Protein AF-A0A829GIG2-F1 (afdb_monomer)

Foldseek 3Di:
DLVCPLVLCPPPPRVCLLQVLVQVVQDSVDDLVPGDPVSNCCQAPNDFAFAWGWDQDPVRDIDIDHGHTHDHSVNSLVVQCVPDPDPVSVVVSCVVDDDDQDPQCRVLPDHPVQQPDDQPNGGPSRLQQDQLLVNLVCLVVSLVRDDPVCNVVSVVVSVVVNLLSVLLVLQVRRRDGNSDDPVPDDPLNNLSNVLSVVLVVLDAAEEAEEEANCPQADPVSVVSVLVSVVSCVVSHYHYHYDHLDLVVLLSDQKDWDWAPDPDPRIPDTQDIGHSVVLLPDPSRPCNCVNVVVDPDPDDDDDDPVRQVPAQKWWKFQDDDQQDHRDIDIDGPPDDDDDDDGPPPCPCVCPVVADQQCLVADPVRHHDPRMDDTDGSPDNDDDDDDPDDQDPDPLRDPCVSVVVLLVVLQVVCVDPVNVVVVHHSQLSHLCHPNPNDPPVSSD

Mean predicted aligned error: 10.27 Å

pLDDT: mean 89.15, std 5.97, range [59.31, 97.62]

Organism: NCBI:txid1256201

Structure (mmCIF, N/CA/C/O backbone):
data_AF-A0A829GIG2-F1
#
_entry.id   AF-A0A829GIG2-F1
#
loop_
_atom_site.group_PDB
_atom_site.id
_atom_site.type_symbol
_atom_site.label_atom_id
_atom_site.label_alt_id
_atom_site.label_comp_id
_atom_site.label_asym_id
_atom_site.label_entity_id
_atom_site.label_seq_id
_atom_site.pdbx_PDB_ins_code
_atom_site.Cartn_x
_atom_site.Cartn_y
_atom_site.Cartn_z
_atom_site.occupancy
_atom_site.B_iso_or_equiv
_atom_site.auth_seq_id
_atom_site.auth_comp_id
_atom_site.auth_asym_id
_atom_site.auth_atom_id
_atom_site.pdbx_PDB_model_num
ATOM 1 N N . ILE A 1 1 ? 15.153 -27.724 -24.275 1.00 86.25 1 ILE A N 1
ATOM 2 C CA . ILE A 1 1 ? 14.062 -26.875 -24.853 1.00 86.25 1 ILE A CA 1
ATOM 3 C C . ILE A 1 1 ? 12.659 -27.501 -24.751 1.00 86.25 1 ILE A C 1
ATOM 5 O O . ILE A 1 1 ? 11.720 -26.787 -24.404 1.00 86.25 1 ILE A O 1
ATOM 9 N N . ARG A 1 2 ? 12.489 -28.809 -25.010 1.00 87.38 2 ARG A N 1
ATOM 10 C CA . ARG A 1 2 ? 11.205 -29.545 -25.050 1.00 87.38 2 ARG A CA 1
ATOM 11 C C . ARG A 1 2 ? 10.309 -29.344 -23.824 1.00 87.38 2 ARG A C 1
ATOM 13 O O . ARG A 1 2 ? 9.096 -29.235 -23.960 1.00 87.38 2 ARG A O 1
ATOM 20 N N . GLN A 1 3 ? 10.902 -29.244 -22.636 1.00 85.56 3 GLN A N 1
ATOM 21 C CA . GLN A 1 3 ? 10.185 -29.021 -21.371 1.00 85.56 3 GLN A CA 1
ATOM 22 C C . GLN A 1 3 ? 9.720 -27.557 -21.180 1.00 85.56 3 GLN A C 1
ATOM 24 O O . GLN A 1 3 ? 9.139 -27.194 -20.159 1.00 85.56 3 GLN A O 1
ATOM 29 N N . GLY A 1 4 ? 9.921 -26.699 -22.185 1.00 86.38 4 GLY A N 1
ATOM 30 C CA . GLY A 1 4 ? 9.464 -25.312 -22.200 1.00 86.38 4 GLY A CA 1
ATOM 31 C C . GLY A 1 4 ? 10.459 -24.327 -21.596 1.00 86.38 4 GLY A C 1
ATOM 32 O O . GLY A 1 4 ? 10.036 -23.402 -20.913 1.00 86.38 4 GLY A O 1
ATOM 33 N N . ALA A 1 5 ? 11.752 -24.521 -21.874 1.00 88.06 5 ALA A N 1
ATOM 34 C CA . ALA A 1 5 ? 12.808 -23.576 -21.497 1.00 88.06 5 ALA A CA 1
ATOM 35 C C . ALA A 1 5 ? 12.600 -22.185 -22.134 1.00 88.06 5 ALA A C 1
ATOM 37 O O . ALA A 1 5 ? 12.906 -21.169 -21.525 1.00 88.06 5 ALA A O 1
ATOM 38 N N . VAL A 1 6 ? 12.026 -22.133 -23.342 1.00 90.44 6 VAL A N 1
ATOM 39 C CA . VAL A 1 6 ? 11.676 -20.879 -24.025 1.00 90.44 6 VAL A CA 1
ATOM 40 C C . VAL A 1 6 ? 10.260 -20.471 -23.623 1.00 90.44 6 VAL A C 1
ATOM 42 O O . VAL A 1 6 ? 9.267 -20.985 -24.144 1.00 90.44 6 VAL A O 1
ATOM 45 N N . ALA A 1 7 ? 10.152 -19.550 -22.668 1.00 89.50 7 ALA A N 1
ATOM 46 C CA . ALA A 1 7 ? 8.869 -19.169 -22.083 1.00 89.50 7 ALA A CA 1
ATOM 47 C C . ALA A 1 7 ? 7.900 -18.497 -23.081 1.00 89.50 7 ALA A C 1
ATOM 49 O O . ALA A 1 7 ? 6.680 -18.639 -22.932 1.00 89.50 7 ALA A O 1
ATOM 50 N N . SER A 1 8 ? 8.401 -17.804 -24.112 1.00 91.19 8 SER A N 1
ATOM 51 C CA . SER A 1 8 ? 7.570 -17.148 -25.136 1.00 91.19 8 SER A CA 1
ATOM 52 C C . SER A 1 8 ? 6.847 -18.137 -26.055 1.00 91.19 8 SER A C 1
ATOM 54 O O . SER A 1 8 ? 5.752 -17.848 -26.530 1.00 91.19 8 SER A O 1
ATOM 56 N N . TRP A 1 9 ? 7.349 -19.363 -26.213 1.00 92.50 9 TRP A N 1
ATOM 57 C CA . TRP A 1 9 ? 6.659 -20.413 -26.974 1.00 92.50 9 TRP A CA 1
ATOM 58 C C . TRP A 1 9 ? 5.456 -21.024 -26.246 1.00 92.50 9 TRP A C 1
ATOM 60 O O . TRP A 1 9 ? 4.670 -21.750 -26.848 1.00 92.50 9 TRP A O 1
ATOM 70 N N . ARG A 1 10 ? 5.255 -20.688 -24.965 1.00 88.12 10 ARG A N 1
ATOM 71 C CA . ARG A 1 10 ? 4.024 -21.010 -24.222 1.00 88.12 10 ARG A CA 1
ATOM 72 C C . ARG A 1 10 ? 2.914 -19.970 -24.434 1.00 88.12 10 ARG A C 1
ATOM 74 O O . ARG A 1 10 ? 1.855 -20.064 -23.809 1.00 88.12 10 ARG A O 1
ATOM 81 N N . LEU A 1 11 ? 3.151 -18.944 -25.256 1.00 87.12 11 LEU A N 1
ATOM 82 C CA . LEU A 1 11 ? 2.112 -17.999 -25.657 1.00 87.12 11 LEU A CA 1
ATOM 83 C C . LEU A 1 11 ? 1.060 -18.693 -26.545 1.00 87.12 11 LEU A C 1
ATOM 85 O O . LEU A 1 11 ? 1.377 -19.664 -27.242 1.00 87.12 11 LEU A O 1
ATOM 89 N N . PRO A 1 12 ? -0.203 -18.223 -26.532 1.00 85.44 12 PRO A N 1
ATOM 90 C CA . PRO A 1 12 ? -1.260 -18.801 -27.357 1.00 85.44 12 PRO A CA 1
ATOM 91 C C . PRO A 1 12 ? -0.839 -18.929 -28.826 1.00 85.44 12 PRO A C 1
ATOM 93 O O . PRO A 1 12 ? -0.264 -18.005 -29.398 1.00 85.44 12 PRO A O 1
ATOM 96 N N . GLY A 1 13 ? -1.119 -20.091 -29.421 1.00 85.69 13 GLY A N 1
ATOM 97 C CA . GLY A 1 13 ? -0.811 -20.376 -30.825 1.00 85.69 13 GLY A CA 1
ATOM 98 C C . GLY A 1 13 ? 0.621 -20.835 -31.117 1.00 85.69 13 GLY A C 1
ATOM 99 O O . GLY A 1 13 ? 0.917 -21.086 -32.274 1.00 85.69 13 GLY A O 1
ATOM 100 N N . ARG A 1 14 ? 1.500 -20.986 -30.112 1.00 89.19 14 ARG A N 1
ATOM 101 C CA . ARG A 1 14 ? 2.938 -21.273 -30.328 1.00 89.19 14 ARG A CA 1
ATOM 102 C C . ARG A 1 14 ? 3.459 -22.539 -29.654 1.00 89.19 14 ARG A C 1
ATOM 104 O O . ARG A 1 14 ? 4.644 -22.845 -29.724 1.00 89.19 14 ARG A O 1
ATOM 111 N N . ASN A 1 15 ? 2.571 -23.345 -29.078 1.00 87.06 15 ASN A N 1
ATOM 112 C CA . ASN A 1 15 ? 2.954 -24.570 -28.366 1.00 87.06 15 ASN A CA 1
ATOM 113 C C . ASN A 1 15 ? 3.680 -25.607 -29.248 1.00 87.06 15 ASN A C 1
ATOM 115 O O . ASN A 1 15 ? 4.304 -26.523 -28.719 1.00 87.06 15 ASN A O 1
ATOM 119 N N . PHE A 1 16 ? 3.592 -25.487 -30.577 1.00 89.88 16 PHE A N 1
ATOM 120 C CA . PHE A 1 16 ? 4.267 -26.374 -31.523 1.00 89.88 16 PHE A CA 1
ATOM 121 C C . PHE A 1 16 ? 5.678 -25.909 -31.925 1.00 89.88 16 PHE A C 1
ATOM 123 O O . PHE A 1 16 ? 6.377 -26.654 -32.608 1.00 89.88 16 PHE A O 1
ATOM 130 N N . MET A 1 17 ? 6.128 -24.724 -31.490 1.00 94.00 17 MET A N 1
ATOM 131 C CA . MET A 1 17 ? 7.443 -24.174 -31.856 1.00 94.00 17 MET A CA 1
ATOM 132 C C . MET A 1 17 ? 8.636 -25.085 -31.531 1.00 94.00 17 MET A C 1
ATOM 134 O O . MET A 1 17 ? 9.544 -25.139 -32.358 1.00 94.00 17 MET A O 1
ATOM 138 N N . PRO A 1 18 ? 8.649 -25.883 -30.439 1.00 92.62 18 PRO A N 1
ATOM 139 C CA . PRO A 1 18 ? 9.710 -26.869 -30.235 1.00 92.62 18 PRO A CA 1
ATOM 140 C C . PRO A 1 18 ? 9.850 -27.875 -31.389 1.00 92.62 18 PRO A C 1
ATOM 142 O O . PRO A 1 18 ? 10.964 -28.264 -31.721 1.00 92.62 18 PRO A O 1
ATOM 145 N N . PHE A 1 19 ? 8.753 -28.273 -32.041 1.00 91.25 19 PHE A N 1
ATOM 146 C CA . PHE A 1 19 ? 8.812 -29.182 -33.192 1.00 91.25 19 PHE A CA 1
ATOM 147 C C . PHE A 1 19 ? 9.362 -28.489 -34.442 1.00 91.25 19 PHE A C 1
ATOM 149 O O . PHE A 1 19 ? 10.084 -29.110 -35.215 1.00 91.25 19 PHE A O 1
ATOM 156 N N . VAL A 1 20 ? 9.071 -27.195 -34.618 1.00 91.50 20 VAL A N 1
ATOM 157 C CA . VAL A 1 20 ? 9.678 -26.386 -35.687 1.00 91.50 20 VAL A CA 1
ATOM 158 C C . VAL A 1 20 ? 11.175 -26.224 -35.446 1.00 91.50 20 VAL A C 1
ATOM 160 O O . VAL A 1 20 ? 11.958 -26.450 -36.359 1.00 91.50 20 VAL A O 1
ATOM 163 N N . ALA A 1 21 ? 11.583 -25.926 -34.209 1.00 92.00 21 ALA A N 1
ATOM 164 C CA . ALA A 1 21 ? 12.991 -25.844 -33.825 1.00 92.00 21 ALA A CA 1
ATOM 165 C C . ALA A 1 21 ? 13.732 -27.163 -34.105 1.00 92.00 21 ALA A C 1
ATOM 167 O O . ALA A 1 21 ? 14.815 -27.156 -34.684 1.00 92.00 21 ALA A O 1
ATOM 168 N N . GLN A 1 22 ? 13.110 -28.302 -33.784 1.00 92.12 22 GLN A N 1
ATOM 169 C CA . GLN A 1 22 ? 13.670 -29.616 -34.096 1.00 92.12 22 GLN A CA 1
ATOM 170 C C . GLN A 1 22 ? 13.813 -29.847 -35.610 1.00 92.12 22 GLN A C 1
ATOM 172 O O . GLN A 1 22 ? 14.830 -30.374 -36.049 1.00 92.12 22 GLN A O 1
ATOM 177 N N . ALA A 1 23 ? 12.836 -29.423 -36.419 1.00 89.06 23 ALA A N 1
ATOM 178 C CA . ALA A 1 23 ? 12.905 -29.522 -37.881 1.00 89.06 23 ALA A CA 1
ATOM 179 C C . ALA A 1 23 ? 13.981 -28.612 -38.506 1.00 89.06 23 ALA A C 1
ATOM 181 O O . ALA A 1 23 ? 14.466 -28.898 -39.598 1.00 89.06 23 ALA A O 1
ATOM 182 N N . ILE A 1 24 ? 14.379 -27.546 -37.806 1.00 88.88 24 ILE A N 1
ATOM 183 C CA . ILE A 1 24 ? 15.502 -26.670 -38.179 1.00 88.88 24 ILE A CA 1
ATOM 184 C C . ILE A 1 24 ? 16.859 -27.323 -37.857 1.00 88.88 24 ILE A C 1
ATOM 186 O O . ILE A 1 24 ? 17.878 -26.923 -38.414 1.00 88.88 24 ILE A O 1
ATOM 190 N N . GLY A 1 25 ? 16.873 -28.357 -37.011 1.00 89.25 25 GLY A N 1
ATOM 191 C CA . GLY A 1 25 ? 18.086 -29.038 -36.554 1.00 89.25 25 GLY A CA 1
ATOM 192 C C . GLY A 1 25 ? 18.564 -28.597 -35.169 1.00 89.25 25 GLY A C 1
ATOM 193 O O . GLY A 1 25 ? 19.667 -28.962 -34.771 1.00 89.25 25 GLY A O 1
ATOM 194 N N . ILE A 1 26 ? 17.751 -27.839 -34.424 1.00 92.44 26 ILE A N 1
ATOM 195 C CA . ILE A 1 26 ? 18.050 -27.477 -33.035 1.00 92.44 26 ILE A CA 1
ATOM 196 C C . ILE A 1 26 ? 17.786 -28.693 -32.147 1.00 92.44 26 ILE A C 1
ATOM 198 O O . ILE A 1 26 ? 16.694 -29.271 -32.180 1.00 92.44 26 ILE A O 1
ATOM 202 N N . ASP A 1 27 ? 18.761 -29.062 -31.319 1.00 91.81 27 ASP A N 1
ATOM 203 C CA . ASP A 1 27 ? 18.563 -30.104 -30.319 1.00 91.81 27 ASP A CA 1
ATOM 204 C C . ASP A 1 27 ? 17.627 -29.589 -29.220 1.00 91.81 27 ASP A C 1
ATOM 206 O O . ASP A 1 27 ? 17.948 -28.692 -28.438 1.00 91.81 27 ASP A O 1
ATOM 210 N N . ILE A 1 28 ? 16.422 -30.154 -29.164 1.00 92.44 28 ILE A N 1
ATOM 211 C CA . ILE A 1 28 ? 15.421 -29.720 -28.197 1.00 92.44 28 ILE A CA 1
ATOM 212 C C . ILE A 1 28 ? 15.512 -30.433 -26.846 1.00 92.44 28 ILE A C 1
ATOM 214 O O . ILE A 1 28 ? 14.849 -29.986 -25.900 1.00 92.44 28 ILE A O 1
ATOM 218 N N . ASP A 1 29 ? 16.315 -31.486 -26.726 1.00 93.00 29 ASP A N 1
ATOM 219 C CA . ASP A 1 29 ? 16.436 -32.310 -25.521 1.00 93.00 29 ASP A CA 1
ATOM 220 C C . ASP A 1 29 ? 17.617 -31.896 -24.632 1.00 93.00 29 ASP A C 1
ATOM 222 O O . ASP A 1 29 ? 17.552 -32.070 -23.414 1.00 93.00 29 ASP A O 1
ATOM 226 N N . THR A 1 30 ? 18.614 -31.214 -25.196 1.00 91.69 30 THR A N 1
ATOM 227 C CA . THR A 1 30 ? 19.713 -30.601 -24.435 1.00 91.69 30 THR A CA 1
ATOM 228 C C . THR A 1 30 ? 19.250 -29.340 -23.662 1.00 91.69 30 THR A C 1
ATOM 230 O O . THR A 1 30 ? 18.398 -28.568 -24.150 1.00 91.69 30 THR A O 1
ATOM 233 N N . PRO A 1 31 ? 19.733 -29.112 -22.417 1.00 91.06 31 PRO A N 1
ATOM 234 C CA . PRO A 1 31 ? 19.496 -27.866 -21.687 1.00 91.06 31 PRO A CA 1
ATOM 235 C C . PRO A 1 31 ? 19.997 -26.652 -22.475 1.00 91.06 31 PRO A C 1
ATOM 237 O O . PRO A 1 31 ? 21.047 -26.701 -23.100 1.00 91.06 31 PRO A O 1
ATOM 240 N N . PHE A 1 32 ? 19.256 -25.539 -22.439 1.00 90.31 32 PHE A N 1
ATOM 241 C CA . PHE A 1 32 ? 19.530 -24.389 -23.314 1.00 90.31 32 PHE A CA 1
ATOM 242 C C . PHE A 1 32 ? 20.957 -23.836 -23.170 1.00 90.31 32 PHE A C 1
ATOM 244 O O . PHE A 1 32 ? 21.601 -23.530 -24.166 1.00 90.31 32 PHE A O 1
ATOM 251 N N . GLN A 1 33 ? 21.454 -23.765 -21.934 1.00 90.44 33 GLN A N 1
ATOM 252 C CA . GLN A 1 33 ? 22.802 -23.292 -21.608 1.00 90.44 33 GLN A CA 1
ATOM 253 C C . GLN A 1 33 ? 23.926 -24.164 -22.198 1.00 90.44 33 GLN A C 1
ATOM 255 O O . GLN A 1 33 ? 25.019 -23.657 -22.437 1.00 90.44 33 GLN A O 1
ATOM 260 N N . ASP A 1 34 ? 23.641 -25.444 -22.457 1.00 93.12 34 ASP A N 1
ATOM 261 C CA . ASP A 1 34 ? 24.599 -26.433 -22.959 1.00 93.12 34 ASP A CA 1
ATOM 262 C C . ASP A 1 34 ? 24.530 -26.578 -24.491 1.00 93.12 34 ASP A C 1
ATOM 264 O O . ASP A 1 34 ? 25.310 -27.320 -25.088 1.00 93.12 34 ASP A O 1
ATOM 268 N N . LEU A 1 35 ? 23.602 -25.872 -25.153 1.00 92.12 35 LEU A N 1
ATOM 269 C CA . LEU A 1 35 ? 23.494 -25.884 -26.609 1.00 92.12 35 LEU A CA 1
ATOM 270 C C . LEU A 1 35 ? 24.676 -25.158 -27.269 1.00 92.12 35 LEU A C 1
ATOM 272 O O . LEU A 1 35 ? 25.176 -24.171 -26.724 1.00 92.12 35 LEU A O 1
ATOM 276 N N . PRO A 1 36 ? 25.074 -25.562 -28.487 1.00 95.00 36 PRO A N 1
ATOM 277 C CA . PRO A 1 36 ? 25.988 -24.782 -29.314 1.00 95.00 36 PRO A CA 1
ATOM 278 C C . PRO A 1 36 ? 25.512 -23.328 -29.488 1.00 95.00 36 PRO A C 1
ATOM 280 O O . PRO A 1 36 ? 24.314 -23.071 -29.629 1.00 95.00 36 PRO A O 1
ATOM 283 N N . LYS A 1 37 ? 26.441 -22.360 -29.477 1.00 93.25 37 LYS A N 1
ATOM 284 C CA . LYS A 1 37 ? 26.108 -20.920 -29.522 1.00 93.25 37 LYS A CA 1
ATOM 285 C C . LYS A 1 37 ? 25.290 -20.525 -30.755 1.00 93.25 37 LYS A C 1
ATOM 287 O O . LYS A 1 37 ? 24.428 -19.665 -30.655 1.00 93.25 37 LYS A O 1
ATOM 292 N N . ASP A 1 38 ? 25.537 -21.159 -31.895 1.00 93.12 38 ASP A N 1
ATOM 293 C CA . ASP A 1 38 ? 24.774 -20.977 -33.132 1.00 93.12 38 ASP A CA 1
ATOM 294 C C . ASP A 1 38 ? 23.315 -21.431 -32.984 1.00 93.12 38 ASP A C 1
ATOM 296 O O . ASP A 1 38 ? 22.406 -20.742 -33.441 1.00 93.12 38 ASP A O 1
ATOM 300 N N . GLN A 1 39 ? 23.067 -22.541 -32.284 1.00 92.38 39 GLN A N 1
ATOM 301 C CA . GLN A 1 39 ? 21.707 -22.991 -31.987 1.00 92.38 39 GLN A CA 1
ATOM 302 C C . GLN A 1 39 ? 21.021 -22.094 -30.954 1.00 92.38 39 GLN A C 1
ATOM 304 O O . GLN A 1 39 ? 19.835 -21.798 -31.101 1.00 92.38 39 GLN A O 1
ATOM 309 N N . GLN A 1 40 ? 21.748 -21.619 -29.936 1.00 93.50 40 GLN A N 1
ATOM 310 C CA . GLN A 1 40 ? 21.217 -20.624 -28.996 1.00 93.50 40 GLN A CA 1
ATOM 311 C C . GLN A 1 40 ? 20.796 -19.346 -29.733 1.00 93.50 40 GLN A C 1
ATOM 313 O O . GLN A 1 40 ? 19.696 -18.841 -29.509 1.00 93.50 40 GLN A O 1
ATOM 318 N N . GLU A 1 41 ? 21.628 -18.873 -30.662 1.00 93.88 41 GLU A N 1
ATOM 319 C CA . GLU A 1 41 ? 21.341 -17.699 -31.486 1.00 93.88 41 GLU A CA 1
ATOM 320 C C . GLU A 1 41 ? 20.133 -17.923 -32.400 1.00 93.88 41 GLU A C 1
ATOM 322 O O . GLU A 1 41 ? 19.292 -17.041 -32.531 1.00 93.88 41 GLU A O 1
ATOM 327 N N . GLN A 1 42 ? 19.964 -19.116 -32.978 1.00 92.38 42 GLN A N 1
ATOM 328 C CA . GLN A 1 42 ? 18.752 -19.431 -33.740 1.00 92.38 42 GLN A CA 1
ATOM 329 C C . GLN A 1 42 ? 17.490 -19.395 -32.870 1.00 92.38 42 GLN A C 1
ATOM 331 O O . GLN A 1 42 ? 16.455 -18.899 -33.313 1.00 92.38 42 GLN A O 1
ATOM 336 N N . VAL A 1 43 ? 17.562 -19.871 -31.627 1.00 93.69 43 VAL A N 1
ATOM 337 C CA . VAL A 1 43 ? 16.429 -19.810 -30.693 1.00 93.69 43 VAL A CA 1
ATOM 338 C C . VAL A 1 43 ? 16.082 -18.368 -30.325 1.00 93.69 43 VAL A C 1
ATOM 340 O O . VAL A 1 43 ? 14.895 -18.045 -30.252 1.00 93.69 43 VAL A O 1
ATOM 343 N N . TRP A 1 44 ? 17.075 -17.499 -30.120 1.00 93.44 44 TRP A N 1
ATOM 344 C CA . TRP A 1 44 ? 16.845 -16.084 -29.820 1.00 93.44 44 TRP A CA 1
ATOM 345 C C . TRP A 1 44 ? 16.406 -15.288 -31.052 1.00 93.44 44 TRP A C 1
ATOM 347 O O . TRP A 1 44 ? 15.352 -14.657 -31.031 1.00 93.44 44 TRP A O 1
ATOM 357 N N . HIS A 1 45 ? 17.171 -15.366 -32.137 1.00 93.69 45 HIS A N 1
ATOM 358 C CA . HIS A 1 45 ? 17.126 -14.448 -33.277 1.00 93.69 45 HIS A CA 1
ATOM 359 C C . HIS A 1 45 ? 16.995 -15.143 -34.644 1.00 93.69 45 HIS A C 1
ATOM 361 O O . HIS A 1 45 ? 17.145 -14.503 -35.682 1.00 93.69 45 HIS A O 1
ATOM 367 N N . GLY A 1 46 ? 16.654 -16.433 -34.686 1.00 91.62 46 GLY A N 1
ATOM 368 C CA . GLY A 1 46 ? 16.542 -17.190 -35.936 1.00 91.62 46 GLY A CA 1
ATOM 369 C C . GLY A 1 46 ? 15.521 -16.627 -36.932 1.00 91.62 46 GLY A C 1
ATOM 370 O O . GLY A 1 46 ? 14.506 -16.031 -36.562 1.00 91.62 46 GLY A O 1
ATOM 371 N N . GLU A 1 47 ? 15.795 -16.829 -38.221 1.00 90.25 47 GLU A N 1
ATOM 372 C CA . GLU A 1 47 ? 15.019 -16.258 -39.325 1.00 90.25 47 GLU A CA 1
ATOM 373 C C . GLU A 1 47 ? 13.602 -16.841 -39.443 1.00 90.25 47 GLU A C 1
ATOM 375 O O . GLU A 1 47 ? 13.374 -18.038 -39.257 1.00 90.25 47 GLU A O 1
ATOM 380 N N . ARG A 1 48 ? 12.640 -16.005 -39.857 1.00 90.38 48 ARG A N 1
ATOM 381 C CA . ARG A 1 48 ? 11.255 -16.426 -40.121 1.00 90.38 48 ARG A CA 1
ATOM 382 C C . ARG A 1 48 ? 11.193 -17.267 -41.403 1.00 90.38 48 ARG A C 1
ATOM 384 O O . ARG A 1 48 ? 11.097 -16.732 -42.506 1.00 90.38 48 ARG A O 1
ATOM 391 N N . LYS A 1 49 ? 11.228 -18.592 -41.260 1.00 91.00 49 LYS A N 1
ATOM 392 C CA . LYS A 1 49 ? 11.095 -19.564 -42.360 1.00 91.00 49 LYS A CA 1
ATOM 393 C C . LYS A 1 49 ? 9.978 -20.561 -42.078 1.00 91.00 49 LYS A C 1
ATOM 395 O O . LYS A 1 49 ? 9.622 -20.797 -40.927 1.00 91.00 49 LYS A O 1
ATOM 400 N N . LYS A 1 50 ? 9.387 -21.116 -43.135 1.00 91.50 50 LYS A N 1
ATOM 401 C CA . LYS A 1 50 ? 8.319 -22.118 -43.033 1.00 91.50 50 LYS A CA 1
ATOM 402 C C . LYS A 1 50 ? 8.908 -23.516 -43.149 1.00 91.50 50 LYS A C 1
ATOM 404 O O . LYS A 1 50 ? 9.722 -23.758 -44.034 1.00 91.50 50 LYS A O 1
ATOM 409 N N . TYR A 1 51 ? 8.448 -24.417 -42.293 1.00 89.69 51 TYR A N 1
ATOM 410 C CA . TYR A 1 51 ? 8.898 -25.801 -42.243 1.00 89.69 51 TYR A CA 1
ATOM 411 C C . TYR A 1 51 ? 7.702 -26.747 -42.232 1.00 89.69 51 TYR A C 1
ATOM 413 O O . TYR A 1 51 ? 6.645 -26.430 -41.678 1.00 89.69 51 TYR A O 1
ATOM 421 N N . ALA A 1 52 ? 7.897 -27.920 -42.829 1.00 88.69 52 ALA A N 1
ATOM 422 C CA . ALA A 1 52 ? 6.978 -29.032 -42.678 1.00 88.69 52 ALA A CA 1
ATOM 423 C C . ALA A 1 52 ? 7.284 -29.751 -41.356 1.00 88.69 52 ALA A C 1
ATOM 425 O O . ALA A 1 52 ? 8.423 -30.159 -41.126 1.00 88.69 52 ALA A O 1
ATOM 426 N N . ILE A 1 53 ? 6.288 -29.884 -40.480 1.00 89.69 53 ILE A N 1
ATOM 427 C CA . ILE A 1 53 ? 6.449 -30.515 -39.164 1.00 89.69 53 ILE A CA 1
ATOM 428 C C . ILE A 1 53 ? 5.363 -31.549 -38.884 1.00 89.69 53 ILE A C 1
ATOM 430 O O . ILE A 1 53 ? 4.234 -31.454 -39.370 1.00 89.69 53 ILE A O 1
ATOM 434 N N . ASN A 1 54 ? 5.710 -32.493 -38.010 1.00 86.69 54 ASN A N 1
ATOM 435 C CA . ASN A 1 54 ? 4.814 -33.529 -37.516 1.00 86.69 54 ASN A CA 1
ATOM 436 C C . ASN A 1 54 ? 4.611 -33.327 -36.016 1.00 86.69 54 ASN A C 1
ATOM 438 O O . ASN A 1 54 ? 5.558 -33.437 -35.238 1.00 86.69 54 ASN A O 1
ATOM 442 N N . ILE A 1 55 ? 3.377 -33.045 -35.606 1.00 85.19 55 ILE A N 1
ATOM 443 C CA . ILE A 1 55 ? 3.025 -32.821 -34.205 1.00 85.19 55 ILE A CA 1
ATOM 444 C C . ILE A 1 55 ? 2.316 -34.073 -33.675 1.00 85.19 55 ILE A C 1
ATOM 446 O O . ILE A 1 55 ? 1.182 -34.354 -34.080 1.00 85.19 55 ILE A O 1
ATOM 450 N N . PRO A 1 56 ? 2.938 -34.840 -32.765 1.00 82.12 56 PRO A N 1
ATOM 451 C CA . PRO A 1 56 ? 2.280 -35.968 -32.127 1.00 82.12 56 PRO A CA 1
ATOM 452 C C . PRO A 1 56 ? 1.209 -35.465 -31.152 1.00 82.12 56 PRO A C 1
ATOM 454 O O . PRO A 1 56 ? 1.465 -34.624 -30.288 1.00 82.12 56 PRO A O 1
ATOM 457 N N . SER A 1 57 ? -0.011 -35.981 -31.274 1.00 79.44 57 SER A N 1
ATOM 458 C CA . SER A 1 57 ? -1.094 -35.687 -30.335 1.00 79.44 57 SER A CA 1
ATOM 459 C C . SER A 1 57 ? -1.109 -36.653 -29.154 1.00 79.44 57 SER A C 1
ATOM 461 O O . SER A 1 57 ? -0.642 -37.788 -29.242 1.00 79.44 57 SER A O 1
ATOM 463 N N . LYS A 1 58 ? -1.747 -36.233 -28.054 1.00 74.38 58 LYS A N 1
ATOM 464 C CA . LYS A 1 58 ? -1.951 -37.072 -26.859 1.00 74.38 58 LYS A CA 1
ATOM 465 C C . LYS A 1 58 ? -2.763 -38.348 -27.130 1.00 74.38 58 LYS A C 1
ATOM 467 O O . LYS A 1 58 ? -2.720 -39.264 -26.322 1.00 74.38 58 LYS A O 1
ATOM 472 N N . THR A 1 59 ? -3.499 -38.409 -28.242 1.00 77.56 59 THR A N 1
ATOM 473 C CA . THR A 1 59 ? -4.294 -39.576 -28.659 1.00 77.56 59 THR A CA 1
ATOM 474 C C . THR A 1 59 ? -3.546 -40.488 -29.637 1.00 77.56 59 THR A C 1
ATOM 476 O O . THR A 1 59 ? -4.141 -41.417 -30.175 1.00 77.56 59 THR A O 1
ATOM 479 N N . GLY A 1 60 ? -2.258 -40.227 -29.897 1.00 75.06 60 GLY A N 1
ATOM 480 C CA . GLY A 1 60 ? -1.415 -41.020 -30.800 1.00 75.06 60 GLY A CA 1
ATOM 481 C C . GLY A 1 60 ? -1.550 -40.666 -32.285 1.00 75.06 60 GLY A C 1
ATOM 482 O O . GLY A 1 60 ? -0.798 -41.183 -33.104 1.00 75.06 60 GLY A O 1
ATOM 483 N N . LYS A 1 61 ? -2.464 -39.760 -32.659 1.00 81.62 61 LYS A N 1
ATOM 484 C CA . LYS A 1 61 ? -2.568 -39.241 -34.035 1.00 81.62 61 LYS A CA 1
ATOM 485 C C . LYS A 1 61 ? -1.463 -38.221 -34.315 1.00 81.62 61 LYS A C 1
ATOM 487 O O . LYS A 1 61 ? -1.175 -37.400 -33.443 1.00 81.62 61 LYS A O 1
ATOM 492 N N . ILE A 1 62 ? -0.892 -38.242 -35.516 1.00 83.81 62 ILE A N 1
ATOM 493 C CA . ILE A 1 62 ? 0.105 -37.264 -35.972 1.00 83.81 62 ILE A CA 1
ATOM 494 C C . ILE A 1 62 ? -0.608 -36.187 -36.790 1.00 83.81 62 ILE A C 1
ATOM 496 O O . ILE A 1 62 ? -1.335 -36.497 -37.731 1.00 83.81 62 ILE A O 1
ATOM 500 N N . PHE A 1 63 ? -0.409 -34.926 -36.416 1.00 84.81 63 PHE A N 1
ATOM 501 C CA . PHE A 1 63 ? -0.875 -33.775 -37.179 1.00 84.81 63 PHE A CA 1
ATOM 502 C C . PHE A 1 63 ? 0.268 -33.247 -38.041 1.00 84.81 63 PHE A C 1
ATOM 504 O O . PHE A 1 63 ? 1.305 -32.842 -37.516 1.00 84.81 63 PHE A O 1
ATOM 511 N N . HIS A 1 64 ? 0.071 -33.262 -39.355 1.00 85.88 64 HIS A N 1
ATOM 512 C CA . HIS A 1 64 ? 1.017 -32.719 -40.323 1.00 85.88 64 HIS A CA 1
ATOM 513 C C . HIS A 1 64 ? 0.713 -31.240 -40.582 1.00 85.88 64 HIS A C 1
ATOM 515 O O . HIS A 1 64 ? -0.446 -30.865 -40.764 1.00 85.88 64 HIS A O 1
ATOM 521 N N . MET A 1 65 ? 1.748 -30.402 -40.585 1.00 86.94 65 MET A N 1
ATOM 522 C CA . MET A 1 65 ? 1.660 -28.993 -40.966 1.00 86.94 65 MET A CA 1
ATOM 523 C C . MET A 1 65 ? 2.752 -28.679 -41.985 1.00 86.94 65 MET A C 1
ATOM 525 O O . MET A 1 65 ? 3.921 -28.667 -41.620 1.00 86.94 65 MET A O 1
ATOM 529 N N . ASP A 1 66 ? 2.378 -28.375 -43.228 1.00 85.00 66 ASP A N 1
ATOM 530 C CA . ASP A 1 66 ? 3.334 -28.171 -44.334 1.00 85.00 66 ASP A CA 1
ATOM 531 C C . ASP A 1 66 ? 4.005 -26.788 -44.330 1.00 85.00 66 ASP A C 1
ATOM 533 O O . ASP A 1 66 ? 5.041 -26.566 -44.957 1.00 85.00 66 ASP A O 1
ATOM 537 N N . HIS A 1 67 ? 3.397 -25.827 -43.635 1.00 88.94 67 HIS A N 1
ATOM 538 C CA . HIS A 1 67 ? 3.771 -24.414 -43.685 1.00 88.94 67 HIS A CA 1
ATOM 539 C C . HIS A 1 67 ? 3.854 -23.784 -42.291 1.00 88.94 67 HIS A C 1
ATOM 541 O O . HIS A 1 67 ? 3.454 -22.633 -42.103 1.00 88.94 67 HIS A O 1
ATOM 547 N N . ALA A 1 68 ? 4.357 -24.530 -41.304 1.00 88.44 68 ALA A N 1
ATOM 548 C CA . ALA A 1 68 ? 4.552 -24.006 -39.959 1.00 88.44 68 ALA A CA 1
ATOM 549 C C . ALA A 1 68 ? 5.656 -22.942 -39.978 1.00 88.44 68 ALA A C 1
ATOM 551 O O . ALA A 1 68 ? 6.817 -23.238 -40.257 1.00 88.44 68 ALA A O 1
ATOM 552 N N . GLN A 1 69 ? 5.288 -21.689 -39.719 1.00 91.25 69 GLN A N 1
ATOM 553 C CA . GLN A 1 69 ? 6.245 -20.594 -39.639 1.00 91.25 69 GLN A CA 1
ATOM 554 C C . GLN A 1 69 ? 7.033 -20.696 -38.334 1.00 91.25 69 GLN A C 1
ATOM 556 O O . GLN A 1 69 ? 6.447 -20.803 -37.259 1.00 91.25 69 GLN A O 1
ATOM 561 N N . TYR A 1 70 ? 8.357 -20.658 -38.438 1.00 92.69 70 TYR A N 1
ATOM 562 C CA . TYR A 1 70 ? 9.229 -20.542 -37.287 1.00 92.69 70 TYR A CA 1
ATOM 563 C C . TYR A 1 70 ? 9.169 -19.132 -36.716 1.00 92.69 70 TYR A C 1
ATOM 565 O O . TYR A 1 70 ? 9.356 -18.143 -37.430 1.00 92.69 70 TYR A O 1
ATOM 573 N N . GLU A 1 71 ? 8.947 -19.065 -35.411 1.00 92.12 71 GLU A N 1
ATOM 574 C CA . GLU A 1 71 ? 9.055 -17.848 -34.629 1.00 92.12 71 GLU A CA 1
ATOM 575 C C . GLU A 1 71 ? 10.080 -18.079 -33.522 1.00 92.12 71 GLU A C 1
ATOM 577 O O . GLU A 1 71 ? 9.874 -18.889 -32.614 1.00 92.12 71 GLU A O 1
ATOM 582 N N . ASN A 1 72 ? 11.195 -17.357 -33.606 1.00 94.19 72 ASN A N 1
ATOM 583 C CA . ASN A 1 72 ? 12.186 -17.316 -32.539 1.00 94.19 72 ASN A CA 1
ATOM 584 C C . ASN A 1 72 ? 11.589 -16.715 -31.248 1.00 94.19 72 ASN A C 1
ATOM 586 O O . ASN A 1 72 ? 10.450 -16.227 -31.219 1.00 94.19 72 ASN A O 1
ATOM 590 N N . ALA A 1 73 ? 12.354 -16.770 -30.160 1.00 92.94 73 ALA A N 1
ATOM 591 C CA . ALA A 1 73 ? 11.883 -16.379 -28.842 1.00 92.94 73 ALA A CA 1
ATOM 592 C C . ALA A 1 73 ? 11.392 -14.918 -28.774 1.00 92.94 73 ALA A C 1
ATOM 594 O O . ALA A 1 73 ? 10.395 -14.675 -28.091 1.00 92.94 73 ALA A O 1
ATOM 595 N N . PHE A 1 74 ? 12.039 -13.985 -29.484 1.00 93.62 74 PHE A N 1
ATOM 596 C CA . PHE A 1 74 ? 11.679 -12.560 -29.516 1.00 93.62 74 PHE A CA 1
ATOM 597 C C . PHE A 1 74 ? 10.478 -12.277 -30.423 1.00 93.62 74 PHE A C 1
ATOM 599 O O . PHE A 1 74 ? 9.496 -11.684 -29.975 1.00 93.62 74 PHE A O 1
ATOM 606 N N . ASN A 1 75 ? 10.506 -12.781 -31.660 1.00 93.56 75 ASN A N 1
ATOM 607 C CA . ASN A 1 75 ? 9.426 -12.634 -32.640 1.00 93.56 75 ASN A CA 1
ATOM 608 C C . ASN A 1 75 ? 8.084 -13.109 -32.068 1.00 93.56 75 ASN A C 1
ATOM 610 O O . ASN A 1 75 ? 7.063 -12.451 -32.243 1.00 93.56 75 ASN A O 1
ATOM 614 N N . ALA A 1 76 ? 8.095 -14.214 -31.313 1.00 92.00 76 ALA A N 1
ATOM 615 C CA . ALA A 1 76 ? 6.907 -14.735 -30.646 1.00 92.00 76 ALA A CA 1
ATOM 616 C C . ALA A 1 76 ? 6.237 -13.713 -29.705 1.00 92.00 76 ALA A C 1
ATOM 618 O O . ALA A 1 76 ? 5.005 -13.681 -29.591 1.00 92.00 76 ALA A O 1
ATOM 619 N N . VAL A 1 77 ? 7.033 -12.890 -29.016 1.00 92.19 77 VAL A N 1
ATOM 620 C CA . VAL A 1 77 ? 6.549 -11.838 -28.113 1.00 92.19 77 VAL A CA 1
ATOM 621 C C . VAL A 1 77 ? 6.096 -10.618 -28.914 1.00 92.19 77 VAL A C 1
ATOM 623 O O . VAL A 1 77 ? 4.978 -10.149 -28.699 1.00 92.19 77 VAL A O 1
ATOM 626 N N . GLU A 1 78 ? 6.911 -10.151 -29.864 1.00 90.81 78 GLU A N 1
ATOM 627 C CA . GLU A 1 78 ? 6.613 -8.980 -30.702 1.00 90.81 78 GLU A CA 1
ATOM 628 C C . GLU A 1 78 ? 5.314 -9.153 -31.495 1.00 90.81 78 GLU A C 1
ATOM 630 O O . GLU A 1 78 ? 4.422 -8.305 -31.430 1.00 90.81 78 GLU A O 1
ATOM 635 N N . ASP A 1 79 ? 5.154 -10.291 -32.173 1.00 89.44 79 ASP A N 1
ATOM 636 C CA . ASP A 1 79 ? 3.971 -10.582 -32.984 1.00 89.44 79 ASP A CA 1
ATOM 637 C C . ASP A 1 79 ? 2.716 -10.710 -32.097 1.00 89.44 79 ASP A C 1
ATOM 639 O O . ASP A 1 79 ? 1.611 -10.300 -32.474 1.00 89.44 79 ASP A O 1
ATOM 643 N N . SER A 1 80 ? 2.871 -11.242 -30.878 1.00 89.38 80 SER A N 1
ATOM 644 C CA . SER A 1 80 ? 1.778 -11.300 -29.901 1.00 89.38 80 SER A CA 1
ATOM 645 C C . SER A 1 80 ? 1.363 -9.908 -29.431 1.00 89.38 80 SER A C 1
ATOM 647 O O . SER A 1 80 ? 0.165 -9.648 -29.313 1.00 89.38 80 SER A O 1
ATOM 649 N N . LEU A 1 81 ? 2.321 -9.013 -29.175 1.00 88.69 81 LEU A N 1
ATOM 650 C CA . LEU A 1 81 ? 2.042 -7.649 -28.729 1.00 88.69 81 LEU A CA 1
ATOM 651 C C . LEU A 1 81 ? 1.400 -6.818 -29.846 1.00 88.69 81 LEU A C 1
ATOM 653 O O . LEU A 1 81 ? 0.422 -6.120 -29.594 1.00 88.69 81 LEU A O 1
ATOM 657 N N . ALA A 1 82 ? 1.887 -6.951 -31.082 1.00 88.25 82 ALA A N 1
ATOM 658 C CA . ALA A 1 82 ? 1.376 -6.217 -32.240 1.00 88.25 82 ALA A CA 1
ATOM 659 C C . ALA A 1 82 ? -0.085 -6.556 -32.581 1.00 88.25 82 ALA A C 1
ATOM 661 O O . ALA A 1 82 ? -0.828 -5.718 -33.092 1.00 88.25 82 ALA A O 1
ATOM 662 N N . THR A 1 83 ? -0.512 -7.791 -32.310 1.00 85.94 83 THR A N 1
ATOM 663 C CA . THR A 1 83 ? -1.854 -8.279 -32.669 1.00 85.94 83 THR A CA 1
ATOM 664 C C . THR A 1 83 ? -2.863 -8.176 -31.525 1.00 85.94 83 THR A C 1
ATOM 666 O O . THR A 1 83 ? -4.076 -8.132 -31.752 1.00 85.94 83 THR A O 1
ATOM 669 N N . THR A 1 84 ? -2.388 -8.117 -30.282 1.00 86.44 84 THR A N 1
ATOM 670 C CA . THR A 1 84 ? -3.236 -8.145 -29.091 1.00 86.44 84 THR A CA 1
ATOM 671 C C . THR A 1 84 ? -3.765 -6.759 -28.730 1.00 86.44 84 THR A C 1
ATOM 673 O O . THR A 1 84 ? -3.010 -5.850 -28.415 1.00 86.44 84 THR A O 1
ATOM 676 N N . LYS A 1 85 ? -5.094 -6.629 -28.641 1.00 84.19 85 LYS A N 1
ATOM 677 C CA . LYS A 1 85 ? -5.777 -5.454 -28.053 1.00 84.19 85 LYS A CA 1
ATOM 678 C C . LYS A 1 85 ? -6.310 -5.698 -26.635 1.00 84.19 85 LYS A C 1
ATOM 680 O O . LYS A 1 85 ? -6.898 -4.814 -26.027 1.00 84.19 85 LYS A O 1
ATOM 685 N N . ASN A 1 86 ? -6.162 -6.921 -26.125 1.00 86.19 86 ASN A N 1
ATOM 686 C CA . ASN A 1 86 ? -6.659 -7.317 -24.812 1.00 86.19 86 ASN A CA 1
ATOM 687 C C . ASN A 1 86 ? -5.640 -6.957 -23.725 1.00 86.19 86 ASN A C 1
ATOM 689 O O . ASN A 1 86 ? -4.550 -7.524 -23.677 1.00 86.19 86 ASN A O 1
ATOM 693 N N . GLU A 1 87 ? -6.036 -6.081 -22.810 1.00 82.06 87 GLU A N 1
ATOM 694 C CA . GLU A 1 87 ? -5.203 -5.586 -21.713 1.00 82.06 87 GLU A CA 1
ATOM 695 C C . GLU A 1 87 ? -4.630 -6.701 -20.822 1.00 82.06 87 GLU A C 1
ATOM 697 O O . GLU A 1 87 ? -3.454 -6.666 -20.467 1.00 82.06 87 GLU A O 1
ATOM 702 N N . ARG A 1 88 ? -5.396 -7.766 -20.538 1.00 78.44 88 ARG A N 1
ATOM 703 C CA . ARG A 1 88 ? -4.894 -8.916 -19.758 1.00 78.44 88 ARG A CA 1
ATOM 704 C C . ARG A 1 88 ? -3.800 -9.678 -20.497 1.00 78.44 88 ARG A C 1
ATOM 706 O O . ARG A 1 88 ? -2.889 -10.222 -19.880 1.00 78.44 88 ARG A O 1
ATOM 713 N N . ALA A 1 89 ? -3.912 -9.770 -21.818 1.00 80.69 89 ALA A N 1
ATOM 714 C CA . ALA A 1 89 ? -2.898 -10.423 -22.630 1.00 80.69 89 ALA A CA 1
ATOM 715 C C . ALA A 1 89 ? -1.644 -9.543 -22.751 1.00 80.69 89 ALA A C 1
ATOM 717 O O . ALA A 1 89 ? -0.547 -10.077 -22.623 1.00 80.69 89 ALA A O 1
ATOM 718 N N . ILE A 1 90 ? -1.793 -8.216 -22.850 1.00 83.62 90 ILE A N 1
ATOM 719 C CA . ILE A 1 90 ? -0.674 -7.260 -22.760 1.00 83.62 90 ILE A CA 1
ATOM 720 C C . ILE A 1 90 ? 0.042 -7.398 -21.407 1.00 83.62 90 ILE A C 1
ATOM 722 O O . ILE A 1 90 ? 1.251 -7.599 -21.375 1.00 83.62 90 ILE A O 1
ATOM 726 N N . GLN A 1 91 ? -0.688 -7.429 -20.288 1.00 79.19 91 GLN A N 1
ATOM 727 C CA . GLN A 1 91 ? -0.095 -7.634 -18.958 1.00 79.19 91 GLN A CA 1
ATOM 728 C C . GLN A 1 91 ? 0.694 -8.947 -18.846 1.00 79.19 91 GLN A C 1
ATOM 730 O O . GLN A 1 91 ? 1.740 -8.989 -18.204 1.00 79.19 91 GLN A O 1
ATOM 735 N N . ARG A 1 92 ? 0.239 -10.028 -19.493 1.00 80.00 92 ARG A N 1
ATOM 736 C CA . ARG A 1 92 ? 0.998 -11.291 -19.540 1.00 80.00 92 ARG A CA 1
ATOM 737 C C . ARG A 1 92 ? 2.258 -11.190 -20.392 1.00 80.00 92 ARG A C 1
ATOM 739 O O . ARG A 1 92 ? 3.208 -11.917 -20.114 1.00 80.00 92 ARG A O 1
ATOM 746 N N . LEU A 1 93 ? 2.259 -10.348 -21.424 1.00 86.25 93 LEU A N 1
ATOM 747 C CA . LEU A 1 93 ? 3.427 -10.105 -22.271 1.00 86.25 93 LEU A CA 1
ATOM 748 C C . LEU A 1 93 ? 4.468 -9.231 -21.570 1.00 86.25 93 LEU A C 1
ATOM 750 O O . LEU A 1 93 ? 5.654 -9.447 -21.786 1.00 86.25 93 LEU A O 1
ATOM 754 N N . ASN A 1 94 ? 4.051 -8.339 -20.667 1.00 83.12 94 ASN A N 1
ATOM 755 C CA . ASN A 1 94 ? 4.955 -7.474 -19.902 1.00 83.12 94 ASN A CA 1
ATOM 756 C C . ASN A 1 94 ? 6.051 -8.241 -19.143 1.00 83.12 94 ASN A C 1
ATOM 758 O O . ASN A 1 94 ? 7.108 -7.679 -18.908 1.00 83.12 94 ASN A O 1
ATOM 762 N N . ARG A 1 95 ? 5.859 -9.528 -18.813 1.00 83.12 95 ARG A N 1
ATOM 763 C CA . ARG A 1 95 ? 6.903 -10.368 -18.188 1.00 83.12 95 ARG A CA 1
ATOM 764 C C . ARG A 1 95 ? 8.133 -10.619 -19.073 1.00 83.12 95 ARG A C 1
ATOM 766 O O . ARG A 1 95 ? 9.134 -11.112 -18.575 1.00 83.12 95 ARG A O 1
ATOM 773 N N . PHE A 1 96 ? 8.015 -10.388 -20.381 1.00 87.31 96 PHE A N 1
ATOM 774 C CA . PHE A 1 96 ? 9.101 -10.533 -21.354 1.00 87.31 96 PHE A CA 1
ATOM 775 C C . PHE A 1 96 ? 9.794 -9.205 -21.664 1.00 87.31 96 PHE A C 1
ATOM 777 O O . PHE A 1 96 ? 10.774 -9.198 -22.401 1.00 87.31 96 PHE A O 1
ATOM 784 N N . TYR A 1 97 ? 9.273 -8.095 -21.140 1.00 84.94 97 TYR A N 1
ATOM 785 C CA . TYR A 1 97 ? 9.827 -6.769 -21.348 1.00 84.94 97 TYR A CA 1
ATOM 786 C C . TYR A 1 97 ? 10.441 -6.259 -20.054 1.00 84.94 97 TYR A C 1
ATOM 788 O O . TYR A 1 97 ? 9.846 -6.351 -18.981 1.00 84.94 97 TYR A O 1
ATOM 796 N N . GLU A 1 98 ? 11.609 -5.646 -20.180 1.00 79.75 98 GLU A N 1
ATOM 797 C CA . GLU A 1 98 ? 12.126 -4.754 -19.156 1.00 79.75 98 GLU A CA 1
ATOM 798 C C . GLU A 1 98 ? 11.651 -3.337 -19.472 1.00 79.75 98 GLU A C 1
ATOM 800 O O . GLU A 1 98 ? 11.815 -2.833 -20.585 1.00 79.75 98 GLU A O 1
ATOM 805 N N . PHE A 1 99 ? 11.024 -2.690 -18.493 1.00 81.06 99 PHE A N 1
ATOM 806 C CA . PHE A 1 99 ? 10.592 -1.305 -18.622 1.00 81.06 99 PHE A CA 1
ATOM 807 C C . PHE A 1 99 ? 11.680 -0.398 -18.060 1.00 81.06 99 PHE A C 1
ATOM 809 O O . PHE A 1 99 ? 11.987 -0.447 -16.870 1.00 81.06 99 PHE A O 1
ATOM 816 N N . GLY A 1 100 ? 12.254 0.427 -18.931 1.00 83.00 100 GLY A N 1
ATOM 817 C CA . GLY A 1 100 ? 13.291 1.390 -18.584 1.00 83.00 100 GLY A CA 1
ATOM 818 C C . GLY A 1 100 ? 12.812 2.838 -18.643 1.00 83.00 100 GLY A C 1
ATOM 819 O O . GLY A 1 100 ? 11.700 3.153 -19.074 1.00 83.00 100 GLY A O 1
ATOM 820 N N . ILE A 1 101 ? 13.699 3.739 -18.232 1.00 86.50 101 ILE A N 1
ATOM 821 C CA . ILE A 1 101 ? 13.506 5.180 -18.385 1.00 86.50 101 ILE A CA 1
ATOM 822 C C . ILE A 1 101 ? 13.590 5.525 -19.878 1.00 86.50 101 ILE A C 1
ATOM 824 O O . ILE A 1 101 ? 14.528 5.126 -20.566 1.00 86.50 101 ILE A O 1
ATOM 828 N N . CYS A 1 102 ? 12.610 6.277 -20.387 1.00 89.62 102 CYS A N 1
ATOM 829 C CA . CYS A 1 102 ? 12.613 6.725 -21.779 1.00 89.62 102 CYS A CA 1
ATOM 830 C C . CYS A 1 102 ? 13.889 7.539 -22.074 1.00 89.62 102 CYS A C 1
ATOM 832 O O . CYS A 1 102 ? 14.118 8.537 -21.390 1.00 89.62 102 CYS A O 1
ATOM 834 N N . PRO A 1 103 ? 14.684 7.194 -23.104 1.00 89.06 103 PRO A N 1
ATOM 835 C CA . PRO A 1 103 ? 15.944 7.884 -23.391 1.00 89.06 103 PRO A CA 1
ATOM 836 C C . PRO A 1 103 ? 15.748 9.312 -23.918 1.00 89.06 103 PRO A C 1
ATOM 838 O O . PRO A 1 103 ? 16.681 10.101 -23.890 1.00 89.06 103 PRO A O 1
ATOM 841 N N . THR A 1 104 ? 14.552 9.653 -24.408 1.00 89.12 104 THR A N 1
ATOM 842 C CA . THR A 1 104 ? 14.261 10.970 -24.995 1.00 89.12 104 THR A CA 1
ATOM 843 C C . THR A 1 104 ? 13.844 12.000 -23.953 1.00 89.12 104 THR A C 1
ATOM 845 O O . THR A 1 104 ? 14.306 13.133 -23.992 1.00 89.12 104 THR A O 1
ATOM 848 N N . CYS A 1 105 ? 12.934 11.636 -23.046 1.00 89.56 105 CYS A N 1
ATOM 849 C CA . CYS A 1 105 ? 12.453 12.548 -22.005 1.00 89.56 105 CYS A CA 1
ATOM 850 C C . CYS A 1 105 ? 13.080 12.268 -20.636 1.00 89.56 105 CYS A C 1
ATOM 852 O O . CYS A 1 105 ? 12.737 12.944 -19.669 1.00 89.56 105 CYS A O 1
ATOM 854 N N . HIS A 1 106 ? 13.940 11.253 -20.529 1.00 88.00 106 HIS A N 1
ATOM 855 C CA . HIS A 1 106 ? 14.548 10.796 -19.277 1.00 88.00 106 HIS A CA 1
ATOM 856 C C . HIS A 1 106 ? 13.513 10.511 -18.177 1.00 88.00 106 HIS A C 1
ATOM 858 O O . HIS A 1 106 ? 13.755 10.732 -16.999 1.00 88.00 106 HIS A O 1
ATOM 864 N N . GLY A 1 107 ? 12.326 10.034 -18.569 1.00 86.94 107 GLY A N 1
ATOM 865 C CA . GLY A 1 107 ? 11.230 9.718 -17.646 1.00 86.94 107 GLY A CA 1
ATOM 866 C C . GLY A 1 107 ? 10.346 10.906 -17.259 1.00 86.94 107 GLY A C 1
ATOM 867 O O . GLY A 1 107 ? 9.261 10.679 -16.732 1.00 86.94 107 GLY A O 1
ATOM 868 N N . SER A 1 108 ? 10.729 12.139 -17.607 1.00 89.19 108 SER A N 1
ATOM 869 C CA . SER A 1 108 ? 9.983 13.361 -17.262 1.00 89.19 108 SER A CA 1
ATOM 870 C C . SER A 1 108 ? 8.620 13.490 -17.948 1.00 89.19 108 SER A C 1
ATOM 872 O O . SER A 1 108 ? 7.763 14.237 -17.491 1.00 89.19 108 SER A O 1
ATOM 874 N N . ARG A 1 109 ? 8.415 12.775 -19.066 1.00 91.25 109 ARG A N 1
ATOM 875 C CA . ARG A 1 109 ? 7.208 12.828 -19.921 1.00 91.25 109 ARG A CA 1
ATOM 876 C C . ARG A 1 109 ? 6.958 14.181 -20.596 1.00 91.25 109 ARG A C 1
ATOM 878 O O . ARG A 1 109 ? 5.965 14.323 -21.307 1.00 91.25 109 ARG A O 1
ATOM 885 N N . PHE A 1 110 ? 7.873 15.138 -20.454 1.00 92.00 110 PHE A N 1
ATOM 886 C CA . PHE A 1 110 ? 7.839 16.394 -21.191 1.00 92.00 110 PHE A CA 1
ATOM 887 C C . PHE A 1 110 ? 8.531 16.262 -22.549 1.00 92.00 110 PHE A C 1
ATOM 889 O O . PHE A 1 110 ? 9.471 15.485 -22.732 1.00 92.00 110 PHE A O 1
ATOM 896 N N . ALA A 1 111 ? 8.072 17.054 -23.519 1.00 92.62 111 ALA A N 1
ATOM 897 C CA . ALA A 1 111 ? 8.783 17.208 -24.780 1.00 92.62 111 ALA A CA 1
ATOM 898 C C . ALA A 1 111 ? 10.135 17.911 -24.531 1.00 92.62 111 ALA A C 1
ATOM 900 O O . ALA A 1 111 ? 10.148 18.894 -23.786 1.00 92.62 111 ALA A O 1
ATOM 901 N N . PRO A 1 112 ? 11.242 17.512 -25.193 1.00 91.31 112 PRO A N 1
ATOM 902 C CA . PRO A 1 112 ? 12.574 18.082 -24.945 1.00 91.31 112 PRO A CA 1
ATOM 903 C C . PRO A 1 112 ? 12.642 19.615 -25.013 1.00 91.31 112 PRO A C 1
ATOM 905 O O . PRO A 1 112 ? 13.344 20.239 -24.226 1.00 91.31 112 PRO A O 1
ATOM 908 N N . LYS A 1 113 ? 11.840 20.244 -25.884 1.00 92.25 113 LYS A N 1
ATOM 909 C CA . LYS A 1 113 ? 11.741 21.712 -26.007 1.00 92.25 113 LYS A CA 1
ATOM 910 C C . LYS A 1 113 ? 11.262 22.438 -24.741 1.00 92.25 113 LYS A C 1
ATOM 912 O O . LYS A 1 113 ? 11.466 23.636 -24.624 1.00 92.25 113 LYS A O 1
ATOM 917 N N . LEU A 1 114 ? 10.566 21.752 -23.832 1.00 90.12 114 LEU A N 1
ATOM 918 C CA . LEU A 1 114 ? 10.105 22.336 -22.568 1.00 90.12 114 LEU A CA 1
ATOM 919 C C . LEU A 1 114 ? 11.206 22.312 -21.503 1.00 90.12 114 LEU A C 1
ATOM 921 O O . LEU A 1 114 ? 11.155 23.096 -20.563 1.00 90.12 114 LEU A O 1
ATOM 925 N N . LEU A 1 115 ? 12.212 21.447 -21.663 1.00 90.56 115 LEU A N 1
ATOM 926 C CA . LEU A 1 115 ? 13.323 21.316 -20.721 1.00 90.56 115 LEU A CA 1
ATOM 927 C C . LEU A 1 115 ? 14.359 22.440 -20.860 1.00 90.56 115 LEU A C 1
ATOM 929 O O . LEU A 1 115 ? 15.230 22.549 -20.009 1.00 90.56 115 LEU A O 1
ATOM 933 N N . SER A 1 116 ? 14.267 23.267 -21.908 1.00 92.25 116 SER A N 1
ATOM 934 C CA . SER A 1 116 ? 15.124 24.444 -22.098 1.00 92.25 116 SER A CA 1
ATOM 935 C C . SER A 1 116 ? 14.607 25.699 -21.388 1.00 92.25 116 SER A C 1
ATOM 937 O O . SER A 1 116 ? 15.289 26.719 -21.396 1.00 92.25 116 SER A O 1
ATOM 939 N N . GLN A 1 117 ? 13.384 25.659 -20.849 1.00 91.38 117 GLN A N 1
ATOM 940 C CA . GLN A 1 117 ? 12.803 26.754 -20.077 1.00 91.38 117 GLN A CA 1
ATOM 941 C C . GLN A 1 117 ? 13.180 26.562 -18.611 1.00 91.38 117 GLN A C 1
ATOM 943 O O . GLN A 1 117 ? 12.869 25.518 -18.033 1.00 91.38 117 GLN A O 1
ATOM 948 N N . HIS A 1 118 ? 13.839 27.559 -18.023 1.00 92.00 118 HIS A N 1
ATOM 949 C CA . HIS A 1 118 ? 14.340 27.491 -16.654 1.00 92.00 118 HIS A CA 1
ATOM 950 C C . HIS A 1 118 ? 13.706 28.569 -15.777 1.00 92.00 118 HIS A C 1
ATOM 952 O O . HIS A 1 118 ? 13.573 29.721 -16.188 1.00 92.00 118 HIS A O 1
ATOM 958 N N . LEU A 1 119 ? 13.360 28.182 -14.553 1.00 89.69 119 LEU A N 1
ATOM 959 C CA . LEU A 1 119 ? 13.067 29.069 -13.434 1.00 89.69 119 LEU A CA 1
ATOM 960 C C . LEU A 1 119 ? 14.121 28.784 -12.370 1.00 89.69 119 LEU A C 1
ATOM 962 O O . LEU A 1 119 ? 14.255 27.632 -11.962 1.00 89.69 119 LEU A O 1
ATOM 966 N N . VAL A 1 120 ? 14.877 29.803 -11.951 1.00 92.44 120 VAL A N 1
ATOM 967 C CA . VAL A 1 120 ? 15.965 29.640 -10.965 1.00 92.44 120 VAL A CA 1
ATOM 968 C C . VAL A 1 120 ? 16.898 28.474 -11.356 1.00 92.44 120 VAL A C 1
ATOM 970 O O . VAL A 1 120 ? 17.082 27.504 -10.618 1.00 92.44 120 VAL A O 1
ATOM 973 N N . ASP A 1 121 ? 17.389 28.528 -12.599 1.00 91.88 121 ASP A N 1
ATOM 974 C CA . ASP A 1 121 ? 18.288 27.539 -13.217 1.00 91.88 121 ASP A CA 1
ATOM 975 C C . ASP A 1 121 ? 17.765 26.089 -13.267 1.00 91.88 121 ASP A C 1
ATOM 977 O O . ASP A 1 121 ? 18.529 25.151 -13.499 1.00 91.88 121 ASP A O 1
ATOM 981 N N . GLN A 1 122 ? 16.455 25.883 -13.090 1.00 94.06 122 GLN A N 1
ATOM 982 C CA . GLN A 1 122 ? 15.831 24.559 -13.087 1.00 94.06 122 GLN A CA 1
ATOM 983 C C . GLN A 1 122 ? 14.642 24.484 -14.040 1.00 94.06 122 GLN A C 1
ATOM 985 O O . GLN A 1 122 ? 13.826 25.401 -14.128 1.00 94.06 122 GLN A O 1
ATOM 990 N N . ASN A 1 123 ? 14.526 23.376 -14.769 1.00 94.25 123 ASN A N 1
ATOM 991 C CA . ASN A 1 123 ? 13.414 23.147 -15.688 1.00 94.25 123 ASN A CA 1
ATOM 992 C C . ASN A 1 123 ? 12.203 22.515 -14.986 1.00 94.25 123 ASN A C 1
ATOM 994 O O . ASN A 1 123 ? 12.281 22.039 -13.853 1.00 94.25 123 ASN A O 1
ATOM 998 N N . ILE A 1 124 ? 11.071 22.461 -15.693 1.00 93.75 124 ILE A N 1
ATOM 999 C CA . ILE A 1 124 ? 9.812 21.928 -15.151 1.00 93.75 124 ILE A CA 1
ATOM 1000 C C . ILE A 1 124 ? 9.925 20.486 -14.633 1.00 93.75 124 ILE A C 1
ATOM 1002 O O . ILE A 1 124 ? 9.270 20.151 -13.648 1.00 93.75 124 ILE A O 1
ATOM 1006 N N . ALA A 1 125 ? 10.757 19.638 -15.248 1.00 93.56 125 ALA A N 1
ATOM 1007 C CA . ALA A 1 125 ? 10.943 18.260 -14.798 1.00 93.56 125 ALA A CA 1
ATOM 1008 C C . ALA A 1 125 ? 11.676 18.219 -13.451 1.00 93.56 125 ALA A C 1
ATOM 1010 O O . ALA A 1 125 ? 11.185 17.606 -12.509 1.00 93.56 125 ALA A O 1
ATOM 1011 N N . GLN A 1 126 ? 12.782 18.959 -13.334 1.00 94.00 126 GLN A N 1
ATOM 1012 C CA . GLN A 1 126 ? 13.561 19.066 -12.098 1.00 94.00 126 GLN A CA 1
ATOM 1013 C C . GLN A 1 126 ? 12.732 19.639 -10.947 1.00 94.00 126 GLN A C 1
ATOM 1015 O O . GLN A 1 126 ? 12.812 19.142 -9.827 1.00 94.00 126 GLN A O 1
ATOM 1020 N N . VAL A 1 127 ? 11.904 20.652 -11.219 1.00 94.00 127 VAL A N 1
ATOM 1021 C CA . VAL A 1 127 ? 10.988 21.222 -10.219 1.00 94.00 127 VAL A CA 1
ATOM 1022 C C . VAL A 1 127 ? 9.889 20.221 -9.839 1.00 94.00 127 VAL A C 1
ATOM 1024 O O . VAL A 1 127 ? 9.557 20.111 -8.663 1.00 94.00 127 VAL A O 1
ATOM 1027 N N . SER A 1 128 ? 9.360 19.451 -10.797 1.00 93.31 128 SER A N 1
ATOM 1028 C CA . SER A 1 128 ? 8.323 18.434 -10.541 1.00 93.31 128 SER A CA 1
ATOM 1029 C C . SER A 1 128 ? 8.831 17.220 -9.753 1.00 93.31 128 SER A C 1
ATOM 1031 O O . SER A 1 128 ? 8.039 16.563 -9.074 1.00 93.31 128 SER A O 1
ATOM 1033 N N . ASP A 1 129 ? 10.129 16.926 -9.845 1.00 92.44 129 ASP A N 1
ATOM 1034 C CA . ASP A 1 129 ? 10.805 15.845 -9.117 1.00 92.44 129 ASP A CA 1
ATOM 1035 C C . ASP A 1 129 ? 11.240 16.244 -7.698 1.00 92.44 129 ASP A C 1
ATOM 1037 O O . ASP A 1 129 ? 11.652 15.385 -6.918 1.00 92.44 129 ASP A O 1
ATOM 1041 N N . LYS A 1 130 ? 11.113 17.523 -7.321 1.00 94.12 130 LYS A N 1
ATOM 1042 C CA . LYS A 1 130 ? 11.282 17.946 -5.927 1.00 94.12 130 LYS A CA 1
ATOM 1043 C C . LYS A 1 130 ? 10.207 17.313 -5.054 1.00 94.12 130 LYS A C 1
ATOM 1045 O O . LYS A 1 130 ? 9.043 17.207 -5.452 1.00 94.12 130 LYS A O 1
ATOM 1050 N N . THR A 1 131 ? 10.578 16.955 -3.827 1.00 94.25 131 THR A N 1
ATOM 1051 C CA . THR A 1 131 ? 9.568 16.656 -2.805 1.00 94.25 131 THR A CA 1
ATOM 1052 C C . THR A 1 131 ? 8.726 17.901 -2.539 1.00 94.25 131 THR A C 1
ATOM 1054 O O . THR A 1 131 ? 9.204 19.017 -2.741 1.00 94.25 131 THR A O 1
ATOM 1057 N N . LEU A 1 132 ? 7.491 17.761 -2.058 1.00 94.12 132 LEU A N 1
ATOM 1058 C CA . LEU A 1 132 ? 6.657 18.931 -1.760 1.00 94.12 132 LEU A CA 1
ATOM 1059 C C . LEU A 1 132 ? 7.318 19.851 -0.723 1.00 94.12 132 LEU A C 1
ATOM 1061 O O . LEU A 1 132 ? 7.206 21.065 -0.843 1.00 94.12 132 LEU A O 1
ATOM 1065 N N . THR A 1 133 ? 8.082 19.301 0.230 1.00 93.69 133 THR A N 1
ATOM 1066 C CA . THR A 1 133 ? 8.919 20.098 1.147 1.00 93.69 133 THR A CA 1
ATOM 1067 C C . THR A 1 133 ? 9.955 20.936 0.397 1.00 93.69 133 THR A C 1
ATOM 1069 O O . THR A 1 133 ? 10.092 22.132 0.647 1.00 93.69 133 THR A O 1
ATOM 1072 N N . GLN A 1 134 ? 10.690 20.323 -0.533 1.00 94.69 134 GLN A N 1
ATOM 1073 C CA . GLN A 1 134 ? 11.689 21.023 -1.344 1.00 94.69 134 GLN A CA 1
ATOM 1074 C C . GLN A 1 134 ? 11.039 22.042 -2.284 1.00 94.69 134 GLN A C 1
ATOM 1076 O O . GLN A 1 134 ? 11.586 23.119 -2.492 1.00 94.69 134 GLN A O 1
ATOM 1081 N N . LEU A 1 135 ? 9.872 21.718 -2.841 1.00 94.69 135 LEU A N 1
ATOM 1082 C CA . LEU A 1 135 ? 9.104 22.612 -3.695 1.00 94.69 135 LEU A CA 1
ATOM 1083 C C . LEU A 1 135 ? 8.604 23.831 -2.911 1.00 94.69 135 LEU A C 1
ATOM 1085 O O . LEU A 1 135 ? 8.748 24.951 -3.385 1.00 94.69 135 LEU A O 1
ATOM 1089 N N . ALA A 1 136 ? 8.094 23.636 -1.694 1.00 93.06 136 ALA A N 1
ATOM 1090 C CA . ALA A 1 136 ? 7.678 24.727 -0.817 1.00 93.06 136 ALA A CA 1
ATOM 1091 C C . ALA A 1 136 ? 8.845 25.668 -0.470 1.00 93.06 136 ALA A C 1
ATOM 1093 O O . ALA A 1 136 ? 8.673 26.883 -0.471 1.00 93.06 136 ALA A O 1
ATOM 1094 N N . ALA A 1 137 ? 10.044 25.120 -0.240 1.00 93.12 137 ALA A N 1
ATOM 1095 C CA . ALA A 1 137 ? 11.255 25.914 -0.021 1.00 93.12 137 ALA A CA 1
ATOM 1096 C C . ALA A 1 137 ? 11.746 26.638 -1.290 1.00 93.12 137 ALA A C 1
ATOM 1098 O O . ALA A 1 137 ? 12.347 27.702 -1.192 1.00 93.12 137 ALA A O 1
ATOM 1099 N N . PHE A 1 138 ? 11.461 26.085 -2.471 1.00 92.69 138 PHE A N 1
ATOM 1100 C CA . PHE A 1 138 ? 11.848 26.649 -3.765 1.00 92.69 138 PHE A CA 1
ATOM 1101 C C . PHE A 1 138 ? 10.969 27.836 -4.196 1.00 92.69 138 PHE A C 1
ATOM 1103 O O . PHE A 1 138 ? 11.433 28.743 -4.883 1.00 92.69 138 PHE A O 1
ATOM 1110 N N . ILE A 1 139 ? 9.701 27.861 -3.779 1.00 90.56 139 ILE A N 1
ATOM 1111 C CA . ILE A 1 139 ? 8.732 28.900 -4.158 1.00 90.56 139 ILE A CA 1
ATOM 1112 C C . ILE A 1 139 ? 9.230 30.338 -3.870 1.00 90.56 139 ILE A C 1
ATOM 1114 O O . ILE A 1 139 ? 9.162 31.174 -4.776 1.00 90.56 139 ILE A O 1
ATOM 1118 N N . PRO A 1 140 ? 9.765 30.665 -2.674 1.00 88.75 140 PRO A N 1
ATOM 1119 C CA . PRO A 1 140 ? 10.314 31.993 -2.400 1.00 88.75 140 PRO A CA 1
ATOM 1120 C C . PRO A 1 140 ? 11.487 32.387 -3.307 1.00 88.75 140 PRO A C 1
ATOM 1122 O O . PRO A 1 140 ? 11.640 33.570 -3.610 1.00 88.75 140 PRO A O 1
ATOM 1125 N N . GLU A 1 141 ? 12.306 31.434 -3.760 1.00 92.00 141 GLU A N 1
ATOM 1126 C CA . GLU A 1 141 ? 13.443 31.709 -4.653 1.00 92.00 141 GLU A CA 1
ATOM 1127 C C . GLU A 1 141 ? 12.963 32.223 -6.016 1.00 92.00 141 GLU A C 1
ATOM 1129 O O . GLU A 1 141 ? 13.533 33.172 -6.555 1.00 92.00 141 GLU A O 1
ATOM 1134 N N . ILE A 1 142 ? 11.859 31.664 -6.530 1.00 88.50 142 ILE A N 1
ATOM 1135 C CA . ILE A 1 142 ? 11.229 32.107 -7.784 1.00 88.50 142 ILE A CA 1
ATOM 1136 C C . ILE A 1 142 ? 10.839 33.583 -7.686 1.00 88.50 142 ILE A C 1
ATOM 1138 O O . ILE A 1 142 ? 11.113 34.358 -8.600 1.00 88.50 142 ILE A O 1
ATOM 1142 N N . TYR A 1 143 ? 10.233 33.981 -6.565 1.00 83.75 143 TYR A N 1
ATOM 1143 C CA . TYR A 1 143 ? 9.770 35.353 -6.366 1.00 83.75 143 TYR A CA 1
ATOM 1144 C C . TYR A 1 143 ? 10.919 36.372 -6.430 1.00 83.75 143 TYR A C 1
ATOM 1146 O O . TYR A 1 143 ? 10.776 37.423 -7.050 1.00 83.75 143 TYR A O 1
ATOM 1154 N N . HIS A 1 144 ? 12.072 36.046 -5.837 1.00 87.00 144 HIS A N 1
ATOM 1155 C CA . HIS A 1 144 ? 13.252 36.920 -5.836 1.00 87.00 144 HIS A CA 1
ATOM 1156 C C . HIS A 1 144 ? 13.996 36.929 -7.174 1.00 87.00 144 HIS A C 1
ATOM 1158 O O . HIS A 1 144 ? 14.615 37.931 -7.525 1.00 87.00 144 HIS A O 1
ATOM 1164 N N . TRP A 1 145 ? 13.959 35.817 -7.907 1.00 91.00 145 TRP A N 1
ATOM 1165 C CA . TRP A 1 145 ? 14.609 35.684 -9.209 1.00 91.00 145 TRP A CA 1
ATOM 1166 C C . TRP A 1 145 ? 13.874 36.449 -10.321 1.00 91.00 145 TRP A C 1
ATOM 1168 O O . TRP A 1 145 ? 14.497 36.881 -11.291 1.00 91.00 145 TRP A O 1
ATOM 1178 N N . LEU A 1 146 ? 12.558 36.633 -10.191 1.00 90.06 146 LEU A N 1
ATOM 1179 C CA . LEU A 1 146 ? 11.748 37.294 -11.210 1.00 90.06 146 LEU A CA 1
ATOM 1180 C C . LEU A 1 146 ? 11.989 38.815 -11.290 1.00 90.06 146 LEU A C 1
ATOM 1182 O O . LEU A 1 146 ? 12.103 39.484 -10.255 1.00 90.06 146 LEU A O 1
ATOM 1186 N N . PRO A 1 147 ? 11.970 39.391 -12.510 1.00 90.69 147 PRO A N 1
ATOM 1187 C CA . PRO A 1 147 ? 11.948 40.837 -12.721 1.00 90.69 147 PRO A CA 1
ATOM 1188 C C . PRO A 1 147 ? 10.802 41.529 -11.970 1.00 90.69 147 PRO A C 1
ATOM 1190 O O . PRO A 1 147 ? 9.708 40.976 -11.842 1.00 90.69 147 PRO A O 1
ATOM 1193 N N . ALA A 1 148 ? 11.035 42.758 -11.500 1.00 88.50 148 ALA A N 1
ATOM 1194 C CA . ALA A 1 148 ? 10.082 43.499 -10.665 1.00 88.50 148 ALA A CA 1
ATOM 1195 C C . ALA A 1 148 ? 8.703 43.700 -11.325 1.00 88.50 148 ALA A C 1
ATOM 1197 O O . ALA A 1 148 ? 7.681 43.694 -10.643 1.00 88.50 148 ALA A O 1
ATOM 1198 N N . ASP A 1 149 ? 8.658 43.828 -12.649 1.00 91.12 149 ASP A N 1
ATOM 1199 C CA . ASP A 1 149 ? 7.434 43.951 -13.445 1.00 91.12 149 ASP A CA 1
ATOM 1200 C C . ASP A 1 149 ? 6.623 42.644 -13.535 1.00 91.12 149 ASP A C 1
ATOM 1202 O O . ASP A 1 149 ? 5.421 42.688 -13.789 1.00 91.12 149 ASP A O 1
ATOM 1206 N N . MET A 1 150 ? 7.240 41.488 -13.267 1.00 89.12 150 MET A N 1
ATOM 1207 C CA . MET A 1 150 ? 6.580 40.175 -13.247 1.00 89.12 150 MET A CA 1
ATOM 1208 C C . MET A 1 150 ? 6.188 39.705 -11.841 1.00 89.12 150 MET A C 1
ATOM 1210 O O . MET A 1 150 ? 5.383 38.780 -11.709 1.00 89.12 150 MET A O 1
ATOM 1214 N N . GLN A 1 151 ? 6.713 40.336 -10.786 1.00 87.44 151 GLN A N 1
ATOM 1215 C CA . GLN A 1 151 ? 6.469 39.923 -9.399 1.00 87.44 151 GLN A CA 1
ATOM 1216 C C . GLN A 1 151 ? 4.990 39.988 -9.010 1.00 87.44 151 GLN A C 1
ATOM 1218 O O . GLN A 1 151 ? 4.517 39.100 -8.307 1.00 87.44 151 GLN A O 1
ATOM 1223 N N . SER A 1 152 ? 4.238 40.976 -9.510 1.00 87.25 152 SER A N 1
ATOM 1224 C CA . SER A 1 152 ? 2.799 41.081 -9.228 1.00 87.25 152 SER A CA 1
ATOM 1225 C C . SER A 1 152 ? 2.013 39.888 -9.775 1.00 87.25 152 SER A C 1
ATOM 1227 O O . SER A 1 152 ? 1.182 39.343 -9.063 1.00 87.25 152 SER A O 1
ATOM 1229 N N . LEU A 1 153 ? 2.287 39.460 -11.014 1.00 85.69 153 LEU A N 1
ATOM 1230 C CA . LEU A 1 153 ? 1.628 38.293 -11.613 1.00 85.69 153 LEU A CA 1
ATOM 1231 C C . LEU A 1 153 ? 2.052 36.999 -10.909 1.00 85.69 153 LEU A C 1
ATOM 1233 O O . LEU A 1 153 ? 1.236 36.114 -10.660 1.00 85.69 153 LEU A O 1
ATOM 1237 N N . ALA A 1 154 ? 3.341 36.881 -10.596 1.00 87.44 154 ALA A N 1
ATOM 1238 C CA . ALA A 1 154 ? 3.865 35.698 -9.937 1.00 87.44 154 ALA A CA 1
ATOM 1239 C C . ALA A 1 154 ? 3.364 35.557 -8.501 1.00 87.44 154 ALA A C 1
ATOM 1241 O O . ALA A 1 154 ? 3.203 34.428 -8.053 1.00 87.44 154 ALA A O 1
ATOM 1242 N N . HIS A 1 155 ? 3.094 36.666 -7.803 1.00 88.44 155 HIS A N 1
ATOM 1243 C CA . HIS A 1 155 ? 2.559 36.653 -6.445 1.00 88.44 155 HIS A CA 1
ATOM 1244 C C . HIS A 1 155 ? 1.284 35.813 -6.353 1.00 88.44 155 HIS A C 1
ATOM 1246 O O . HIS A 1 155 ? 1.233 34.890 -5.543 1.00 88.44 155 HIS A O 1
ATOM 1252 N N . ASP A 1 156 ? 0.305 36.072 -7.222 1.00 89.50 156 ASP A N 1
ATOM 1253 C CA . ASP A 1 156 ? -0.988 35.383 -7.198 1.00 89.50 156 ASP A CA 1
ATOM 1254 C C . ASP A 1 156 ? -0.835 33.885 -7.501 1.00 89.50 156 ASP A C 1
ATOM 1256 O O . ASP A 1 156 ? -1.358 33.041 -6.775 1.00 89.50 156 ASP A O 1
ATOM 1260 N N . ILE A 1 157 ? -0.032 33.539 -8.514 1.00 91.44 157 ILE A N 1
ATOM 1261 C CA . ILE A 1 157 ? 0.224 32.142 -8.911 1.00 91.44 157 ILE A CA 1
ATOM 1262 C C . ILE A 1 157 ? 0.973 31.380 -7.806 1.00 91.44 157 ILE A C 1
ATOM 1264 O O . ILE A 1 157 ? 0.675 30.220 -7.519 1.00 91.44 157 ILE A O 1
ATOM 1268 N N . ILE A 1 158 ? 1.959 32.023 -7.176 1.00 89.88 158 ILE A N 1
ATOM 1269 C CA . ILE A 1 158 ? 2.740 31.453 -6.074 1.00 89.88 158 ILE A CA 1
ATOM 1270 C C . ILE A 1 158 ? 1.867 31.264 -4.832 1.00 89.88 158 ILE A C 1
ATOM 1272 O O . ILE A 1 158 ? 1.968 30.226 -4.171 1.00 89.88 158 ILE A O 1
ATOM 1276 N N . GLN A 1 159 ? 1.015 32.239 -4.512 1.00 90.00 159 GLN A N 1
ATOM 1277 C CA . GLN A 1 159 ? 0.062 32.126 -3.413 1.00 90.00 159 GLN A CA 1
ATOM 1278 C C . GLN A 1 159 ? -0.902 30.967 -3.656 1.00 90.00 159 GLN A C 1
ATOM 1280 O O . GLN A 1 159 ? -1.049 30.121 -2.776 1.00 90.00 159 GLN A O 1
ATOM 1285 N N . GLU A 1 160 ? -1.468 30.856 -4.860 1.00 89.69 160 GLU A N 1
ATOM 1286 C CA . GLU A 1 160 ? -2.348 29.744 -5.225 1.00 89.69 160 GLU A CA 1
ATOM 1287 C C . GLU A 1 160 ? -1.625 28.395 -5.101 1.00 89.69 160 GLU A C 1
ATOM 1289 O O . GLU A 1 160 ? -2.124 27.481 -4.446 1.00 89.69 160 GLU A O 1
ATOM 1294 N N . LEU A 1 161 ? -0.402 28.269 -5.630 1.00 90.06 161 LEU A N 1
ATOM 1295 C CA . LEU A 1 161 ? 0.394 27.047 -5.486 1.00 90.06 161 LEU A CA 1
ATOM 1296 C C . LEU A 1 161 ? 0.665 26.710 -4.013 1.00 90.06 161 LEU A C 1
ATOM 1298 O O . LEU A 1 161 ? 0.532 25.558 -3.606 1.00 90.06 161 LEU A O 1
ATOM 1302 N N . THR A 1 162 ? 1.017 27.700 -3.197 1.00 90.19 162 THR A N 1
ATOM 1303 C CA . THR A 1 162 ? 1.291 27.497 -1.767 1.00 90.19 162 THR A CA 1
ATOM 1304 C C . THR A 1 162 ? 0.037 27.029 -1.027 1.00 90.19 162 THR A C 1
ATOM 1306 O O . THR A 1 162 ? 0.101 26.088 -0.233 1.00 90.19 162 THR A O 1
ATOM 1309 N N . GLN A 1 163 ? -1.119 27.623 -1.335 1.00 87.75 163 GLN A N 1
ATOM 1310 C CA . GLN A 1 163 ? -2.417 27.216 -0.796 1.00 87.75 163 GLN A CA 1
ATOM 1311 C C . GLN A 1 163 ? -2.818 25.804 -1.249 1.00 87.75 163 GLN A C 1
ATOM 1313 O O . GLN A 1 163 ? -3.417 25.067 -0.471 1.00 87.75 163 GLN A O 1
ATOM 1318 N N . LEU A 1 164 ? -2.444 25.388 -2.466 1.00 87.81 164 LEU A N 1
ATOM 1319 C CA . LEU A 1 164 ? -2.660 24.022 -2.956 1.00 87.81 164 LEU A CA 1
ATOM 1320 C C . LEU A 1 164 ? -1.779 22.990 -2.243 1.00 87.81 164 LEU A C 1
ATOM 1322 O O . LEU A 1 164 ? -2.232 21.880 -1.960 1.00 87.81 164 LEU A O 1
ATOM 1326 N N . LEU A 1 165 ? -0.518 23.335 -1.976 1.00 90.25 165 LEU A N 1
ATOM 1327 C CA . LEU A 1 165 ? 0.446 22.413 -1.377 1.00 90.25 165 LEU A CA 1
ATOM 1328 C C . LEU A 1 165 ? 0.227 22.230 0.123 1.00 90.25 165 LEU A C 1
ATOM 1330 O O . LEU A 1 165 ? 0.387 21.114 0.618 1.00 90.25 165 LEU A O 1
ATOM 1334 N N . LYS A 1 166 ? -0.160 23.291 0.838 1.00 87.88 166 LYS A N 1
ATOM 1335 C CA . LYS A 1 166 ? -0.252 23.279 2.300 1.00 87.88 166 LYS A CA 1
ATOM 1336 C C . LYS A 1 166 ? -1.134 22.139 2.849 1.00 87.88 166 LYS A C 1
ATOM 1338 O O . LYS A 1 166 ? -0.588 21.312 3.573 1.00 87.88 166 LYS A O 1
ATOM 1343 N N . PRO A 1 167 ? -2.406 21.956 2.436 1.00 86.75 167 PRO A N 1
ATOM 1344 C CA . PRO A 1 167 ? -3.233 20.867 2.962 1.00 86.75 167 PRO A CA 1
ATOM 1345 C C . PRO A 1 167 ? -2.680 19.470 2.645 1.00 86.75 167 PRO A C 1
ATOM 1347 O O . PRO A 1 167 ? -2.861 18.530 3.412 1.00 86.75 167 PRO A O 1
ATOM 1350 N N . ILE A 1 168 ? -1.990 19.309 1.509 1.00 90.00 168 ILE A N 1
ATOM 1351 C CA . ILE A 1 168 ? -1.332 18.042 1.154 1.00 90.00 168 ILE A CA 1
ATOM 1352 C C . ILE A 1 168 ? -0.170 17.771 2.122 1.00 90.00 168 ILE A C 1
ATOM 1354 O O . ILE A 1 168 ? 0.007 16.645 2.589 1.00 90.00 168 ILE A O 1
ATOM 1358 N N . MET A 1 169 ? 0.618 18.801 2.433 1.00 88.62 169 MET A N 1
ATOM 1359 C CA . MET A 1 169 ? 1.743 18.712 3.363 1.00 88.62 169 MET A CA 1
ATOM 1360 C C . MET A 1 169 ? 1.285 18.472 4.804 1.00 88.62 169 MET A C 1
ATOM 1362 O O . MET A 1 169 ? 1.861 17.603 5.459 1.00 88.62 169 MET A O 1
ATOM 1366 N N . ASP A 1 170 ? 0.235 19.161 5.254 1.00 84.38 170 ASP A N 1
ATOM 1367 C CA . ASP A 1 170 ? -0.345 19.024 6.598 1.00 84.38 170 ASP A CA 1
ATOM 1368 C C . ASP A 1 170 ? -0.878 17.595 6.825 1.00 84.38 170 ASP A C 1
ATOM 1370 O O . ASP A 1 170 ? -0.695 17.008 7.888 1.00 84.38 170 ASP A O 1
ATOM 1374 N N . LEU A 1 171 ? -1.401 16.947 5.776 1.00 86.12 171 LEU A N 1
ATOM 1375 C CA . LEU A 1 171 ? -1.784 15.526 5.781 1.00 86.12 171 LEU A CA 1
ATOM 1376 C C . LEU A 1 171 ? -0.591 14.546 5.753 1.00 86.12 171 LEU A C 1
ATOM 1378 O O . LEU A 1 171 ? -0.760 13.336 5.559 1.00 86.12 171 LEU A O 1
ATOM 1382 N N . GLY A 1 172 ? 0.633 15.043 5.933 1.00 85.50 172 GLY A N 1
ATOM 1383 C CA . GLY A 1 172 ? 1.842 14.236 6.035 1.00 85.50 172 GLY A CA 1
ATOM 1384 C C . GLY A 1 172 ? 2.320 13.654 4.707 1.00 85.50 172 GLY A C 1
ATOM 1385 O O . GLY A 1 172 ? 3.003 12.630 4.710 1.00 85.50 172 GLY A O 1
ATOM 1386 N N . LEU A 1 173 ? 1.958 14.269 3.576 1.00 89.19 173 LEU A N 1
ATOM 1387 C CA . LEU A 1 173 ? 2.360 13.841 2.228 1.00 89.19 173 LEU A CA 1
ATOM 1388 C C . LEU A 1 173 ? 3.497 14.692 1.643 1.00 89.19 173 LEU A C 1
ATOM 1390 O O . LEU A 1 173 ? 3.734 14.694 0.436 1.00 89.19 173 LEU A O 1
ATOM 1394 N N . SER A 1 174 ? 4.231 15.407 2.494 1.00 90.19 174 SER A N 1
ATOM 1395 C CA . SER A 1 174 ? 5.287 16.338 2.085 1.00 90.19 174 SER A CA 1
ATOM 1396 C C . SER A 1 174 ? 6.490 15.672 1.388 1.00 90.19 174 SER A C 1
ATOM 1398 O O . SER A 1 174 ? 7.228 16.323 0.650 1.00 90.19 174 SER A O 1
ATOM 1400 N N . TYR A 1 175 ? 6.659 14.359 1.572 1.00 87.44 175 TYR A N 1
ATOM 1401 C CA . TYR A 1 175 ? 7.693 13.540 0.932 1.00 87.44 175 TYR A CA 1
ATOM 1402 C C . TYR A 1 175 ? 7.372 13.151 -0.521 1.00 87.44 175 TYR A C 1
ATOM 1404 O O . TYR A 1 175 ? 8.240 12.617 -1.212 1.00 87.44 175 TYR A O 1
ATOM 1412 N N . LEU A 1 176 ? 6.136 13.363 -0.986 1.00 90.88 176 LEU A N 1
ATOM 1413 C CA . LEU A 1 176 ? 5.747 13.073 -2.366 1.00 90.88 176 LEU A CA 1
ATOM 1414 C C . LEU A 1 176 ? 6.364 14.079 -3.336 1.00 90.88 176 LEU A C 1
ATOM 1416 O O . LEU A 1 176 ? 6.701 15.194 -2.953 1.00 90.88 176 LEU A O 1
ATOM 1420 N N . THR A 1 177 ? 6.465 13.694 -4.603 1.00 92.94 177 THR A N 1
ATOM 1421 C CA . THR A 1 177 ? 6.813 14.590 -5.712 1.00 92.94 177 THR A CA 1
ATOM 1422 C C . THR A 1 177 ? 5.590 14.780 -6.606 1.00 92.94 177 THR A C 1
ATOM 1424 O O . THR A 1 177 ? 4.696 13.926 -6.631 1.00 92.94 177 THR A O 1
ATOM 1427 N N . LEU A 1 178 ? 5.543 15.868 -7.378 1.00 91.25 178 LEU A N 1
ATOM 1428 C CA . LEU A 1 178 ? 4.469 16.082 -8.360 1.00 91.25 178 LEU A CA 1
ATOM 1429 C C . LEU A 1 178 ? 4.542 15.079 -9.521 1.00 91.25 178 LEU A C 1
ATOM 1431 O O . LEU A 1 178 ? 3.528 14.756 -10.137 1.00 91.25 178 LEU A O 1
ATOM 1435 N N . SER A 1 179 ? 5.739 14.567 -9.809 1.00 89.88 179 SER A N 1
ATOM 1436 C CA . SER A 1 179 ? 5.987 13.563 -10.844 1.00 89.88 179 SER A CA 1
ATOM 1437 C C . SER A 1 179 ? 5.599 12.134 -10.443 1.00 89.88 179 SER A C 1
ATOM 1439 O O . SER A 1 179 ? 5.538 11.251 -11.310 1.00 89.88 179 SER A O 1
ATOM 1441 N N . ARG A 1 180 ? 5.319 11.871 -9.155 1.00 87.00 180 ARG A N 1
ATOM 1442 C CA . ARG A 1 180 ? 4.988 10.523 -8.677 1.00 87.00 180 ARG A CA 1
ATOM 1443 C C . ARG A 1 180 ? 3.706 10.020 -9.341 1.00 87.00 180 ARG A C 1
ATOM 1445 O O . ARG A 1 180 ? 2.657 10.659 -9.317 1.00 87.00 180 ARG A O 1
ATOM 1452 N N . ALA A 1 181 ? 3.782 8.828 -9.927 1.00 84.50 181 ALA A N 1
ATOM 1453 C CA . ALA A 1 181 ? 2.642 8.220 -10.600 1.00 84.50 181 ALA A CA 1
ATOM 1454 C C . ALA A 1 181 ? 1.509 7.904 -9.609 1.00 84.50 181 ALA A C 1
ATOM 1456 O O . ALA A 1 181 ? 1.728 7.225 -8.612 1.00 84.50 181 ALA A O 1
ATOM 1457 N N . ALA A 1 182 ? 0.273 8.295 -9.936 1.00 82.44 182 ALA A N 1
ATOM 1458 C CA . ALA A 1 182 ? -0.889 8.037 -9.079 1.00 82.44 182 ALA A CA 1
ATOM 1459 C C . ALA A 1 182 ? -1.094 6.542 -8.757 1.00 82.44 182 ALA A C 1
ATOM 1461 O O . ALA A 1 182 ? -1.525 6.197 -7.664 1.00 82.44 182 ALA A O 1
ATOM 1462 N N . ALA A 1 183 ? -0.737 5.648 -9.686 1.00 76.12 183 ALA A N 1
ATOM 1463 C CA . ALA A 1 183 ? -0.845 4.201 -9.501 1.00 76.12 183 ALA A CA 1
ATOM 1464 C C . ALA A 1 183 ? 0.153 3.617 -8.480 1.00 76.12 183 ALA A C 1
ATOM 1466 O O . ALA A 1 183 ? -0.029 2.480 -8.060 1.00 76.12 183 ALA A O 1
ATOM 1467 N N . SER A 1 184 ? 1.205 4.355 -8.101 1.00 79.19 184 SER A N 1
ATOM 1468 C CA . SER A 1 184 ? 2.160 3.931 -7.066 1.00 79.19 184 SER A CA 1
ATOM 1469 C C . SER A 1 184 ? 1.839 4.497 -5.681 1.00 79.19 184 SER A C 1
ATOM 1471 O O . SER A 1 184 ? 2.619 4.313 -4.744 1.00 79.19 184 SER A O 1
ATOM 1473 N N . LEU A 1 185 ? 0.725 5.217 -5.544 1.00 82.56 185 LEU A N 1
ATOM 1474 C CA . LEU A 1 185 ? 0.226 5.679 -4.257 1.00 82.56 185 LEU A CA 1
ATOM 1475 C C . LEU A 1 185 ? -0.519 4.541 -3.558 1.00 82.56 185 LEU A C 1
ATOM 1477 O O . LEU A 1 185 ? -1.308 3.818 -4.166 1.00 82.56 185 LEU A O 1
ATOM 1481 N N . SER A 1 186 ? -0.285 4.405 -2.261 1.00 77.50 186 SER A N 1
ATOM 1482 C CA . SER A 1 186 ? -1.102 3.589 -1.371 1.00 77.50 186 SER A CA 1
ATOM 1483 C C . SER A 1 186 ? -2.519 4.149 -1.264 1.00 77.50 186 SER A C 1
ATOM 1485 O O . SER A 1 186 ? -2.760 5.338 -1.490 1.00 77.50 186 SER A O 1
ATOM 1487 N N . THR A 1 187 ? -3.459 3.300 -0.851 1.00 77.44 187 THR A N 1
ATOM 1488 C CA . THR A 1 187 ? -4.856 3.694 -0.626 1.00 77.44 187 THR A CA 1
ATOM 1489 C C . THR A 1 187 ? -4.966 4.896 0.318 1.00 77.44 187 THR A C 1
ATOM 1491 O O . THR A 1 187 ? -5.667 5.850 -0.002 1.00 77.44 187 THR A O 1
ATOM 1494 N N . GLY A 1 188 ? -4.205 4.904 1.420 1.00 79.06 188 GLY A N 1
ATOM 1495 C CA . GLY A 1 188 ? -4.197 6.019 2.374 1.00 79.06 188 GLY A CA 1
ATOM 1496 C C . GLY A 1 188 ? -3.571 7.305 1.819 1.00 79.06 188 GLY A C 1
ATOM 1497 O O . GLY A 1 188 ? -4.067 8.393 2.095 1.00 79.06 188 GLY A O 1
ATOM 1498 N N . GLU A 1 189 ? -2.512 7.218 1.000 1.00 84.50 189 GLU A N 1
ATOM 1499 C CA . GLU A 1 189 ? -1.978 8.397 0.293 1.00 84.50 189 GLU A CA 1
ATOM 1500 C C . GLU A 1 189 ? -3.028 8.978 -0.668 1.00 84.50 189 GLU A C 1
ATOM 1502 O O . GLU A 1 189 ? -3.262 10.185 -0.660 1.00 84.50 189 GLU A O 1
ATOM 1507 N N . LEU A 1 190 ? -3.697 8.130 -1.456 1.00 83.88 190 LEU A N 1
ATOM 1508 C CA . LEU A 1 190 ? -4.727 8.560 -2.404 1.00 83.88 190 LEU A CA 1
ATOM 1509 C C . LEU A 1 190 ? -5.928 9.207 -1.697 1.00 83.88 190 LEU A C 1
ATOM 1511 O O . LEU A 1 190 ? -6.381 10.268 -2.123 1.00 83.88 190 LEU A O 1
ATOM 1515 N N . GLN A 1 191 ? -6.412 8.598 -0.613 1.00 83.00 191 GLN A N 1
ATOM 1516 C CA . GLN A 1 191 ? -7.517 9.122 0.193 1.00 83.00 191 GLN A CA 1
ATOM 1517 C C . GLN A 1 191 ? -7.183 10.505 0.768 1.00 83.00 191 GLN A C 1
ATOM 1519 O O . GLN A 1 191 ? -7.992 11.427 0.675 1.00 83.00 191 GLN A O 1
ATOM 1524 N N . ARG A 1 192 ? -5.961 10.699 1.280 1.00 85.75 192 ARG A N 1
ATOM 1525 C CA . ARG A 1 192 ? -5.510 12.002 1.794 1.00 85.75 192 ARG A CA 1
ATOM 1526 C C . ARG A 1 192 ? -5.372 13.063 0.695 1.00 85.75 192 ARG A C 1
ATOM 1528 O O . ARG A 1 192 ? -5.755 14.208 0.913 1.00 85.75 192 ARG A O 1
ATOM 1535 N N . ILE A 1 193 ? -4.919 12.699 -0.508 1.00 88.06 193 ILE A N 1
ATOM 1536 C CA . ILE A 1 193 ? -4.918 13.620 -1.666 1.00 88.06 193 ILE A CA 1
ATOM 1537 C C . ILE A 1 193 ? -6.347 14.000 -2.085 1.00 88.06 193 ILE A C 1
ATOM 1539 O O . ILE A 1 193 ? -6.603 15.127 -2.508 1.00 88.06 193 ILE A O 1
ATOM 1543 N N . GLN A 1 194 ? -7.300 13.072 -1.995 1.00 86.06 194 GLN A N 1
ATOM 1544 C CA . GLN A 1 194 ? -8.703 13.386 -2.267 1.00 86.06 194 GLN A CA 1
ATOM 1545 C C . GLN A 1 194 ? -9.262 14.352 -1.220 1.00 86.06 194 GLN A C 1
ATOM 1547 O O . GLN A 1 194 ? -9.907 15.329 -1.590 1.00 86.06 194 GLN A O 1
ATOM 1552 N N . LEU A 1 195 ? -8.949 14.132 0.058 1.00 84.50 195 LEU A N 1
ATOM 1553 C CA . LEU A 1 195 ? -9.376 14.999 1.153 1.00 84.50 195 LEU A CA 1
ATOM 1554 C C . LEU A 1 195 ? -8.821 16.429 1.020 1.00 84.50 195 LEU A C 1
ATOM 1556 O O . LEU A 1 195 ? -9.576 17.391 1.153 1.00 84.50 195 LEU A O 1
ATOM 1560 N N . SER A 1 196 ? -7.538 16.589 0.673 1.00 84.81 196 SER A N 1
ATOM 1561 C CA . SER A 1 196 ? -6.950 17.919 0.441 1.00 84.81 196 SER A CA 1
ATOM 1562 C C . SER A 1 196 ? -7.609 18.659 -0.727 1.00 84.81 196 SER A C 1
ATOM 1564 O O . SER A 1 196 ? -7.800 19.873 -0.674 1.00 84.81 196 SER A O 1
ATOM 1566 N N . ARG A 1 197 ? -8.009 17.939 -1.783 1.00 84.19 197 ARG A N 1
ATOM 1567 C CA . ARG A 1 197 ? -8.734 18.522 -2.920 1.00 84.19 197 ARG A CA 1
ATOM 1568 C C . ARG A 1 197 ? -10.123 19.021 -2.520 1.00 84.19 197 ARG A C 1
ATOM 1570 O O . ARG A 1 197 ? -10.555 20.042 -3.051 1.00 84.19 197 ARG A O 1
ATOM 1577 N N . THR A 1 198 ? -10.804 18.312 -1.627 1.00 80.25 198 THR A N 1
ATOM 1578 C CA . THR A 1 198 ? -12.144 18.664 -1.142 1.00 80.25 198 THR A CA 1
ATOM 1579 C C . THR A 1 198 ? -12.153 19.982 -0.368 1.00 80.25 198 THR A C 1
ATOM 1581 O O . THR A 1 198 ? -13.031 20.811 -0.593 1.00 80.25 198 THR A O 1
ATOM 1584 N N . LEU A 1 199 ? -11.137 20.235 0.464 1.00 76.31 199 LEU A N 1
ATOM 1585 C CA . LEU A 1 199 ? -10.988 21.517 1.169 1.00 76.31 199 LEU A CA 1
ATOM 1586 C C . LEU A 1 199 ? -10.978 22.727 0.228 1.00 76.31 199 LEU A C 1
ATOM 1588 O O . LEU A 1 199 ? -11.479 23.790 0.585 1.00 76.31 199 LEU A O 1
ATOM 1592 N N . ARG A 1 200 ? -10.424 22.561 -0.978 1.00 75.75 200 ARG A N 1
ATOM 1593 C CA . ARG A 1 200 ? -10.314 23.632 -1.975 1.00 75.75 200 ARG A CA 1
ATOM 1594 C C . ARG A 1 200 ? -11.642 23.974 -2.635 1.00 75.75 200 ARG A C 1
ATOM 1596 O O . ARG A 1 200 ? -11.814 25.084 -3.116 1.00 75.75 200 ARG A O 1
ATOM 1603 N N . THR A 1 201 ? -12.561 23.019 -2.750 1.00 75.75 201 THR A N 1
ATOM 1604 C CA . THR A 1 201 ? -13.814 23.279 -3.467 1.00 75.75 201 THR A CA 1
ATOM 1605 C C . THR A 1 201 ? -14.751 24.231 -2.721 1.00 75.75 201 THR A C 1
ATOM 1607 O O . THR A 1 201 ? -15.745 24.626 -3.321 1.00 75.75 201 THR A O 1
ATOM 1610 N N . GLU A 1 202 ? -14.430 24.600 -1.468 1.00 73.50 202 GLU A N 1
ATOM 1611 C CA . GLU A 1 202 ? -15.169 25.558 -0.620 1.00 73.50 202 GLU A CA 1
ATOM 1612 C C . GLU A 1 202 ? -16.689 25.349 -0.664 1.00 73.50 202 GLU A C 1
ATOM 1614 O O . GLU A 1 202 ? -17.496 26.276 -0.629 1.00 73.50 202 GLU A O 1
ATOM 1619 N N . THR A 1 203 ? -17.100 24.090 -0.782 1.00 79.38 203 THR A N 1
ATOM 1620 C CA . THR A 1 203 ? -18.509 23.723 -0.794 1.00 79.38 203 THR A CA 1
ATOM 1621 C C . THR A 1 203 ? -19.079 23.932 0.597 1.00 79.38 203 THR A C 1
ATOM 1623 O O . THR A 1 203 ? -18.413 23.590 1.573 1.00 79.38 203 THR A O 1
ATOM 1626 N N . THR A 1 204 ? -20.315 24.410 0.684 1.00 88.56 204 THR A N 1
ATOM 1627 C CA . THR A 1 204 ? -21.039 24.573 1.947 1.00 88.56 204 THR A CA 1
ATOM 1628 C C . THR A 1 204 ? -22.280 23.679 1.953 1.00 88.56 204 THR A C 1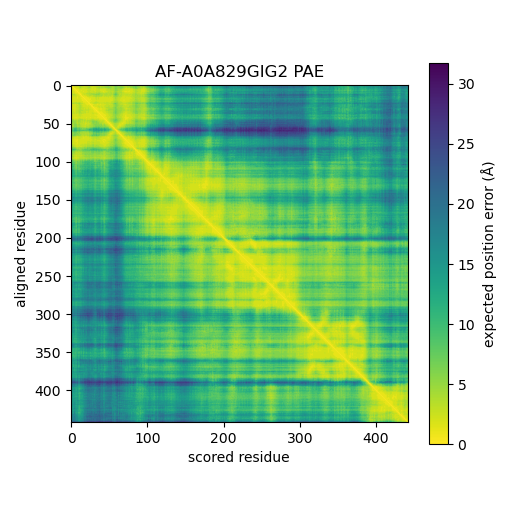
ATOM 1630 O O . THR A 1 204 ? -22.836 23.367 0.896 1.00 88.56 204 THR A O 1
ATOM 1633 N N . GLY A 1 205 ? -22.713 23.221 3.131 1.00 90.75 205 GLY A N 1
ATOM 1634 C CA . GLY A 1 205 ? -23.892 22.359 3.265 1.00 90.75 205 GLY A CA 1
ATOM 1635 C C . GLY A 1 205 ? -23.715 20.926 2.746 1.00 90.75 205 GLY A C 1
ATOM 1636 O O . GLY A 1 205 ? -24.707 20.258 2.454 1.00 90.75 205 GLY A O 1
ATOM 1637 N N . VAL A 1 206 ? -22.476 20.442 2.616 1.00 93.81 206 VAL A N 1
ATOM 1638 C CA . VAL A 1 206 ? -22.177 19.058 2.218 1.00 93.81 206 VAL A CA 1
ATOM 1639 C C . VAL A 1 206 ? -22.042 18.166 3.454 1.00 93.81 206 VAL A C 1
ATOM 1641 O O . VAL A 1 206 ? -21.462 18.564 4.464 1.00 93.81 206 VAL A O 1
ATOM 1644 N N . LEU A 1 207 ? -22.558 16.937 3.363 1.00 95.00 207 LEU A N 1
ATOM 1645 C CA . LEU A 1 207 ? -22.293 15.873 4.331 1.00 95.00 207 LEU A CA 1
ATOM 1646 C C . LEU A 1 207 ? -21.130 15.009 3.839 1.00 95.00 207 LEU A C 1
ATOM 1648 O O . LEU A 1 207 ? -21.272 14.252 2.877 1.00 95.00 207 LEU A O 1
ATOM 1652 N N . TYR A 1 208 ? -19.994 15.105 4.517 1.00 92.56 208 TYR A N 1
ATOM 1653 C CA . TYR A 1 208 ? -18.831 14.266 4.266 1.00 92.56 208 TYR A CA 1
ATOM 1654 C C . TYR A 1 208 ? -18.895 13.008 5.125 1.00 92.56 208 TYR A C 1
ATOM 1656 O O . TYR A 1 208 ? -18.976 13.099 6.345 1.00 92.56 208 TYR A O 1
ATOM 1664 N N . VAL A 1 209 ? -18.828 11.837 4.489 1.00 94.56 209 VAL A N 1
ATOM 1665 C CA . VAL A 1 209 ? -18.723 10.545 5.179 1.00 94.56 209 VAL A CA 1
ATOM 1666 C C . VAL A 1 209 ? -17.331 9.983 4.920 1.00 94.56 209 VAL A C 1
ATOM 1668 O O . VAL A 1 209 ? -16.997 9.667 3.777 1.00 94.56 209 VAL A O 1
ATOM 1671 N N . LEU A 1 210 ? -16.508 9.921 5.964 1.00 91.19 210 LEU A N 1
ATOM 1672 C CA . LEU A 1 210 ? -15.115 9.485 5.892 1.00 91.19 210 LEU A CA 1
ATOM 1673 C C . LEU A 1 210 ? -14.971 8.115 6.558 1.00 91.19 210 LEU A C 1
ATOM 1675 O O . LEU A 1 210 ? -15.340 7.952 7.718 1.00 91.19 210 LEU A O 1
ATOM 1679 N N . ASP A 1 211 ? -14.422 7.155 5.818 1.00 90.12 211 ASP A N 1
ATOM 1680 C CA . ASP A 1 211 ? -14.172 5.789 6.287 1.00 90.12 211 ASP A CA 1
ATOM 1681 C C . ASP A 1 211 ? -12.684 5.619 6.625 1.00 90.12 211 ASP A C 1
ATOM 1683 O O . ASP A 1 211 ? -11.829 5.710 5.739 1.00 90.12 211 ASP A O 1
ATOM 1687 N N . GLU A 1 212 ? -12.389 5.484 7.917 1.00 89.88 212 GLU A N 1
ATOM 1688 C CA . GLU A 1 212 ? -11.069 5.333 8.544 1.00 89.88 212 GLU A CA 1
ATOM 1689 C C . GLU A 1 212 ? -9.953 6.199 7.918 1.00 89.88 212 GLU A C 1
ATOM 1691 O O . GLU A 1 212 ? -8.942 5.688 7.416 1.00 89.88 212 GLU A O 1
ATOM 1696 N N . PRO A 1 213 ? -10.087 7.541 7.933 1.00 87.00 213 PRO A N 1
ATOM 1697 C CA . PRO A 1 213 ? -9.102 8.433 7.322 1.00 87.00 213 PRO A CA 1
ATOM 1698 C C . PRO A 1 213 ? -7.714 8.372 7.988 1.00 87.00 213 PRO A C 1
ATOM 1700 O O . PRO A 1 213 ? -6.729 8.823 7.389 1.00 87.00 213 PRO A O 1
ATOM 1703 N N . SER A 1 214 ? -7.604 7.811 9.199 1.00 86.06 214 SER A N 1
ATOM 1704 C CA . SER A 1 214 ? -6.327 7.595 9.885 1.00 86.06 214 SER A CA 1
ATOM 1705 C C . SER A 1 214 ? -5.507 6.410 9.343 1.00 86.06 214 SER A C 1
ATOM 1707 O O . SER A 1 214 ? -4.326 6.282 9.690 1.00 86.06 214 SER A O 1
ATOM 1709 N N . ILE A 1 215 ? -6.055 5.569 8.450 1.00 82.12 215 ILE A N 1
ATOM 1710 C CA . ILE A 1 215 ? -5.339 4.399 7.912 1.00 82.12 215 ILE A CA 1
ATOM 1711 C C . ILE A 1 215 ? -3.998 4.796 7.274 1.00 82.12 215 ILE A C 1
ATOM 1713 O O . ILE A 1 215 ? -3.875 5.674 6.408 1.00 82.12 215 ILE A O 1
ATOM 1717 N N . GLY A 1 216 ? -2.943 4.080 7.676 1.00 73.12 216 GLY A N 1
ATOM 1718 C CA . GLY A 1 216 ? -1.594 4.256 7.136 1.00 73.12 216 GLY A CA 1
ATOM 1719 C C . GLY A 1 216 ? -0.978 5.626 7.441 1.00 73.12 216 GLY A C 1
ATOM 1720 O O . GLY A 1 216 ? 0.008 6.007 6.796 1.00 73.12 216 GLY A O 1
ATOM 1721 N N . LEU A 1 217 ? -1.562 6.374 8.382 1.00 79.56 217 LEU A N 1
ATOM 1722 C CA . LEU A 1 217 ? -1.033 7.625 8.899 1.00 79.56 217 LEU A CA 1
ATOM 1723 C C . LEU A 1 217 ? -0.156 7.347 10.124 1.00 79.56 217 LEU A C 1
ATOM 1725 O O . LEU A 1 217 ? -0.462 6.508 10.966 1.00 79.56 217 LEU A O 1
ATOM 1729 N N . HIS A 1 218 ? 0.972 8.045 10.216 1.00 80.06 218 HIS A N 1
ATOM 1730 C CA . HIS A 1 218 ? 1.796 8.002 11.419 1.00 80.06 218 HIS A CA 1
ATOM 1731 C C . HIS A 1 218 ? 1.135 8.846 12.518 1.00 80.06 218 HIS A C 1
ATOM 1733 O O . HIS A 1 218 ? 0.595 9.904 12.206 1.00 80.06 218 HIS A O 1
ATOM 1739 N N . ALA A 1 219 ? 1.235 8.442 13.790 1.00 79.31 219 ALA A N 1
ATOM 1740 C CA . ALA A 1 219 ? 0.605 9.149 14.915 1.00 79.31 219 ALA A CA 1
ATOM 1741 C C . ALA A 1 219 ? 0.943 10.655 14.959 1.00 79.31 219 ALA A C 1
ATOM 1743 O O . ALA A 1 219 ? 0.083 11.483 15.228 1.00 79.31 219 ALA A O 1
ATOM 1744 N N . ALA A 1 220 ? 2.178 11.013 14.593 1.00 78.56 220 ALA A N 1
ATOM 1745 C CA . ALA A 1 220 ? 2.639 12.404 14.512 1.00 78.56 220 ALA A CA 1
ATOM 1746 C C . ALA A 1 220 ? 1.875 13.291 13.504 1.00 78.56 220 ALA A C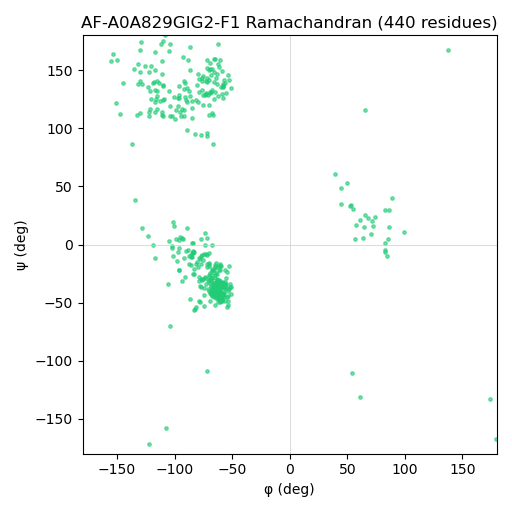 1
ATOM 1748 O O . ALA A 1 220 ? 1.955 14.507 13.606 1.00 78.56 220 ALA A O 1
ATOM 1749 N N . ASN A 1 221 ? 1.156 12.705 12.542 1.00 81.94 221 ASN A N 1
ATOM 1750 C CA . ASN A 1 221 ? 0.449 13.442 11.489 1.00 81.94 221 ASN A CA 1
ATOM 1751 C C . ASN A 1 221 ? -1.073 13.491 11.716 1.00 81.94 221 ASN A C 1
ATOM 1753 O O . ASN A 1 221 ? -1.797 14.011 10.871 1.00 81.94 221 ASN A O 1
ATOM 1757 N N . VAL A 1 222 ? -1.577 12.937 12.826 1.00 86.94 222 VAL A N 1
ATOM 1758 C CA . VAL A 1 222 ? -3.018 12.940 13.136 1.00 86.94 222 VAL A CA 1
ATOM 1759 C C . VAL A 1 222 ? -3.534 14.367 13.339 1.00 86.94 222 VAL A C 1
ATOM 1761 O O . VAL A 1 222 ? -4.636 14.675 12.899 1.00 86.94 222 VAL A O 1
ATOM 1764 N N . SER A 1 223 ? -2.721 15.263 13.906 1.00 87.88 223 SER A N 1
ATOM 1765 C CA . SER A 1 223 ? -3.078 16.677 14.081 1.00 87.88 223 SER A CA 1
ATOM 1766 C C . SER A 1 223 ? -3.425 17.369 12.762 1.00 87.88 223 SER A C 1
ATOM 1768 O O . SER A 1 223 ? -4.440 18.051 12.686 1.00 87.88 223 SER A O 1
ATOM 1770 N N . GLY A 1 224 ? -2.652 17.137 11.698 1.00 86.31 224 GLY A N 1
ATOM 1771 C CA . GLY A 1 224 ? -2.943 17.717 10.386 1.00 86.31 224 GLY A CA 1
ATOM 1772 C C . GLY A 1 224 ? -4.243 17.188 9.775 1.00 86.31 224 GLY A C 1
ATOM 1773 O O . GLY A 1 224 ? -4.977 17.930 9.128 1.00 86.31 224 GLY A O 1
ATOM 1774 N N . LEU A 1 225 ? -4.592 15.922 10.032 1.00 89.12 225 LEU A N 1
ATOM 1775 C CA . LEU A 1 225 ? -5.897 15.381 9.644 1.00 89.12 225 LEU A CA 1
ATOM 1776 C C . LEU A 1 225 ? -7.042 16.055 10.418 1.00 89.12 225 LEU A C 1
ATOM 1778 O O . LEU A 1 225 ? -8.052 16.405 9.809 1.00 89.12 225 LEU A O 1
ATOM 1782 N N . LEU A 1 226 ? -6.878 16.271 11.726 1.00 91.69 226 LEU A N 1
ATOM 1783 C CA . LEU A 1 226 ? -7.848 17.004 12.547 1.00 91.69 226 LEU A CA 1
ATOM 1784 C C . LEU A 1 226 ? -8.051 18.435 12.032 1.00 91.69 226 LEU A C 1
ATOM 1786 O O . LEU A 1 226 ? -9.189 18.856 11.844 1.00 91.69 226 LEU A O 1
ATOM 1790 N N . GLU A 1 227 ? -6.971 19.159 11.727 1.00 89.19 227 GLU A N 1
ATOM 1791 C CA . GLU A 1 227 ? -7.037 20.519 11.170 1.00 89.19 227 GLU A CA 1
ATOM 1792 C C . GLU A 1 227 ? -7.838 20.570 9.865 1.00 89.19 227 GLU A C 1
ATOM 1794 O O . GLU A 1 227 ? -8.684 21.446 9.679 1.00 89.19 227 GLU A O 1
ATOM 1799 N N . VAL A 1 228 ? -7.625 19.595 8.980 1.00 88.25 228 VAL A N 1
ATOM 1800 C CA . VAL A 1 228 ? -8.378 19.467 7.729 1.00 88.25 228 VAL A CA 1
ATOM 1801 C C . VAL A 1 228 ? -9.863 19.204 7.989 1.00 88.25 228 VAL A C 1
ATOM 1803 O O . VAL A 1 228 ? -10.717 19.833 7.363 1.00 88.25 228 VAL A O 1
ATOM 1806 N N . MET A 1 229 ? -10.192 18.308 8.922 1.00 91.12 229 MET A N 1
ATOM 1807 C CA . MET A 1 229 ? -11.584 18.012 9.271 1.00 91.12 229 MET A CA 1
ATOM 1808 C C . MET A 1 229 ? -12.286 19.229 9.882 1.00 91.12 229 MET A C 1
ATOM 1810 O O . MET A 1 229 ? -13.372 19.593 9.430 1.00 91.12 229 MET A O 1
ATOM 1814 N N . HIS A 1 230 ? -11.644 19.922 10.824 1.00 91.88 230 HIS A N 1
ATOM 1815 C CA . HIS A 1 230 ? -12.168 21.170 11.379 1.00 91.88 230 HIS A CA 1
ATOM 1816 C C . HIS A 1 230 ? -12.308 22.257 10.308 1.00 91.88 230 HIS A C 1
ATOM 1818 O O . HIS A 1 230 ? -13.291 22.992 10.311 1.00 91.88 230 HIS A O 1
ATOM 1824 N N . GLY A 1 231 ? -11.379 22.336 9.350 1.00 89.50 231 GLY A N 1
ATOM 1825 C CA . GLY A 1 231 ? -11.481 23.234 8.199 1.00 89.50 231 GLY A CA 1
ATOM 1826 C C . GLY A 1 231 ? -12.754 23.002 7.382 1.00 89.50 231 GLY A C 1
ATOM 1827 O O . GLY A 1 231 ? -13.464 23.958 7.074 1.00 89.50 231 GLY A O 1
ATOM 1828 N N . LEU A 1 232 ? -13.092 21.741 7.092 1.00 90.69 232 LEU A N 1
ATOM 1829 C CA . LEU A 1 232 ? -14.329 21.396 6.384 1.00 90.69 232 LEU A CA 1
ATOM 1830 C C . LEU A 1 232 ? -15.579 21.769 7.196 1.00 90.69 232 LEU A C 1
ATOM 1832 O O . LEU A 1 232 ? -16.523 22.314 6.622 1.00 90.69 232 LEU A O 1
ATOM 1836 N N . VAL A 1 233 ? -15.585 21.521 8.511 1.00 93.31 233 VAL A N 1
ATOM 1837 C CA . VAL A 1 233 ? -16.690 21.921 9.405 1.00 93.31 233 VAL A CA 1
ATOM 1838 C C . VAL A 1 233 ? -16.855 23.444 9.421 1.00 93.31 233 VAL A C 1
ATOM 1840 O O . VAL A 1 233 ? -17.963 23.946 9.239 1.00 93.31 233 VAL A O 1
ATOM 1843 N N . ASN A 1 234 ? -15.754 24.191 9.539 1.00 91.44 234 ASN A N 1
ATOM 1844 C CA . ASN A 1 234 ? -15.744 25.658 9.567 1.00 91.44 234 ASN A CA 1
ATOM 1845 C C . ASN A 1 234 ? -16.241 26.297 8.259 1.00 91.44 234 ASN A C 1
ATOM 1847 O O . ASN A 1 234 ? -16.744 27.418 8.278 1.00 91.44 234 ASN A O 1
ATOM 1851 N N . GLN A 1 235 ? -16.155 25.585 7.131 1.00 89.81 235 GLN A N 1
ATOM 1852 C CA . GLN A 1 235 ? -16.773 25.988 5.860 1.00 89.81 235 GLN A CA 1
ATOM 1853 C C . GLN A 1 235 ? -18.308 25.807 5.851 1.00 89.81 235 GLN A C 1
ATOM 1855 O O . GLN A 1 235 ? -18.960 26.112 4.857 1.00 89.81 235 GLN A O 1
ATOM 1860 N N . GLY A 1 236 ? -18.917 25.323 6.938 1.00 92.69 236 GLY A N 1
ATOM 1861 C CA . GLY A 1 236 ? -20.359 25.084 7.036 1.00 92.69 236 GLY A CA 1
ATOM 1862 C C . GLY A 1 236 ? -20.787 23.713 6.514 1.00 92.69 236 GLY A C 1
ATOM 1863 O O . GLY A 1 236 ? -21.892 23.572 5.988 1.00 92.69 236 GLY A O 1
ATOM 1864 N N . ASN A 1 237 ? -19.912 22.711 6.617 1.00 94.94 237 ASN A N 1
ATOM 1865 C CA . ASN A 1 237 ? -20.215 21.321 6.273 1.00 94.94 237 ASN A CA 1
ATOM 1866 C C . ASN A 1 237 ? -20.400 20.462 7.527 1.00 94.94 237 ASN A C 1
ATOM 1868 O O . ASN A 1 237 ? -20.022 20.849 8.631 1.00 94.94 237 ASN A O 1
ATOM 1872 N N . SER A 1 238 ? -20.950 19.264 7.345 1.00 95.69 238 SER A N 1
ATOM 1873 C CA . SER A 1 238 ? -21.059 18.254 8.401 1.00 95.69 238 SER A CA 1
ATOM 1874 C C . SER A 1 238 ? -20.192 17.051 8.062 1.00 95.69 238 SER A C 1
ATOM 1876 O O . SER A 1 238 ? -20.146 16.625 6.907 1.00 95.69 238 SER A O 1
ATOM 1878 N N . LEU A 1 239 ? -19.507 16.500 9.061 1.00 95.81 239 LEU A N 1
ATOM 1879 C CA . LEU A 1 239 ? -18.635 15.339 8.905 1.00 95.81 239 LEU A CA 1
ATOM 1880 C C . LEU A 1 239 ? -19.171 14.177 9.742 1.00 95.81 239 LEU A C 1
ATOM 1882 O O . LEU A 1 239 ? -19.480 14.340 10.917 1.00 95.81 239 LEU A O 1
ATOM 1886 N N . VAL A 1 240 ? -19.242 12.999 9.130 1.00 97.19 240 VAL A N 1
ATOM 1887 C CA . VAL A 1 240 ? -19.447 11.713 9.798 1.00 97.19 240 VAL A CA 1
ATOM 1888 C C . VAL A 1 240 ? -18.198 10.889 9.539 1.00 97.19 240 VAL A C 1
ATOM 1890 O O . VAL A 1 240 ? -17.896 10.554 8.394 1.00 97.19 240 VAL A O 1
ATOM 1893 N N . VAL A 1 241 ? -17.454 10.597 10.599 1.00 95.50 241 VAL A N 1
ATOM 1894 C CA . VAL A 1 241 ? -16.167 9.907 10.511 1.00 95.50 241 VAL A CA 1
ATOM 1895 C C . VAL A 1 241 ? -16.279 8.567 11.218 1.00 95.50 241 VAL A C 1
ATOM 1897 O O . VAL A 1 241 ? -16.665 8.507 12.383 1.00 95.50 241 VAL A O 1
ATOM 1900 N N . VAL A 1 242 ? -15.948 7.496 10.504 1.00 95.69 242 VAL A N 1
ATOM 1901 C CA . VAL A 1 242 ? -15.757 6.164 11.078 1.00 95.69 242 VAL A CA 1
ATOM 1902 C C . VAL A 1 242 ? -14.267 6.013 11.339 1.00 95.69 242 VAL A C 1
ATOM 1904 O O . VAL A 1 242 ? -13.486 6.028 10.397 1.00 95.69 242 VAL A O 1
ATOM 1907 N N . ASP A 1 243 ? -13.851 5.920 12.598 1.00 94.00 243 ASP A N 1
ATOM 1908 C CA . ASP A 1 243 ? -12.449 5.702 12.958 1.00 94.00 243 ASP A CA 1
ATOM 1909 C C . ASP A 1 243 ? -12.358 5.000 14.321 1.00 94.00 243 ASP A C 1
ATOM 1911 O O . ASP A 1 243 ? -13.325 4.949 15.083 1.00 94.00 243 ASP A O 1
ATOM 1915 N N . HIS A 1 244 ? -11.188 4.452 14.620 1.00 93.06 244 HIS A N 1
ATOM 1916 C CA . HIS A 1 244 ? -10.867 3.787 15.883 1.00 93.06 244 HIS A CA 1
ATOM 1917 C C . HIS A 1 244 ? -9.710 4.479 16.626 1.00 93.06 244 HIS A C 1
ATOM 1919 O O . HIS A 1 244 ? -9.307 4.045 17.705 1.00 93.06 244 HIS A O 1
ATOM 1925 N N . ASN A 1 245 ? -9.152 5.552 16.061 1.00 93.12 245 ASN A N 1
ATOM 1926 C CA . ASN A 1 245 ? -8.113 6.363 16.673 1.00 93.12 245 ASN A CA 1
ATOM 1927 C C . ASN A 1 245 ? -8.696 7.254 17.778 1.00 93.12 245 ASN A C 1
ATOM 1929 O O . ASN A 1 245 ? -9.525 8.126 17.514 1.00 93.12 245 ASN A O 1
ATOM 1933 N N . THR A 1 246 ? -8.213 7.082 19.010 1.00 93.56 246 THR A N 1
ATOM 1934 C CA . THR A 1 246 ? -8.709 7.824 20.177 1.00 93.56 246 THR A CA 1
ATOM 1935 C C . THR A 1 246 ? -8.548 9.334 20.034 1.00 93.56 246 THR A C 1
ATOM 1937 O O . THR A 1 246 ? -9.461 10.053 20.405 1.00 93.56 246 THR A O 1
ATOM 1940 N N . ALA A 1 247 ? -7.478 9.828 19.401 1.00 92.88 247 ALA A N 1
ATOM 1941 C CA . ALA A 1 247 ? -7.281 11.266 19.204 1.00 92.88 247 ALA A CA 1
ATOM 1942 C C . ALA A 1 247 ? -8.312 11.884 18.240 1.00 92.88 247 ALA A C 1
ATOM 1944 O O . ALA A 1 247 ? -8.645 13.059 18.361 1.00 92.88 247 ALA A O 1
ATOM 1945 N N . ILE A 1 248 ? -8.829 11.102 17.283 1.00 94.50 248 ILE A N 1
ATOM 1946 C CA . ILE A 1 248 ? -9.924 11.543 16.405 1.00 94.50 248 ILE A CA 1
ATOM 1947 C C . ILE A 1 248 ? -11.246 11.543 17.167 1.00 94.50 248 ILE A C 1
ATOM 1949 O O . ILE A 1 248 ? -12.013 12.495 17.056 1.00 94.50 248 ILE A O 1
ATOM 1953 N N . ILE A 1 249 ? -11.491 10.498 17.957 1.00 95.56 249 ILE A N 1
ATOM 1954 C CA . ILE A 1 249 ? -12.705 10.371 18.769 1.00 95.56 249 ILE A CA 1
ATOM 1955 C C . ILE A 1 249 ? -12.771 11.498 19.811 1.00 95.56 249 ILE A C 1
ATOM 1957 O O . ILE A 1 249 ? -13.814 12.119 19.964 1.00 95.56 249 ILE A O 1
ATOM 1961 N N . GLU A 1 250 ? -11.659 11.808 20.477 1.00 95.12 250 GLU A N 1
ATOM 1962 C CA . GLU A 1 250 ? -11.542 12.890 21.464 1.00 95.12 250 GLU A CA 1
ATOM 1963 C C . GLU A 1 250 ? -11.790 14.282 20.871 1.00 95.12 250 GLU A C 1
ATOM 1965 O O . GLU A 1 250 ? -12.300 15.159 21.564 1.00 95.12 250 GLU A O 1
ATOM 1970 N N . ALA A 1 251 ? -11.444 14.493 19.599 1.00 94.75 251 ALA A N 1
ATOM 1971 C CA . ALA A 1 251 ? -11.627 15.770 18.911 1.00 94.75 251 ALA A CA 1
ATOM 1972 C C . ALA A 1 251 ? -13.043 15.967 18.337 1.00 94.75 251 ALA A C 1
ATOM 1974 O O . ALA A 1 251 ? -13.342 17.037 17.803 1.00 94.75 251 ALA A O 1
ATOM 1975 N N . ALA A 1 252 ? -13.899 14.944 18.390 1.00 96.31 252 ALA A N 1
ATOM 1976 C CA . ALA A 1 252 ? -15.242 15.007 17.834 1.00 96.31 252 ALA A CA 1
ATOM 1977 C C . ALA A 1 252 ? -16.195 15.820 18.725 1.00 96.31 252 ALA A C 1
ATOM 1979 O O . ALA A 1 252 ? -16.174 15.711 19.948 1.00 96.31 252 ALA A O 1
ATOM 1980 N N . ASP A 1 253 ? -17.112 16.566 18.106 1.00 96.44 253 ASP A N 1
ATOM 1981 C CA . ASP A 1 253 ? -18.188 17.250 18.839 1.00 96.44 253 ASP A CA 1
ATOM 1982 C C . ASP A 1 253 ? -19.195 16.247 19.430 1.00 96.44 253 ASP A C 1
ATOM 1984 O O . ASP A 1 253 ? -19.755 16.444 20.511 1.00 96.44 253 ASP A O 1
ATOM 1988 N N . GLN A 1 254 ? -19.429 15.153 18.701 1.00 96.88 254 GLN A N 1
ATOM 1989 C CA . GLN A 1 254 ? -20.342 14.082 19.069 1.00 96.88 254 GLN A CA 1
ATOM 1990 C C . GLN A 1 254 ? -19.792 12.736 18.602 1.00 96.88 254 GLN A C 1
ATOM 1992 O O . GLN A 1 254 ? -19.307 12.600 17.479 1.00 96.88 254 GLN A O 1
ATOM 1997 N N . VAL A 1 255 ? -19.932 11.727 19.452 1.00 97.50 255 VAL A N 1
ATOM 1998 C CA . VAL A 1 255 ? -19.548 10.345 19.184 1.00 97.50 255 VAL A CA 1
ATOM 1999 C C . VAL A 1 255 ? -20.799 9.471 19.237 1.00 97.50 255 VAL A C 1
ATOM 2001 O O . VAL A 1 255 ? -21.691 9.678 20.061 1.00 97.50 255 VAL A O 1
ATOM 2004 N N . ILE A 1 256 ? -20.873 8.515 18.314 1.00 97.31 256 ILE A N 1
ATOM 2005 C CA . ILE A 1 256 ? -21.935 7.513 18.212 1.00 97.31 256 ILE A CA 1
ATOM 2006 C C . ILE A 1 256 ? -21.254 6.152 18.297 1.00 97.31 256 ILE A C 1
ATOM 2008 O O . ILE A 1 256 ? -20.540 5.759 17.373 1.00 97.31 256 ILE A O 1
ATOM 2012 N N . GLU A 1 257 ? -21.465 5.431 19.394 1.00 96.69 257 GLU A N 1
ATOM 2013 C CA . GLU A 1 257 ? -20.840 4.129 19.609 1.00 96.69 257 GLU A CA 1
ATOM 2014 C C . GLU A 1 257 ? -21.785 2.993 19.195 1.00 96.69 257 GLU A C 1
ATOM 2016 O O . GLU A 1 257 ? -22.923 2.904 19.661 1.00 96.69 257 GLU A O 1
ATOM 2021 N N . ILE A 1 258 ? -21.318 2.100 18.318 1.00 96.38 258 ILE A N 1
ATOM 2022 C CA . ILE A 1 258 ? -22.113 0.989 17.780 1.00 96.38 258 ILE A CA 1
ATOM 2023 C C . ILE A 1 258 ? -21.521 -0.351 18.223 1.00 96.38 258 ILE A C 1
ATOM 2025 O O . ILE A 1 258 ? -20.337 -0.613 18.036 1.00 96.38 258 ILE A O 1
ATOM 2029 N N . GLY A 1 259 ? -22.369 -1.250 18.721 1.00 94.62 259 GLY A N 1
ATOM 2030 C CA . GLY A 1 259 ? -21.993 -2.628 19.047 1.00 94.62 259 GLY A CA 1
ATOM 2031 C C . GLY A 1 259 ? -23.142 -3.373 19.728 1.00 94.62 259 GLY A C 1
ATOM 2032 O O . GLY A 1 259 ? -24.260 -3.324 19.201 1.00 94.62 259 GLY A O 1
ATOM 2033 N N . PRO A 1 260 ? -22.920 -4.102 20.845 1.00 92.88 260 PRO A N 1
ATOM 2034 C CA . PRO A 1 260 ? -21.648 -4.350 21.551 1.00 92.88 260 PRO A CA 1
ATOM 2035 C C . PRO A 1 260 ? -20.713 -5.364 20.869 1.00 92.88 260 PRO A C 1
ATOM 2037 O O . PRO A 1 260 ? -19.551 -5.480 21.240 1.00 92.88 260 PRO A O 1
ATOM 2040 N N . GLY A 1 261 ? -21.205 -6.125 19.889 1.00 93.38 261 GLY A N 1
ATOM 2041 C CA . GLY A 1 261 ? -20.394 -7.060 19.106 1.00 93.38 261 GLY A CA 1
ATOM 2042 C C . GLY A 1 261 ? -20.449 -6.772 17.609 1.00 93.38 261 GLY A C 1
ATOM 2043 O O . GLY A 1 261 ? -21.036 -5.791 17.164 1.00 93.38 261 GLY A O 1
ATOM 2044 N N . ALA A 1 262 ? -19.874 -7.671 16.813 1.00 93.00 262 ALA A N 1
ATOM 2045 C CA . ALA A 1 262 ? -20.005 -7.653 15.359 1.00 93.00 262 ALA A CA 1
ATOM 2046 C C . ALA A 1 262 ? -21.175 -8.538 14.882 1.00 93.00 262 ALA A C 1
ATOM 2048 O O . ALA A 1 262 ? -21.639 -9.440 15.588 1.00 93.00 262 ALA A O 1
ATOM 2049 N N . GLY A 1 263 ? -21.642 -8.314 13.650 1.00 93.38 263 GLY A N 1
ATOM 2050 C CA . GLY A 1 263 ? -22.690 -9.127 13.025 1.00 93.38 263 GLY A CA 1
ATOM 2051 C C . GLY A 1 263 ? -24.013 -9.082 13.796 1.00 93.38 263 GLY A C 1
ATOM 2052 O O . GLY A 1 263 ? -24.487 -8.012 14.160 1.00 93.38 263 GLY A O 1
ATOM 2053 N N . VAL A 1 264 ? -24.606 -10.249 14.072 1.00 93.81 264 VAL A N 1
ATOM 2054 C CA . VAL A 1 264 ? -25.899 -10.364 14.786 1.00 93.81 264 VAL A CA 1
ATOM 2055 C C . VAL A 1 264 ? -25.860 -9.848 16.230 1.00 93.81 264 VAL A C 1
ATOM 2057 O O . VAL A 1 264 ? -26.908 -9.570 16.810 1.00 93.81 264 VAL A O 1
ATOM 2060 N N . ALA A 1 265 ? -24.665 -9.738 16.818 1.00 93.69 265 ALA A N 1
ATOM 2061 C CA . ALA A 1 265 ? -24.461 -9.190 18.156 1.00 93.69 265 ALA A CA 1
ATOM 2062 C C . ALA A 1 265 ? -24.253 -7.663 18.153 1.00 93.69 265 ALA A C 1
ATOM 2064 O O . ALA A 1 265 ? -24.145 -7.070 19.225 1.00 93.69 265 ALA A O 1
ATOM 2065 N N . GLY A 1 266 ? -24.179 -7.049 16.969 1.00 94.81 266 GLY A N 1
ATOM 2066 C CA . GLY A 1 266 ? -23.950 -5.622 16.768 1.00 94.81 266 GLY A CA 1
ATOM 2067 C C . GLY A 1 266 ? -25.180 -4.859 16.289 1.00 94.81 266 GLY A C 1
ATOM 2068 O O . GLY A 1 266 ? -26.320 -5.298 16.453 1.00 94.81 266 GLY A O 1
ATOM 2069 N N . GLY A 1 267 ? -24.927 -3.709 15.661 1.00 94.00 267 GLY A N 1
ATOM 2070 C CA . GLY A 1 267 ? -25.959 -2.888 15.022 1.00 94.00 267 GLY A CA 1
ATOM 2071 C C . GLY A 1 267 ? -26.877 -2.156 16.001 1.00 94.00 267 GLY A C 1
ATOM 2072 O O . GLY A 1 267 ? -27.947 -1.701 15.601 1.00 94.00 267 GLY A O 1
ATOM 2073 N N . ARG A 1 268 ? -26.486 -2.057 17.276 1.00 95.94 268 ARG A N 1
ATOM 2074 C CA . ARG A 1 268 ? -27.187 -1.271 18.293 1.00 95.94 268 ARG A CA 1
ATOM 2075 C C . ARG A 1 268 ? -26.342 -0.073 18.688 1.00 95.94 268 ARG A C 1
ATOM 2077 O O . ARG A 1 268 ? -25.118 -0.173 18.724 1.00 95.94 268 ARG A O 1
ATOM 2084 N N . LEU A 1 269 ? -27.019 1.023 19.010 1.00 96.06 269 LEU A N 1
ATOM 2085 C CA . LEU A 1 269 ? -26.405 2.157 19.682 1.00 96.06 269 LEU A CA 1
ATOM 2086 C C . LEU A 1 269 ? -26.077 1.741 21.120 1.00 96.06 269 LEU A C 1
ATOM 2088 O O . LEU A 1 269 ? -26.982 1.319 21.842 1.00 96.06 269 LEU A O 1
ATOM 2092 N N . ILE A 1 270 ? -24.800 1.797 21.491 1.00 96.00 270 ILE A N 1
ATOM 2093 C CA . ILE A 1 270 ? -24.347 1.583 22.871 1.00 96.00 270 ILE A CA 1
ATOM 2094 C C . ILE A 1 270 ? -24.515 2.888 23.637 1.00 96.00 270 ILE A C 1
ATOM 2096 O O . ILE A 1 270 ? -25.223 2.916 24.637 1.00 96.00 270 ILE A O 1
ATOM 2100 N N . ASP A 1 271 ? -23.906 3.950 23.113 1.00 95.50 271 ASP A N 1
ATOM 2101 C CA . ASP A 1 271 ? -23.894 5.275 23.716 1.00 95.50 271 ASP A CA 1
ATOM 2102 C C . ASP A 1 271 ? -23.800 6.363 22.630 1.00 95.50 271 ASP A C 1
ATOM 2104 O O . ASP A 1 271 ? -23.400 6.108 21.485 1.00 95.50 271 ASP A O 1
ATOM 2108 N N . GLN A 1 272 ? -24.219 7.576 22.978 1.00 96.62 272 GLN A 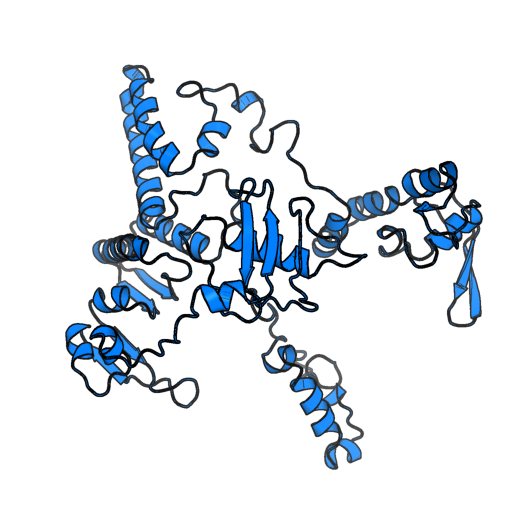N 1
ATOM 2109 C CA . GLN A 1 272 ? -24.171 8.757 22.129 1.00 96.62 272 GLN A CA 1
ATOM 2110 C C . GLN A 1 272 ? -24.021 10.019 22.979 1.00 96.62 272 GLN A C 1
ATOM 2112 O O . GLN A 1 272 ? -24.904 10.365 23.763 1.00 96.62 272 GLN A O 1
ATOM 2117 N N . GLY A 1 273 ? -22.964 10.789 22.736 1.00 96.50 273 GLY A N 1
ATOM 2118 C CA . GLY A 1 273 ? -22.705 12.006 23.499 1.00 96.50 273 GLY A CA 1
ATOM 2119 C C . GLY A 1 273 ? -21.436 12.721 23.066 1.00 96.50 273 GLY A C 1
ATOM 2120 O O . GLY A 1 273 ? -20.873 12.417 22.016 1.00 96.50 273 GLY A O 1
ATOM 2121 N N . SER A 1 274 ? -20.990 13.682 23.873 1.00 97.38 274 SER A N 1
ATOM 2122 C CA . SER A 1 274 ? -19.640 14.232 23.734 1.00 97.38 274 SER A CA 1
ATOM 2123 C C . SER A 1 274 ? -18.599 13.176 24.137 1.00 97.38 274 SER A C 1
ATOM 2125 O O . SER A 1 274 ? -18.916 12.294 24.942 1.00 97.38 274 SER A O 1
ATOM 2127 N N . PRO A 1 275 ? -17.348 13.268 23.654 1.00 96.44 275 PRO A N 1
ATOM 2128 C CA . PRO A 1 275 ? -16.281 12.353 24.066 1.00 96.44 275 PRO A CA 1
ATOM 2129 C C . PRO A 1 275 ? -16.096 12.297 25.590 1.00 96.44 275 PRO A C 1
ATOM 2131 O O . PRO A 1 275 ? -15.887 11.224 26.151 1.00 96.44 275 PRO A O 1
ATOM 2134 N N . GLU A 1 276 ? -16.249 13.440 26.270 1.00 95.88 276 GLU A N 1
ATOM 2135 C CA . GLU A 1 276 ? -16.209 13.534 27.734 1.00 95.88 276 GLU A CA 1
ATOM 2136 C C . GLU A 1 276 ? -17.333 12.718 28.390 1.00 95.88 276 GLU A C 1
ATOM 2138 O O . GLU A 1 276 ? -17.064 11.926 29.292 1.00 95.88 276 GLU A O 1
ATOM 2143 N N . ALA A 1 277 ? -18.575 12.843 27.910 1.00 96.06 277 ALA A N 1
ATOM 2144 C CA . ALA A 1 277 ? -19.703 12.082 28.445 1.00 96.06 277 ALA A CA 1
ATOM 2145 C C . ALA A 1 277 ? -19.504 10.570 28.254 1.00 96.06 277 ALA A C 1
ATOM 2147 O O . ALA A 1 277 ? -19.658 9.817 29.215 1.00 96.06 277 ALA A O 1
ATOM 2148 N N . ILE A 1 278 ? -19.075 10.150 27.057 1.00 96.25 278 ILE A N 1
ATOM 2149 C CA . ILE A 1 278 ? -18.806 8.736 26.759 1.00 96.25 278 ILE A CA 1
ATOM 2150 C C . ILE A 1 278 ? -17.696 8.195 27.656 1.00 96.25 278 ILE A C 1
ATOM 2152 O O . ILE A 1 278 ? -17.821 7.100 28.192 1.00 96.25 278 ILE A O 1
ATOM 2156 N N . SER A 1 279 ? -16.630 8.967 27.894 1.00 95.06 279 SER A N 1
ATOM 2157 C CA . SER A 1 279 ? -15.506 8.535 28.739 1.00 95.06 279 SER A CA 1
ATOM 2158 C C . SER A 1 279 ? -15.906 8.194 30.185 1.00 95.06 279 SER A C 1
ATOM 2160 O O . SER A 1 279 ? -15.172 7.486 30.879 1.00 95.06 279 SER A O 1
ATOM 2162 N N . HIS A 1 280 ? -17.073 8.670 30.632 1.00 94.31 280 HIS A N 1
ATOM 2163 C CA . HIS A 1 280 ? -17.636 8.407 31.952 1.00 94.31 280 HIS A CA 1
ATOM 2164 C C . HIS A 1 280 ? -18.742 7.340 31.962 1.00 94.31 280 HIS A C 1
ATOM 2166 O O . HIS A 1 280 ? -19.129 6.908 33.053 1.00 94.31 280 HIS A O 1
ATOM 2172 N N . ASP A 1 281 ? -19.245 6.888 30.807 1.00 93.88 281 ASP A N 1
ATOM 2173 C CA . ASP A 1 281 ? -20.248 5.823 30.762 1.00 93.88 281 ASP A CA 1
ATOM 2174 C C . ASP A 1 281 ? -19.597 4.443 30.932 1.00 93.88 281 ASP A C 1
ATOM 2176 O O . ASP A 1 281 ? -18.747 4.002 30.161 1.00 93.88 281 ASP A O 1
ATOM 2180 N N . THR A 1 282 ? -20.050 3.712 31.949 1.00 92.06 282 THR A N 1
ATOM 2181 C CA . THR A 1 282 ? -19.627 2.335 32.222 1.00 92.06 282 THR A CA 1
ATOM 2182 C C . THR A 1 282 ? -20.131 1.310 31.202 1.00 92.06 282 THR A C 1
ATOM 2184 O O . THR A 1 282 ? -19.615 0.193 31.179 1.00 92.06 282 THR A O 1
ATOM 2187 N N . HIS A 1 283 ? -21.146 1.641 30.395 1.00 92.44 283 HIS A N 1
ATOM 2188 C CA . HIS A 1 283 ? -21.646 0.764 29.330 1.00 92.44 283 HIS A CA 1
ATOM 2189 C C . HIS A 1 283 ? -20.875 0.912 28.015 1.00 92.44 283 HIS A C 1
ATOM 2191 O O . HIS A 1 283 ? -20.951 0.012 27.174 1.00 92.44 283 HIS A O 1
ATOM 2197 N N . SER A 1 284 ? -20.129 2.006 27.849 1.00 94.38 284 SER A N 1
ATOM 2198 C CA . SER A 1 284 ? -19.291 2.246 26.680 1.00 94.38 284 SER A CA 1
ATOM 2199 C C . SER A 1 284 ? -18.119 1.261 26.633 1.00 94.38 284 SER A C 1
ATOM 2201 O O . SER A 1 284 ? -17.408 1.046 27.619 1.00 94.38 284 SER A O 1
ATOM 2203 N N . LEU A 1 285 ? -17.891 0.657 25.465 1.00 94.38 285 LEU A N 1
ATOM 2204 C CA . LEU A 1 285 ? -16.745 -0.221 25.228 1.00 94.38 285 LEU A CA 1
ATOM 2205 C C . LEU A 1 285 ? -15.496 0.577 24.849 1.00 94.38 285 LEU A C 1
ATOM 2207 O O . LEU A 1 285 ? -14.381 0.102 25.081 1.00 94.38 285 LEU A O 1
ATOM 2211 N N . ILE A 1 286 ? -15.666 1.776 24.284 1.00 94.69 286 ILE A N 1
ATOM 2212 C CA . ILE A 1 286 ? -14.556 2.662 23.921 1.00 94.69 286 ILE A CA 1
ATOM 2213 C C . ILE A 1 286 ? -14.055 3.507 25.102 1.00 94.69 286 ILE A C 1
ATOM 2215 O O . ILE A 1 286 ? -12.873 3.853 25.131 1.00 94.69 286 ILE A O 1
ATOM 2219 N N . ALA A 1 287 ? -14.885 3.784 26.114 1.00 95.44 287 ALA A N 1
ATOM 2220 C CA . ALA A 1 287 ? -14.516 4.616 27.267 1.00 95.44 287 ALA A CA 1
ATOM 2221 C C . ALA A 1 287 ? -13.203 4.215 27.975 1.00 95.44 287 ALA A C 1
ATOM 2223 O O . ALA A 1 287 ? -12.387 5.100 28.259 1.00 95.44 287 ALA A O 1
ATOM 2224 N N . PRO A 1 288 ? -12.895 2.920 28.211 1.00 95.00 288 PRO A N 1
ATOM 2225 C CA . PRO A 1 288 ? -11.607 2.529 28.785 1.00 95.00 288 PRO A CA 1
ATOM 2226 C C . PRO A 1 288 ? -10.407 2.929 27.913 1.00 95.00 288 PRO A C 1
ATOM 2228 O O . PRO A 1 288 ? -9.326 3.184 28.437 1.00 95.00 288 PRO A O 1
ATOM 2231 N N . PHE A 1 289 ? -10.569 2.983 26.589 1.00 94.31 289 PHE A N 1
ATOM 2232 C CA . PHE A 1 289 ? -9.498 3.375 25.668 1.00 94.31 289 PHE A CA 1
ATOM 2233 C C . PHE A 1 289 ? -9.293 4.890 25.650 1.00 94.31 289 PHE A C 1
ATOM 2235 O O . PHE A 1 289 ? -8.148 5.326 25.592 1.00 94.31 289 PHE A O 1
ATOM 2242 N N . LEU A 1 290 ? -10.369 5.674 25.782 1.00 93.75 290 LEU A N 1
ATOM 2243 C CA . LEU A 1 290 ? -10.301 7.137 25.916 1.00 93.75 290 LEU A CA 1
ATOM 2244 C C . LEU A 1 290 ? -9.669 7.561 27.250 1.00 93.75 290 LEU A C 1
ATOM 2246 O O . LEU A 1 290 ? -8.883 8.496 27.318 1.00 93.75 290 LEU A O 1
ATOM 2250 N N . THR A 1 291 ? -9.969 6.839 28.329 1.00 93.56 291 THR A N 1
ATOM 2251 C CA . THR A 1 291 ? -9.438 7.137 29.673 1.00 93.56 291 THR A CA 1
ATOM 2252 C C . THR A 1 291 ? -8.056 6.532 29.938 1.00 93.56 291 THR A C 1
ATOM 2254 O O . THR A 1 291 ? -7.461 6.781 30.987 1.00 93.56 291 THR A O 1
ATOM 2257 N N . GLY A 1 292 ? -7.545 5.698 29.027 1.00 91.56 292 GLY A N 1
ATOM 2258 C CA . GLY A 1 292 ? -6.305 4.942 29.221 1.00 91.56 292 GLY A CA 1
ATOM 2259 C C . GLY A 1 292 ? -6.401 3.809 30.255 1.00 91.56 292 GLY A C 1
ATOM 2260 O O . GLY A 1 292 ? -5.383 3.212 30.601 1.00 91.56 292 GLY A O 1
ATOM 2261 N N . ALA A 1 293 ? -7.603 3.488 30.744 1.00 93.06 293 ALA A N 1
ATOM 2262 C CA . ALA A 1 293 ? -7.858 2.393 31.681 1.00 93.06 293 ALA A CA 1
ATOM 2263 C C . ALA A 1 293 ? -8.029 1.022 30.993 1.00 93.06 293 ALA A C 1
ATOM 2265 O O . ALA A 1 293 ? -8.166 -0.000 31.670 1.00 93.06 293 ALA A O 1
ATOM 2266 N N . ALA A 1 294 ? -8.049 0.985 29.657 1.00 91.81 294 ALA A N 1
ATOM 2267 C CA . ALA A 1 294 ? -8.235 -0.236 28.887 1.00 91.81 294 ALA A CA 1
ATOM 2268 C C . ALA A 1 294 ? -7.157 -1.285 29.217 1.00 91.81 294 ALA A C 1
ATOM 2270 O O . ALA A 1 294 ? -5.962 -0.971 29.234 1.00 91.81 294 ALA A O 1
ATOM 2271 N N . PRO A 1 295 ? -7.539 -2.560 29.411 1.00 88.69 295 PRO A N 1
ATOM 2272 C CA . PRO A 1 295 ? -6.580 -3.638 29.587 1.00 88.69 295 PRO A CA 1
ATOM 2273 C C . PRO A 1 295 ? -5.885 -3.936 28.252 1.00 88.69 295 PRO A C 1
ATOM 2275 O O . PRO A 1 295 ? -6.367 -4.718 27.432 1.00 88.69 295 PRO A O 1
ATOM 2278 N N . LEU A 1 296 ? -4.733 -3.306 28.025 1.00 89.75 296 LEU A N 1
ATOM 2279 C CA . LEU A 1 296 ? -3.916 -3.558 26.843 1.00 89.75 296 LEU A CA 1
ATOM 2280 C C . LEU A 1 296 ? -3.115 -4.851 27.010 1.00 89.75 296 LEU A C 1
ATOM 2282 O O . LEU A 1 296 ? -2.429 -5.067 28.012 1.00 89.75 296 LEU A O 1
ATOM 2286 N N . ILE A 1 297 ? -3.158 -5.710 25.992 1.00 87.94 297 ILE A N 1
ATOM 2287 C CA . ILE A 1 297 ? -2.328 -6.915 25.949 1.00 87.94 297 ILE A CA 1
ATOM 2288 C C . ILE A 1 297 ? -0.906 -6.502 25.567 1.00 87.94 297 ILE A C 1
ATOM 2290 O O . ILE A 1 297 ? -0.561 -6.409 24.389 1.00 87.94 297 ILE A O 1
ATOM 2294 N N . VAL A 1 298 ? -0.066 -6.275 26.574 1.00 87.38 298 VAL A N 1
ATOM 2295 C CA . VAL A 1 298 ? 1.363 -6.013 26.382 1.00 87.38 298 VAL A CA 1
ATOM 2296 C C . VAL A 1 298 ? 2.117 -7.337 26.451 1.00 87.38 298 VAL A C 1
ATOM 2298 O O . VAL A 1 298 ? 2.128 -8.015 27.478 1.00 87.38 298 VAL A O 1
ATOM 2301 N N . ARG A 1 299 ? 2.741 -7.736 25.338 1.00 84.44 299 ARG A N 1
ATOM 2302 C CA . ARG A 1 299 ? 3.617 -8.915 25.308 1.00 84.44 299 ARG A CA 1
ATOM 2303 C C . ARG A 1 299 ? 4.982 -8.559 25.908 1.00 84.44 299 ARG A C 1
ATOM 2305 O O . ARG A 1 299 ? 5.460 -7.453 25.660 1.00 84.44 299 ARG A O 1
ATOM 2312 N N . PRO A 1 300 ? 5.626 -9.473 26.657 1.00 83.94 300 PRO A N 1
ATOM 2313 C CA . PRO A 1 300 ? 6.974 -9.237 27.156 1.00 83.94 300 PRO A CA 1
ATOM 2314 C C . PRO A 1 300 ? 7.931 -9.021 25.983 1.00 83.94 300 PRO A C 1
ATOM 2316 O O . PRO A 1 300 ? 7.883 -9.739 24.981 1.00 83.94 300 PRO A O 1
ATOM 2319 N N . GLN A 1 301 ? 8.791 -8.014 26.110 1.00 84.19 301 GLN A N 1
ATOM 2320 C CA . GLN A 1 301 ? 9.837 -7.755 25.134 1.00 84.19 301 GLN A CA 1
ATOM 2321 C C . GLN A 1 301 ? 10.926 -8.823 25.272 1.00 84.19 301 GLN A C 1
ATOM 2323 O O . GLN A 1 301 ? 11.399 -9.084 26.377 1.00 84.19 301 GLN A O 1
ATOM 2328 N N . ALA A 1 302 ? 11.321 -9.432 24.153 1.00 83.19 302 ALA A N 1
ATOM 2329 C CA . ALA A 1 302 ? 12.4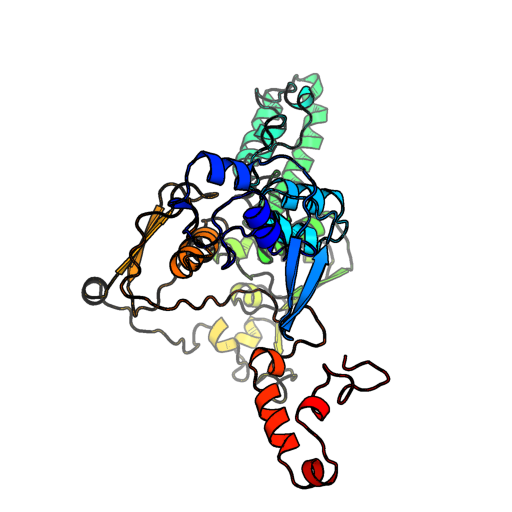38 -10.370 24.134 1.00 83.19 302 ALA A CA 1
ATOM 2330 C C . ALA A 1 302 ? 13.741 -9.655 24.524 1.00 83.19 302 ALA A C 1
ATOM 2332 O O . ALA A 1 302 ? 14.002 -8.533 24.075 1.00 83.19 302 ALA A O 1
ATOM 2333 N N . GLY A 1 303 ? 14.562 -10.307 25.346 1.00 86.94 303 GLY A N 1
ATOM 2334 C CA . GLY A 1 303 ? 15.857 -9.765 25.750 1.00 86.94 303 GLY A CA 1
ATOM 2335 C C . GLY A 1 303 ? 16.849 -9.730 24.584 1.00 86.94 303 GLY A C 1
ATOM 2336 O O . GLY A 1 303 ? 16.821 -10.583 23.699 1.00 86.94 303 GLY A O 1
ATOM 2337 N N . GLU A 1 304 ? 17.792 -8.786 24.593 1.00 86.56 304 GLU A N 1
ATOM 2338 C CA . GLU A 1 304 ? 18.802 -8.662 23.525 1.00 86.56 304 GLU A CA 1
ATOM 2339 C C . GLU A 1 304 ? 19.627 -9.954 23.341 1.00 86.56 304 GLU A C 1
ATOM 2341 O O . GLU A 1 304 ? 19.951 -10.348 22.221 1.00 86.56 304 GLU A O 1
ATOM 2346 N N . GLN A 1 305 ? 19.932 -10.646 24.443 1.00 84.75 305 GLN A N 1
ATOM 2347 C CA . GLN A 1 305 ? 20.626 -11.939 24.442 1.00 84.75 305 GLN A CA 1
ATOM 2348 C C . GLN A 1 305 ? 19.799 -13.039 23.764 1.00 84.75 305 GLN A C 1
ATOM 2350 O O . GLN A 1 305 ? 20.344 -13.817 22.984 1.00 84.75 305 GLN A O 1
ATOM 2355 N N . GLU A 1 306 ? 18.491 -13.082 24.021 1.00 85.06 306 GLU A N 1
ATOM 2356 C CA . GLU A 1 306 ? 17.580 -14.055 23.408 1.00 85.06 306 GLU A CA 1
ATOM 2357 C C . GLU A 1 306 ? 17.511 -13.830 21.896 1.00 85.06 306 GLU A C 1
ATOM 2359 O O . GLU A 1 306 ? 17.660 -14.773 21.124 1.00 85.06 306 GLU A O 1
ATOM 2364 N N . ILE A 1 307 ? 17.402 -12.567 21.469 1.00 87.12 307 ILE A N 1
ATOM 2365 C CA . ILE A 1 307 ? 17.405 -12.178 20.053 1.00 87.12 307 ILE A CA 1
ATOM 2366 C C . ILE A 1 307 ? 18.717 -12.598 19.376 1.00 87.12 307 ILE A C 1
ATOM 2368 O O . ILE A 1 307 ? 18.685 -13.176 18.291 1.00 87.12 307 ILE A O 1
ATOM 2372 N N . LYS A 1 308 ? 19.874 -12.374 20.014 1.00 85.38 308 LYS A N 1
ATOM 2373 C CA . LYS A 1 308 ? 21.190 -12.766 19.469 1.00 85.38 308 LYS A CA 1
ATOM 2374 C C . LYS A 1 308 ? 21.369 -14.278 19.325 1.00 85.38 308 LYS A C 1
ATOM 2376 O O . LYS A 1 308 ? 22.151 -14.710 18.485 1.00 85.38 308 LYS A O 1
ATOM 2381 N N . GLN A 1 309 ? 20.668 -15.074 20.129 1.00 87.38 309 GLN A N 1
ATOM 2382 C CA . GLN A 1 309 ? 20.696 -16.536 20.040 1.00 87.38 309 GLN A CA 1
ATOM 2383 C C . GLN A 1 309 ? 19.765 -17.082 18.950 1.00 87.38 309 GLN A C 1
ATOM 2385 O O . GLN A 1 309 ? 19.912 -18.235 18.536 1.00 87.38 309 GLN A O 1
ATOM 2390 N N . THR A 1 310 ? 18.811 -16.279 18.467 1.00 89.06 310 THR A N 1
ATOM 2391 C CA . THR A 1 310 ? 17.957 -16.679 17.346 1.00 89.06 310 THR A CA 1
ATOM 2392 C C . THR A 1 310 ? 18.729 -16.692 16.030 1.00 89.06 310 THR A C 1
ATOM 2394 O O . THR A 1 310 ? 19.689 -15.948 15.824 1.00 89.06 310 THR A O 1
ATOM 2397 N N . LYS A 1 311 ? 18.286 -17.543 15.099 1.00 92.75 311 LYS A N 1
ATOM 2398 C CA . LYS A 1 311 ? 18.749 -17.456 13.711 1.00 92.75 311 LYS A CA 1
ATOM 2399 C C . LYS A 1 311 ? 18.323 -16.117 13.128 1.00 92.75 311 LYS A C 1
ATOM 2401 O O . LYS A 1 311 ? 17.234 -15.638 13.435 1.00 92.75 311 LYS A O 1
ATOM 2406 N N . GLN A 1 312 ? 19.141 -15.561 12.246 1.00 92.44 312 GLN A N 1
ATOM 2407 C CA . GLN A 1 312 ? 18.826 -14.309 11.576 1.00 92.44 312 GLN A CA 1
ATOM 2408 C C . GLN A 1 312 ? 18.539 -14.546 10.099 1.00 92.44 312 GLN A C 1
ATOM 2410 O O . GLN A 1 312 ? 19.222 -15.313 9.428 1.00 92.44 312 GLN A O 1
ATOM 2415 N N . LEU A 1 313 ? 17.494 -13.888 9.624 1.00 94.38 313 LEU A N 1
ATOM 2416 C CA . LEU A 1 313 ? 17.228 -13.628 8.221 1.00 94.38 313 LEU A CA 1
ATOM 2417 C C . LEU A 1 313 ? 17.941 -12.322 7.872 1.00 94.38 313 LEU A C 1
ATOM 2419 O O . LEU A 1 313 ? 17.786 -11.345 8.602 1.00 94.38 313 LEU A O 1
ATOM 2423 N N . GLN A 1 314 ? 18.687 -12.282 6.775 1.00 95.38 314 GLN A N 1
ATOM 2424 C CA . GLN A 1 314 ? 19.345 -11.054 6.333 1.00 95.38 314 GLN A CA 1
ATOM 2425 C C . GLN A 1 314 ? 19.187 -10.832 4.838 1.00 95.38 314 GLN A C 1
ATOM 2427 O O . GLN A 1 314 ? 19.057 -11.787 4.074 1.00 95.38 314 GLN A O 1
ATOM 2432 N N . LEU A 1 315 ? 19.196 -9.567 4.438 1.00 95.94 315 LEU A N 1
ATOM 2433 C CA . LEU A 1 315 ? 19.291 -9.156 3.046 1.00 95.94 315 LEU A CA 1
ATOM 2434 C C . LEU A 1 315 ? 19.880 -7.752 2.940 1.00 95.94 315 LEU A C 1
ATOM 2436 O O . LEU A 1 315 ? 19.755 -6.936 3.855 1.00 95.94 315 LEU A O 1
ATOM 2440 N N . THR A 1 316 ? 20.425 -7.465 1.769 1.00 96.69 316 THR A N 1
ATOM 2441 C CA . THR A 1 316 ? 20.828 -6.129 1.343 1.00 96.69 316 THR A CA 1
ATOM 2442 C C . THR A 1 316 ? 19.875 -5.662 0.247 1.00 96.69 316 THR A C 1
ATOM 2444 O O . THR A 1 316 ? 19.724 -6.333 -0.775 1.00 96.69 316 THR A O 1
ATOM 2447 N N . VAL A 1 317 ? 19.231 -4.511 0.430 1.00 95.62 317 VAL A N 1
ATOM 2448 C CA . VAL A 1 317 ? 18.491 -3.817 -0.631 1.00 95.62 317 VAL A CA 1
ATOM 2449 C C . VAL A 1 317 ? 19.391 -2.720 -1.175 1.00 95.62 317 VAL A C 1
ATOM 2451 O O . VAL A 1 317 ? 19.721 -1.804 -0.440 1.00 95.62 317 VAL A O 1
ATOM 2454 N N . THR A 1 318 ? 19.779 -2.816 -2.446 1.00 92.81 318 THR A N 1
ATOM 2455 C CA . THR A 1 318 ? 20.649 -1.828 -3.112 1.00 92.81 318 THR A CA 1
ATOM 2456 C C . THR A 1 318 ? 19.898 -0.517 -3.382 1.00 92.81 318 THR A C 1
ATOM 2458 O O . THR A 1 318 ? 19.569 0.195 -2.443 1.00 92.81 318 THR A O 1
ATOM 2461 N N . ASP A 1 319 ? 19.563 -0.191 -4.629 1.00 87.62 319 ASP A N 1
ATOM 2462 C CA . ASP A 1 319 ? 18.828 1.032 -4.960 1.00 87.62 319 ASP A CA 1
ATOM 2463 C C . ASP A 1 319 ? 17.411 0.703 -5.419 1.00 87.62 319 ASP A C 1
ATOM 2465 O O . ASP A 1 319 ? 17.183 0.148 -6.501 1.00 87.62 319 ASP A O 1
ATOM 2469 N N . ARG A 1 320 ? 16.429 1.058 -4.584 1.00 85.06 320 ARG A N 1
ATOM 2470 C CA . ARG A 1 320 ? 15.012 0.908 -4.922 1.00 85.06 320 ARG A CA 1
ATOM 2471 C C . ARG A 1 320 ? 14.172 2.005 -4.282 1.00 85.06 320 ARG A C 1
ATOM 2473 O O . ARG A 1 320 ? 13.944 2.011 -3.075 1.00 85.06 320 ARG A O 1
ATOM 2480 N N . PHE A 1 321 ? 13.628 2.882 -5.125 1.00 84.00 321 PHE A N 1
ATOM 2481 C CA . PHE A 1 321 ? 12.876 4.065 -4.702 1.00 84.00 321 PHE A CA 1
ATOM 2482 C C . PHE A 1 321 ? 13.693 4.917 -3.725 1.00 84.00 321 PHE A C 1
ATOM 2484 O O . PHE A 1 321 ? 14.677 5.518 -4.132 1.00 84.00 321 PHE A O 1
ATOM 2491 N N . ASN A 1 322 ? 13.283 4.965 -2.462 1.00 82.31 322 ASN A N 1
ATOM 2492 C CA . ASN A 1 322 ? 13.913 5.739 -1.402 1.00 82.31 322 ASN A CA 1
ATOM 2493 C C . ASN A 1 322 ? 14.855 4.896 -0.514 1.00 82.31 322 ASN A C 1
ATOM 2495 O O . ASN A 1 322 ? 15.313 5.390 0.515 1.00 82.31 322 ASN A O 1
ATOM 2499 N N . LEU A 1 323 ? 15.068 3.617 -0.849 1.00 89.62 323 LEU A N 1
ATOM 2500 C CA . LEU A 1 323 ? 16.022 2.738 -0.174 1.00 89.62 323 LEU A CA 1
ATOM 2501 C C . LEU A 1 323 ? 17.342 2.737 -0.947 1.00 89.62 323 LEU A C 1
ATOM 2503 O O . LEU A 1 323 ? 17.333 2.493 -2.156 1.00 89.62 323 LEU A O 1
ATOM 2507 N N . HIS A 1 324 ? 18.434 2.982 -0.224 1.00 90.88 324 HIS A N 1
ATOM 2508 C CA . HIS A 1 324 ? 19.795 3.079 -0.748 1.00 90.88 324 HIS A CA 1
ATOM 2509 C C . HIS A 1 324 ? 20.736 2.251 0.131 1.00 90.88 324 HIS A C 1
ATOM 2511 O O . HIS A 1 324 ? 20.948 2.601 1.291 1.00 90.88 324 HIS A O 1
ATOM 2517 N N . ASP A 1 325 ? 21.248 1.152 -0.419 1.00 93.50 325 ASP A N 1
ATOM 2518 C CA . ASP A 1 325 ? 22.192 0.207 0.198 1.00 93.50 325 ASP A CA 1
ATOM 2519 C C . ASP A 1 325 ? 21.838 -0.166 1.651 1.00 93.50 325 ASP A C 1
ATOM 2521 O O . ASP A 1 325 ? 22.632 -0.092 2.589 1.00 93.50 325 ASP A O 1
ATOM 2525 N N . LEU A 1 326 ? 20.569 -0.525 1.851 1.00 95.56 326 LEU A N 1
ATOM 2526 C CA . LEU A 1 326 ? 20.007 -0.859 3.147 1.00 95.56 326 LEU A CA 1
ATOM 2527 C C . LEU A 1 326 ? 20.262 -2.334 3.483 1.00 95.56 326 LEU A C 1
ATOM 2529 O O . LEU A 1 326 ? 19.613 -3.232 2.939 1.00 95.56 326 LEU A O 1
ATOM 2533 N N . HIS A 1 327 ? 21.145 -2.573 4.449 1.00 96.12 327 HIS A N 1
ATOM 2534 C CA . HIS A 1 327 ? 21.351 -3.885 5.064 1.00 96.12 327 HIS A CA 1
ATOM 2535 C C . HIS A 1 327 ? 20.369 -4.103 6.218 1.00 96.12 327 HIS A C 1
ATOM 2537 O O . HIS A 1 327 ? 20.274 -3.272 7.125 1.00 96.12 327 HIS A O 1
ATOM 2543 N N . VAL A 1 328 ? 19.639 -5.220 6.205 1.00 94.88 328 VAL A N 1
ATOM 2544 C CA . VAL A 1 328 ? 18.622 -5.521 7.223 1.00 94.88 328 VAL A CA 1
ATOM 2545 C C . VAL A 1 328 ? 18.785 -6.930 7.765 1.00 94.88 328 VAL A C 1
ATOM 2547 O O . VAL A 1 328 ? 18.972 -7.880 7.006 1.00 94.88 328 VAL A O 1
ATOM 2550 N N . HIS A 1 329 ? 18.628 -7.056 9.084 1.00 93.75 329 HIS A N 1
ATOM 2551 C CA . HIS A 1 329 ? 18.589 -8.323 9.804 1.00 93.75 329 HIS A CA 1
ATOM 2552 C C . HIS A 1 329 ? 17.264 -8.460 10.561 1.00 93.75 329 HIS A C 1
ATOM 2554 O O . HIS A 1 329 ? 16.848 -7.547 11.277 1.00 93.75 329 HIS A O 1
ATOM 2560 N N . PHE A 1 330 ? 16.619 -9.617 10.433 1.00 93.31 330 PHE A N 1
ATOM 2561 C CA . PHE A 1 330 ? 15.399 -9.980 11.143 1.00 93.31 330 PHE A CA 1
ATOM 2562 C C . PHE A 1 330 ? 15.632 -11.243 11.979 1.00 93.31 330 PHE A C 1
ATOM 2564 O O . PHE A 1 3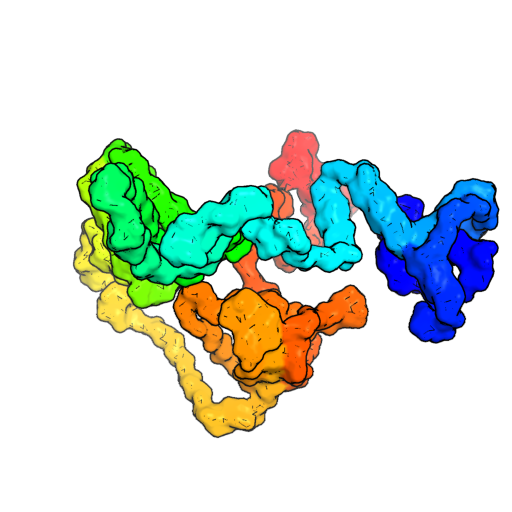30 ? 16.036 -12.269 11.426 1.00 93.31 330 PHE A O 1
ATOM 2571 N N . PRO A 1 331 ? 15.360 -11.221 13.293 1.00 93.00 331 PRO A N 1
ATOM 2572 C CA . PRO A 1 331 ? 15.409 -12.432 14.099 1.00 93.00 331 PRO A CA 1
ATOM 2573 C C . PRO A 1 331 ? 14.261 -13.379 13.728 1.00 93.00 331 PRO A C 1
ATOM 2575 O O . PRO A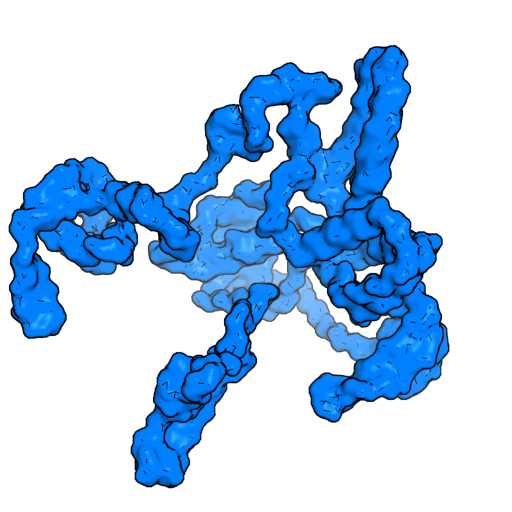 1 331 ? 13.097 -12.986 13.643 1.00 93.00 331 PRO A O 1
ATOM 2578 N N . VAL A 1 332 ? 14.589 -14.649 13.507 1.00 92.31 332 VAL A N 1
ATOM 2579 C CA . VAL A 1 332 ? 13.614 -15.708 13.223 1.00 92.31 332 VAL A CA 1
ATOM 2580 C C . VAL A 1 332 ? 12.974 -16.176 14.534 1.00 92.31 332 VAL A C 1
ATOM 2582 O O . VAL A 1 332 ? 13.631 -16.229 15.568 1.00 92.31 332 VAL A O 1
ATOM 2585 N N . ASN A 1 333 ? 11.695 -16.569 14.484 1.00 89.12 333 ASN A N 1
ATOM 2586 C CA . ASN A 1 333 ? 10.864 -16.920 15.649 1.00 89.12 333 ASN A CA 1
ATOM 2587 C C . ASN A 1 333 ? 10.589 -15.747 16.606 1.00 89.12 333 ASN A C 1
ATOM 2589 O O . ASN A 1 333 ? 10.290 -15.956 17.781 1.00 89.12 333 ASN A O 1
ATOM 2593 N N . CYS A 1 334 ? 10.639 -14.518 16.097 1.00 88.88 334 CYS A N 1
ATOM 2594 C CA . CYS A 1 334 ? 10.269 -13.318 16.833 1.00 88.88 334 CYS A CA 1
ATOM 2595 C C . CYS A 1 334 ? 9.122 -12.579 16.135 1.00 88.88 334 CYS A C 1
ATOM 2597 O O . CYS A 1 334 ? 8.949 -12.663 14.919 1.00 88.88 334 CYS A O 1
ATOM 2599 N N . PHE A 1 335 ? 8.345 -11.824 16.913 1.00 89.50 335 PHE A N 1
ATOM 2600 C CA . PHE A 1 335 ? 7.383 -10.870 16.368 1.00 89.50 335 PHE A CA 1
ATOM 2601 C C . PHE A 1 335 ? 8.118 -9.569 16.027 1.00 89.50 335 PHE A C 1
ATOM 2603 O O . PHE A 1 335 ? 8.356 -8.733 16.898 1.00 89.50 335 PHE A O 1
ATOM 2610 N N . SER A 1 336 ? 8.536 -9.427 14.771 1.00 89.69 336 SER A N 1
ATOM 2611 C CA . SER A 1 336 ? 9.239 -8.237 14.288 1.00 89.69 336 SER A CA 1
ATOM 2612 C C . SER A 1 336 ? 8.264 -7.216 13.713 1.00 89.69 336 SER A C 1
ATOM 2614 O O . SER A 1 336 ? 7.400 -7.553 12.906 1.00 89.69 336 SER A O 1
ATOM 2616 N N . VAL A 1 337 ? 8.438 -5.951 14.096 1.00 90.75 337 VAL A N 1
ATOM 2617 C CA . VAL A 1 337 ? 7.644 -4.825 13.595 1.00 90.75 337 VAL A CA 1
ATOM 2618 C C . VAL A 1 337 ? 8.557 -3.886 12.818 1.00 90.75 337 VAL A C 1
ATOM 2620 O O . VAL A 1 337 ? 9.574 -3.441 13.341 1.00 90.75 337 VAL A O 1
ATOM 2623 N N . VAL A 1 338 ? 8.178 -3.558 11.581 1.00 92.19 338 VAL A N 1
ATOM 2624 C CA . VAL A 1 338 ? 8.830 -2.505 10.791 1.0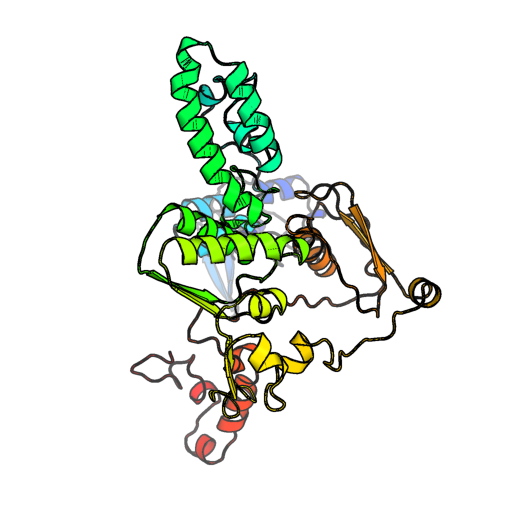0 92.19 338 VAL A CA 1
ATOM 2625 C C . VAL A 1 338 ? 7.987 -1.239 10.891 1.00 92.19 338 VAL A C 1
ATOM 2627 O O . VAL A 1 338 ? 6.894 -1.164 10.330 1.00 92.19 338 VAL A O 1
ATOM 2630 N N . SER A 1 339 ? 8.489 -0.247 11.621 1.00 89.75 339 SER A N 1
ATOM 2631 C CA . SER A 1 339 ? 7.821 1.038 11.844 1.00 89.75 339 SER A CA 1
ATOM 2632 C C . SER A 1 339 ? 8.554 2.191 11.146 1.00 89.75 339 SER A C 1
ATOM 2634 O O . SER A 1 339 ? 9.611 2.009 10.545 1.00 89.75 339 SER A O 1
ATOM 2636 N N . GLY A 1 340 ? 7.945 3.379 11.154 1.00 84.69 340 GLY A N 1
ATOM 2637 C CA . GLY A 1 340 ? 8.487 4.594 10.540 1.00 84.69 340 GLY A CA 1
ATOM 2638 C C . GLY A 1 340 ? 7.429 5.394 9.782 1.00 84.69 340 GLY A C 1
ATOM 2639 O O . GLY A 1 340 ? 6.330 4.900 9.508 1.00 84.69 340 GLY A O 1
ATOM 2640 N N . PHE A 1 341 ? 7.763 6.628 9.407 1.00 77.81 341 PHE A N 1
ATOM 2641 C CA . PHE A 1 341 ? 6.855 7.545 8.711 1.00 77.81 341 PHE A CA 1
ATOM 2642 C C . PHE A 1 341 ? 6.365 7.001 7.359 1.00 77.81 341 PHE A C 1
ATOM 2644 O O . PHE A 1 341 ? 6.951 6.089 6.760 1.00 77.81 341 PHE A O 1
ATOM 2651 N N . SER A 1 342 ? 5.242 7.538 6.878 1.00 76.31 342 SER A N 1
ATOM 2652 C CA . SER A 1 342 ? 4.768 7.277 5.515 1.00 76.31 342 SER A CA 1
ATOM 2653 C C . SER A 1 342 ? 5.852 7.706 4.514 1.00 76.31 342 SER A C 1
ATOM 2655 O O . SER A 1 342 ? 6.531 8.700 4.745 1.00 76.31 342 SER A O 1
ATOM 2657 N N . GLY A 1 343 ? 6.095 6.911 3.470 1.00 78.56 343 GLY A N 1
ATOM 2658 C CA . GLY A 1 343 ? 7.190 7.170 2.524 1.00 78.56 343 GLY A CA 1
ATOM 2659 C C . GLY A 1 343 ? 8.583 6.683 2.935 1.00 78.56 343 GLY A C 1
ATOM 2660 O O . GLY A 1 343 ? 9.470 6.681 2.094 1.00 78.56 343 GLY A O 1
ATOM 2661 N N . ALA A 1 344 ? 8.788 6.178 4.159 1.00 85.19 344 ALA A N 1
ATOM 2662 C CA . ALA A 1 344 ? 10.099 5.680 4.608 1.00 85.19 344 ALA A CA 1
ATOM 2663 C C . ALA A 1 344 ? 10.592 4.398 3.894 1.00 85.19 344 ALA A C 1
ATOM 2665 O O . ALA A 1 344 ? 11.671 3.902 4.191 1.00 85.19 344 ALA A O 1
ATOM 2666 N N . GLY A 1 345 ? 9.827 3.834 2.953 1.00 88.25 345 GLY A N 1
ATOM 2667 C CA . GLY A 1 345 ? 10.221 2.633 2.200 1.00 88.25 345 GLY A CA 1
ATOM 2668 C C . GLY A 1 345 ? 9.885 1.299 2.877 1.00 88.25 345 GLY A C 1
ATOM 2669 O O . GLY A 1 345 ? 10.369 0.260 2.447 1.00 88.25 345 GLY A O 1
ATOM 2670 N N . LYS A 1 346 ? 9.021 1.293 3.904 1.00 91.38 346 LYS A N 1
ATOM 2671 C CA . LYS A 1 346 ? 8.585 0.065 4.606 1.00 91.38 346 LYS A CA 1
ATOM 2672 C C . LYS A 1 346 ? 7.978 -0.971 3.653 1.00 91.38 346 LYS A C 1
ATOM 2674 O O . LYS A 1 346 ? 8.365 -2.134 3.672 1.00 91.38 346 LYS A O 1
ATOM 2679 N N . SER A 1 347 ? 7.049 -0.536 2.799 1.00 88.19 347 SER A N 1
ATOM 2680 C CA . SER A 1 347 ? 6.406 -1.415 1.817 1.00 88.19 347 SER A CA 1
ATOM 2681 C C . SER A 1 347 ? 7.400 -1.903 0.767 1.00 88.19 347 SER A C 1
ATOM 2683 O O . SER A 1 347 ? 7.375 -3.078 0.428 1.00 88.19 347 SER A O 1
ATOM 2685 N N . THR A 1 348 ? 8.322 -1.043 0.325 1.00 90.19 348 THR A N 1
ATOM 2686 C CA . THR A 1 348 ? 9.414 -1.423 -0.581 1.00 90.19 348 THR A CA 1
ATOM 2687 C C . THR A 1 348 ? 10.286 -2.518 0.036 1.00 90.19 348 THR A C 1
ATOM 2689 O O . THR A 1 348 ? 10.558 -3.534 -0.596 1.00 90.19 348 THR A O 1
ATOM 2692 N N . LEU A 1 349 ? 10.683 -2.353 1.300 1.00 94.69 349 LEU A N 1
ATOM 2693 C CA . LEU A 1 349 ? 11.500 -3.333 2.010 1.00 94.69 349 LEU A CA 1
ATOM 2694 C C . LEU A 1 349 ? 10.784 -4.684 2.138 1.00 94.69 349 LEU A C 1
ATOM 2696 O O . LEU A 1 349 ? 11.387 -5.726 1.897 1.00 94.69 349 LEU A O 1
ATOM 2700 N N . ILE A 1 350 ? 9.503 -4.683 2.513 1.00 93.81 350 ILE A N 1
ATOM 2701 C CA . ILE A 1 350 ? 8.772 -5.925 2.782 1.00 93.81 350 ILE A CA 1
ATOM 2702 C C . ILE A 1 350 ? 8.227 -6.568 1.505 1.00 93.81 350 ILE A C 1
ATOM 2704 O O . ILE A 1 350 ? 8.526 -7.729 1.233 1.00 93.81 350 ILE A O 1
ATOM 2708 N N . PHE A 1 351 ? 7.432 -5.840 0.724 1.00 90.81 351 PHE A N 1
ATOM 2709 C CA . PHE A 1 351 ? 6.653 -6.398 -0.382 1.00 90.81 351 PHE A CA 1
ATOM 2710 C C . PHE A 1 351 ? 7.386 -6.376 -1.726 1.00 90.81 351 PHE A C 1
ATOM 2712 O O . PHE A 1 351 ? 7.146 -7.272 -2.531 1.00 90.81 351 PHE A O 1
ATOM 2719 N N . ASP A 1 352 ? 8.307 -5.434 -1.954 1.00 89.06 352 ASP A N 1
ATOM 2720 C CA . ASP A 1 352 ? 9.078 -5.394 -3.207 1.00 89.06 352 ASP A CA 1
ATOM 2721 C C . ASP A 1 352 ? 10.416 -6.135 -3.100 1.00 89.06 352 ASP A C 1
ATOM 2723 O O . ASP A 1 352 ? 10.892 -6.681 -4.095 1.00 89.06 352 ASP A O 1
ATOM 2727 N N . ALA A 1 353 ? 11.031 -6.160 -1.912 1.00 93.88 353 ALA A N 1
ATOM 2728 C CA . ALA A 1 353 ? 12.325 -6.799 -1.681 1.00 93.88 353 ALA A CA 1
ATOM 2729 C C . ALA A 1 353 ? 12.199 -8.144 -0.949 1.00 93.88 353 ALA A C 1
ATOM 2731 O O . ALA A 1 353 ? 12.428 -9.196 -1.549 1.00 93.88 353 ALA A O 1
ATOM 2732 N N . LEU A 1 354 ? 11.838 -8.130 0.338 1.00 94.62 354 LEU A N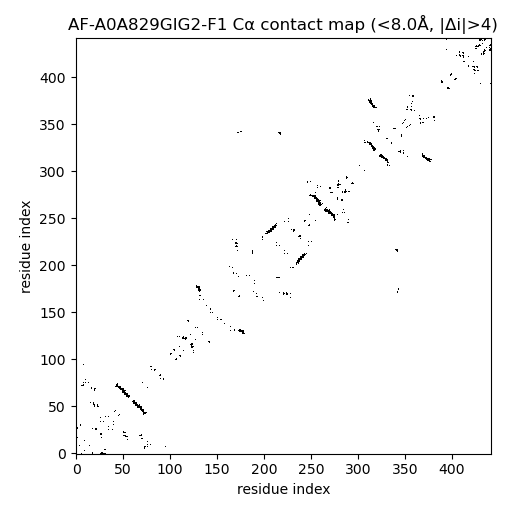 1
ATOM 2733 C CA . LEU A 1 354 ? 11.964 -9.295 1.214 1.00 94.62 354 LEU A CA 1
ATOM 2734 C C . LEU A 1 354 ? 11.073 -10.472 0.793 1.00 94.62 354 LEU A C 1
ATOM 2736 O O . LEU A 1 354 ? 11.563 -11.592 0.636 1.00 94.62 354 LEU A O 1
ATOM 2740 N N . VAL A 1 355 ? 9.772 -10.239 0.605 1.00 94.19 355 VAL A N 1
ATOM 2741 C CA . VAL A 1 355 ? 8.808 -11.291 0.247 1.00 94.19 355 VAL A CA 1
ATOM 2742 C C . VAL A 1 355 ? 9.143 -11.925 -1.112 1.00 94.19 355 VAL A C 1
ATOM 2744 O O . VAL A 1 355 ? 9.234 -13.157 -1.161 1.00 94.19 355 VAL A O 1
ATOM 2747 N N . PRO A 1 356 ? 9.389 -11.161 -2.198 1.00 92.56 356 PRO A N 1
ATOM 2748 C CA . PRO A 1 356 ? 9.807 -11.735 -3.476 1.00 92.56 356 PRO A CA 1
ATOM 2749 C C . PRO A 1 356 ? 11.140 -12.483 -3.398 1.00 92.56 356 PRO A C 1
ATOM 2751 O O . PRO A 1 356 ? 11.264 -13.561 -3.974 1.00 92.56 356 PRO A O 1
ATOM 2754 N N . ALA A 1 357 ? 12.123 -11.975 -2.647 1.00 93.06 357 ALA A N 1
ATOM 2755 C CA . ALA A 1 357 ? 13.413 -12.645 -2.483 1.00 93.06 357 ALA A CA 1
ATOM 2756 C C . ALA A 1 357 ? 13.288 -13.990 -1.737 1.00 93.06 357 ALA A C 1
ATOM 2758 O O . ALA A 1 357 ? 13.889 -14.996 -2.131 1.00 93.06 357 ALA A O 1
ATOM 2759 N N . LEU A 1 358 ? 12.452 -14.048 -0.696 1.00 92.75 358 LEU A N 1
ATOM 2760 C CA . LEU A 1 358 ? 12.153 -15.288 0.029 1.00 92.75 358 LEU A CA 1
ATOM 2761 C C . LEU A 1 358 ? 11.296 -16.267 -0.782 1.00 92.75 358 LEU A C 1
ATOM 2763 O O . LEU A 1 358 ? 11.460 -17.480 -0.641 1.00 92.75 358 LEU A O 1
ATOM 2767 N N . SER A 1 359 ? 10.420 -15.753 -1.645 1.00 91.81 359 SER A N 1
ATOM 2768 C CA . SER A 1 359 ? 9.550 -16.551 -2.521 1.00 91.81 359 SER A CA 1
ATOM 2769 C C . SER A 1 359 ? 10.232 -16.993 -3.816 1.00 91.81 359 SER A C 1
ATOM 2771 O O . SER A 1 359 ? 9.639 -17.752 -4.580 1.00 91.81 359 SER A O 1
ATOM 2773 N N . ALA A 1 360 ? 11.456 -16.527 -4.079 1.00 88.25 360 ALA A N 1
ATOM 2774 C CA . ALA A 1 360 ? 12.152 -16.777 -5.331 1.00 88.25 360 ALA A CA 1
ATOM 2775 C C . ALA A 1 360 ? 12.319 -18.279 -5.613 1.00 88.25 360 ALA A C 1
ATOM 2777 O O . ALA A 1 360 ? 12.696 -19.063 -4.732 1.00 88.25 360 ALA A O 1
ATOM 2778 N N . THR A 1 361 ? 12.065 -18.651 -6.866 1.00 83.81 361 THR A N 1
ATOM 2779 C CA . THR A 1 361 ? 12.190 -20.003 -7.426 1.00 83.81 361 THR A CA 1
ATOM 2780 C C . THR A 1 361 ? 13.011 -19.961 -8.717 1.00 83.81 361 THR A C 1
ATOM 2782 O O . THR A 1 361 ? 13.340 -18.887 -9.213 1.00 83.81 361 THR A O 1
ATOM 2785 N N . ALA A 1 362 ? 13.326 -21.123 -9.298 1.00 75.69 362 ALA A N 1
ATOM 2786 C CA . ALA A 1 362 ? 14.031 -21.185 -10.583 1.00 75.69 362 ALA A CA 1
ATOM 2787 C C . ALA A 1 362 ? 13.269 -20.474 -11.723 1.00 75.69 362 ALA A C 1
ATOM 2789 O O . ALA A 1 362 ? 13.894 -19.872 -12.590 1.00 75.69 362 ALA A O 1
ATOM 2790 N N . ASP A 1 363 ? 11.931 -20.505 -11.695 1.00 71.62 363 ASP A N 1
ATOM 2791 C CA . ASP A 1 363 ? 11.075 -19.862 -12.703 1.00 71.62 363 ASP A CA 1
ATOM 2792 C C . ASP A 1 363 ? 10.766 -18.385 -12.387 1.00 71.62 363 ASP A C 1
ATOM 2794 O O . ASP A 1 363 ? 10.294 -17.645 -13.253 1.00 71.62 363 ASP A O 1
ATOM 2798 N N . GLN A 1 364 ? 10.986 -17.955 -11.142 1.00 80.12 364 GLN A N 1
ATOM 2799 C CA . GLN A 1 364 ? 10.737 -16.595 -10.661 1.00 80.12 364 GLN A CA 1
ATOM 2800 C C . GLN A 1 364 ? 11.913 -16.156 -9.782 1.00 80.12 364 GLN A C 1
ATOM 2802 O O . GLN A 1 364 ? 11.868 -16.367 -8.565 1.00 80.12 364 GLN A O 1
ATOM 2807 N N . PRO A 1 365 ? 12.984 -15.605 -10.378 1.00 83.94 365 PRO A N 1
ATOM 2808 C CA . PRO A 1 365 ? 14.178 -15.232 -9.633 1.00 83.94 365 PRO A CA 1
ATOM 2809 C C . PRO A 1 365 ? 13.896 -14.088 -8.653 1.00 83.94 365 PRO A C 1
ATOM 2811 O O . PRO A 1 365 ? 12.930 -13.336 -8.797 1.00 83.94 365 PRO A O 1
ATOM 2814 N N . ALA A 1 366 ? 14.770 -13.952 -7.653 1.00 88.69 366 ALA A N 1
ATOM 2815 C CA . ALA A 1 366 ? 14.719 -12.838 -6.716 1.00 88.69 366 ALA A CA 1
ATOM 2816 C C . ALA A 1 366 ? 14.913 -11.497 -7.453 1.00 88.69 366 ALA A C 1
ATOM 2818 O O . ALA A 1 366 ? 15.578 -11.463 -8.495 1.00 88.69 366 ALA A O 1
ATOM 2819 N N . PRO A 1 367 ? 14.375 -10.384 -6.925 1.00 90.19 367 PRO A N 1
ATOM 2820 C CA . PRO A 1 367 ? 14.580 -9.073 -7.529 1.00 90.19 367 PRO A CA 1
ATOM 2821 C C . PRO A 1 367 ? 16.070 -8.725 -7.629 1.00 90.19 367 PRO A C 1
ATOM 2823 O O . PRO A 1 367 ? 16.811 -8.881 -6.663 1.00 90.19 367 PRO A O 1
ATOM 2826 N N . ALA A 1 368 ? 16.498 -8.186 -8.774 1.00 90.75 368 ALA A N 1
ATOM 2827 C CA . ALA A 1 368 ? 17.908 -7.875 -9.042 1.00 90.75 368 ALA A CA 1
ATOM 2828 C C . ALA A 1 368 ? 18.524 -6.847 -8.070 1.00 90.75 368 ALA A C 1
ATOM 2830 O O . ALA A 1 368 ? 19.741 -6.798 -7.905 1.00 90.75 368 ALA A O 1
ATOM 2831 N N . PHE A 1 369 ? 17.686 -6.028 -7.425 1.00 91.19 369 PHE A N 1
ATOM 2832 C CA . PHE A 1 369 ? 18.104 -5.037 -6.432 1.00 91.19 369 PHE A CA 1
ATOM 2833 C C . PHE A 1 369 ? 18.266 -5.612 -5.013 1.00 91.19 369 PHE A C 1
ATOM 2835 O O . PHE A 1 369 ? 18.600 -4.856 -4.100 1.00 91.19 369 PHE A O 1
ATOM 2842 N N . VAL A 1 370 ? 18.051 -6.918 -4.812 1.00 94.38 370 VAL A N 1
ATOM 2843 C CA . VAL A 1 370 ? 18.287 -7.619 -3.542 1.00 94.38 370 VAL A CA 1
ATOM 2844 C C . VAL A 1 370 ? 19.564 -8.455 -3.631 1.00 94.38 370 VAL A C 1
ATOM 2846 O O . VAL A 1 370 ? 19.761 -9.207 -4.584 1.00 94.38 370 VAL A O 1
ATOM 2849 N N . ARG A 1 371 ? 20.425 -8.344 -2.618 1.00 93.50 371 ARG A N 1
ATOM 2850 C CA . ARG A 1 371 ? 21.689 -9.081 -2.479 1.00 93.50 371 ARG A CA 1
ATOM 2851 C C . ARG A 1 371 ? 21.798 -9.729 -1.100 1.00 93.50 371 ARG A C 1
ATOM 2853 O O . ARG A 1 371 ? 20.998 -9.446 -0.212 1.00 93.50 371 ARG A O 1
ATOM 2860 N N . ASP A 1 372 ? 22.775 -10.623 -0.957 1.00 92.94 372 ASP A N 1
ATOM 2861 C CA . ASP A 1 372 ? 23.198 -11.221 0.320 1.00 92.94 372 ASP A CA 1
ATOM 2862 C C . ASP A 1 372 ? 22.068 -11.863 1.142 1.00 92.94 372 ASP A C 1
ATOM 2864 O O . ASP A 1 372 ? 22.079 -11.837 2.372 1.00 92.94 372 ASP A O 1
ATOM 2868 N N . LEU A 1 373 ? 21.073 -12.442 0.461 1.00 93.62 373 LEU A N 1
ATOM 2869 C CA . LEU A 1 373 ? 19.939 -13.076 1.124 1.00 93.62 373 LEU A CA 1
ATOM 2870 C C . LEU A 1 373 ? 20.391 -14.327 1.896 1.00 93.62 373 LEU A C 1
ATOM 2872 O O . LEU A 1 373 ? 20.671 -15.363 1.292 1.00 93.62 373 LEU A O 1
ATOM 2876 N N . ASP A 1 374 ? 20.340 -14.265 3.225 1.00 94.50 374 ASP A N 1
ATOM 2877 C CA . ASP A 1 374 ? 20.321 -15.445 4.092 1.00 94.50 374 ASP A CA 1
ATOM 2878 C C . ASP A 1 374 ? 18.903 -15.640 4.615 1.00 94.50 374 ASP A C 1
ATOM 2880 O O . ASP A 1 374 ? 18.365 -14.792 5.321 1.00 94.50 374 ASP A O 1
ATOM 2884 N N . ARG A 1 375 ? 18.286 -16.779 4.295 1.00 93.00 375 ARG A N 1
ATOM 2885 C CA . ARG A 1 375 ? 16.909 -17.079 4.702 1.00 93.00 375 ARG A CA 1
ATOM 2886 C C . ARG A 1 375 ? 16.768 -17.390 6.196 1.00 93.00 375 ARG A C 1
ATOM 2888 O O . ARG A 1 375 ? 15.645 -17.609 6.645 1.00 93.00 375 ARG A O 1
ATOM 2895 N N . GLY A 1 376 ? 17.857 -17.525 6.956 1.00 89.56 376 GLY A N 1
ATOM 2896 C CA . GLY A 1 376 ? 17.798 -17.878 8.380 1.00 89.56 376 GLY A CA 1
ATOM 2897 C C . GLY A 1 376 ? 17.154 -19.247 8.648 1.00 89.56 376 GLY A C 1
ATOM 2898 O O . GLY A 1 376 ? 16.653 -19.517 9.739 1.00 89.56 376 GLY A O 1
ATOM 2899 N N . GLY A 1 377 ? 17.130 -20.127 7.639 1.00 90.25 377 GLY A N 1
ATOM 2900 C CA . GLY A 1 377 ? 16.458 -21.430 7.679 1.00 90.25 377 GLY A CA 1
ATOM 2901 C C . GLY A 1 377 ? 14.965 -21.421 7.319 1.00 90.25 377 GLY A C 1
ATOM 2902 O O . GLY A 1 377 ? 14.332 -22.478 7.390 1.00 90.25 377 GLY A O 1
ATOM 2903 N N . LEU A 1 378 ? 14.400 -20.281 6.914 1.00 91.19 378 LEU A N 1
ATOM 2904 C CA . LEU A 1 378 ? 13.018 -20.190 6.441 1.00 91.19 378 LEU A CA 1
ATOM 2905 C C . LEU A 1 378 ? 12.843 -20.910 5.095 1.00 91.19 378 LEU A C 1
ATOM 2907 O O . LEU A 1 378 ? 13.610 -20.710 4.152 1.00 91.19 378 LEU A O 1
ATOM 2911 N N . ARG A 1 379 ? 11.808 -21.753 5.008 1.00 90.00 379 ARG A N 1
ATOM 2912 C CA . ARG A 1 379 ? 11.478 -22.538 3.800 1.00 90.00 379 ARG A CA 1
ATOM 2913 C C . ARG A 1 379 ? 10.268 -22.007 3.048 1.00 90.00 379 ARG A C 1
ATOM 2915 O O . ARG A 1 379 ? 10.217 -22.105 1.828 1.00 90.00 379 ARG A O 1
ATOM 2922 N N . HIS A 1 380 ? 9.308 -21.468 3.787 1.00 89.00 380 HIS A N 1
ATOM 2923 C CA . HIS A 1 380 ? 8.057 -20.956 3.256 1.00 89.00 380 HIS A CA 1
ATOM 2924 C C . HIS A 1 380 ? 7.832 -19.556 3.799 1.00 89.00 380 HIS A C 1
ATOM 2926 O O . HIS A 1 380 ? 8.113 -19.282 4.966 1.00 89.00 380 HIS A O 1
ATOM 2932 N N . VAL A 1 381 ? 7.315 -18.692 2.938 1.00 91.50 381 VAL A N 1
ATOM 2933 C CA . VAL A 1 381 ? 6.891 -17.342 3.278 1.00 91.50 381 VAL A CA 1
ATOM 2934 C C . VAL A 1 381 ? 5.428 -17.211 2.887 1.00 91.50 381 VAL A C 1
ATOM 2936 O O . VAL A 1 381 ? 5.012 -17.680 1.828 1.00 91.50 381 VAL A O 1
ATOM 2939 N N . VAL A 1 382 ? 4.646 -16.613 3.775 1.00 91.44 382 VAL A N 1
ATOM 2940 C CA . VAL A 1 382 ? 3.246 -16.282 3.527 1.00 91.44 382 VAL A CA 1
ATOM 2941 C C . VAL A 1 382 ? 3.133 -14.781 3.700 1.00 91.44 382 VAL A C 1
ATOM 2943 O O . VAL A 1 382 ? 3.395 -14.261 4.782 1.00 91.44 382 VAL A O 1
ATOM 2946 N N . ALA A 1 383 ? 2.784 -14.091 2.620 1.00 90.88 383 ALA A N 1
ATOM 2947 C CA . ALA A 1 383 ? 2.500 -12.669 2.647 1.00 90.88 383 ALA A CA 1
ATOM 2948 C C . ALA A 1 383 ? 0.986 -12.471 2.657 1.00 90.88 383 ALA A C 1
ATOM 2950 O O . ALA A 1 383 ? 0.280 -13.016 1.810 1.00 90.88 383 ALA A O 1
ATOM 2951 N N . ILE A 1 384 ? 0.508 -11.704 3.630 1.00 87.50 384 ILE A N 1
ATOM 2952 C CA . ILE A 1 384 ? -0.881 -11.263 3.717 1.00 87.50 384 ILE A CA 1
ATOM 2953 C C . ILE A 1 384 ? -0.849 -9.761 3.465 1.00 87.50 384 ILE A C 1
ATOM 2955 O O . ILE A 1 384 ? -0.237 -9.021 4.236 1.00 87.50 384 ILE A O 1
ATOM 2959 N N . ASP A 1 385 ? -1.438 -9.333 2.354 1.00 81.44 385 ASP A N 1
ATOM 2960 C CA . ASP A 1 385 ? -1.494 -7.936 1.944 1.00 81.44 385 ASP A CA 1
ATOM 2961 C C . ASP A 1 385 ? -2.914 -7.366 2.105 1.00 81.44 385 ASP A C 1
ATOM 2963 O O . ASP A 1 385 ? -3.839 -8.042 2.556 1.00 81.44 385 ASP A O 1
ATOM 2967 N N . ALA A 1 386 ? -3.075 -6.089 1.759 1.00 73.44 386 ALA A N 1
ATOM 2968 C CA . ALA A 1 386 ? -4.369 -5.412 1.756 1.00 73.44 386 ALA A CA 1
ATOM 2969 C C . ALA A 1 386 ? -5.099 -5.538 0.404 1.00 73.44 386 ALA A C 1
ATOM 2971 O O . ALA A 1 386 ? -6.037 -4.780 0.141 1.00 73.44 386 ALA A O 1
ATOM 2972 N N . THR A 1 387 ? -4.669 -6.440 -0.488 1.00 71.81 387 THR A N 1
ATOM 2973 C CA . THR A 1 387 ? -5.349 -6.625 -1.770 1.00 71.81 387 THR A CA 1
ATOM 2974 C C . THR A 1 387 ? -6.749 -7.184 -1.490 1.00 71.81 387 THR A C 1
ATOM 2976 O O . THR A 1 387 ? -6.874 -8.213 -0.825 1.00 71.81 387 THR A O 1
ATOM 2979 N N . PRO A 1 388 ? -7.828 -6.540 -1.979 1.00 65.00 388 PRO A N 1
ATOM 2980 C CA . PRO A 1 388 ? -9.186 -6.986 -1.691 1.00 65.00 388 PRO A CA 1
ATOM 2981 C C . PRO A 1 388 ? -9.405 -8.445 -2.096 1.00 65.00 388 PRO A C 1
ATOM 2983 O O . PRO A 1 388 ? -8.985 -8.865 -3.181 1.00 65.00 388 PRO A O 1
ATOM 2986 N N . VAL A 1 389 ? -10.120 -9.195 -1.253 1.00 65.56 389 VAL A N 1
ATOM 2987 C CA . VAL A 1 389 ? -10.482 -10.598 -1.492 1.00 65.56 389 VAL A CA 1
ATOM 2988 C C . VAL A 1 389 ? -11.457 -10.684 -2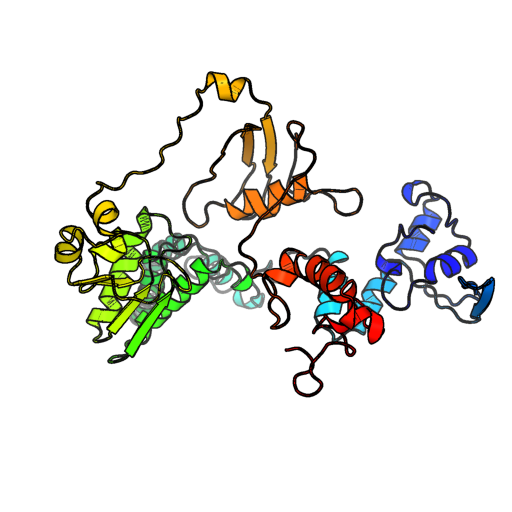.670 1.00 65.56 389 VAL A C 1
ATOM 2990 O O . VAL A 1 389 ? -12.667 -10.671 -2.497 1.00 65.56 389 VAL A O 1
ATOM 2993 N N . GLY A 1 390 ? -10.907 -10.750 -3.885 1.00 59.31 390 GLY A N 1
ATOM 2994 C CA . GLY A 1 390 ? -11.636 -10.906 -5.143 1.00 59.31 390 GLY A CA 1
ATOM 2995 C C . GLY A 1 390 ? -12.535 -9.717 -5.511 1.00 59.31 390 GLY A C 1
ATOM 2996 O O . GLY A 1 390 ? -13.558 -9.456 -4.899 1.00 59.31 390 GLY A O 1
ATOM 2997 N N . LYS A 1 391 ? -12.233 -9.034 -6.621 1.00 59.38 391 LYS A N 1
ATOM 2998 C CA . LYS A 1 391 ? -13.065 -7.929 -7.151 1.00 59.38 391 LYS A CA 1
ATOM 2999 C C . LYS A 1 391 ? -14.405 -8.373 -7.770 1.00 59.38 391 LYS A C 1
ATOM 3001 O O . LYS A 1 391 ? -15.067 -7.569 -8.418 1.00 59.38 391 LYS A O 1
ATOM 3006 N N . ASN A 1 392 ? -14.767 -9.651 -7.678 1.00 68.38 392 ASN A N 1
ATOM 3007 C CA . ASN A 1 392 ? -15.930 -10.212 -8.361 1.00 68.38 392 ASN A CA 1
ATOM 3008 C C . ASN A 1 392 ? -16.967 -10.670 -7.334 1.00 68.38 392 ASN A C 1
ATOM 3010 O O . ASN A 1 392 ? -16.606 -11.307 -6.354 1.00 68.38 392 ASN A O 1
ATOM 3014 N N . VAL A 1 393 ? -18.250 -10.444 -7.619 1.00 70.94 393 VAL A N 1
ATOM 3015 C CA . VAL A 1 393 ? -19.411 -10.879 -6.812 1.00 70.94 393 VAL A CA 1
ATOM 3016 C C . VAL A 1 393 ? -19.423 -12.378 -6.481 1.00 70.94 393 VAL A C 1
ATOM 3018 O O . VAL A 1 393 ? -20.083 -12.808 -5.545 1.00 70.94 393 VAL A O 1
ATOM 3021 N N . ARG A 1 394 ? -18.656 -13.187 -7.219 1.00 75.94 394 ARG A N 1
ATOM 3022 C CA . ARG A 1 394 ? -18.500 -14.633 -6.994 1.00 75.94 394 ARG A CA 1
ATOM 3023 C C . ARG A 1 394 ? -17.431 -14.999 -5.961 1.00 75.94 394 ARG A C 1
ATOM 3025 O O . ARG A 1 394 ? -17.321 -16.169 -5.604 1.00 75.94 394 ARG A O 1
ATOM 3032 N N . SER A 1 395 ? -16.612 -14.043 -5.531 1.00 80.44 395 SER A N 1
ATOM 3033 C CA . SER A 1 395 ? -15.589 -14.242 -4.509 1.00 80.44 395 SER A CA 1
ATOM 3034 C C . SER A 1 395 ? -16.177 -13.920 -3.141 1.00 80.44 395 SER A C 1
ATOM 3036 O O . SER A 1 395 ? -16.479 -12.781 -2.814 1.00 80.44 395 SER A O 1
ATOM 3038 N N . THR A 1 396 ? -16.344 -14.961 -2.340 1.00 84.31 396 THR A N 1
ATOM 3039 C CA . THR A 1 396 ? -16.812 -14.913 -0.954 1.00 84.31 396 THR A CA 1
ATOM 3040 C C . THR A 1 396 ? -15.724 -15.437 -0.018 1.00 84.31 396 THR A C 1
ATOM 3042 O O . THR A 1 396 ? -14.800 -16.132 -0.454 1.00 84.31 396 THR A O 1
ATOM 3045 N N . VAL A 1 397 ? -15.864 -15.194 1.289 1.00 85.44 397 VAL A N 1
ATOM 3046 C CA . VAL A 1 397 ? -14.997 -15.816 2.311 1.00 85.44 397 VAL A CA 1
ATOM 3047 C C . VAL A 1 397 ? -14.968 -17.339 2.146 1.00 85.44 397 VAL A C 1
ATOM 3049 O O . VAL A 1 397 ? -13.911 -17.959 2.254 1.00 85.44 397 VAL A O 1
ATOM 3052 N N . ALA A 1 398 ? -16.108 -17.944 1.797 1.00 86.12 398 ALA A N 1
ATOM 3053 C CA . ALA A 1 398 ? -16.215 -19.386 1.632 1.00 86.12 398 ALA A CA 1
ATOM 3054 C C . ALA A 1 398 ? -15.443 -19.924 0.411 1.00 86.12 398 ALA A C 1
ATOM 3056 O O . ALA A 1 398 ? -14.917 -21.032 0.461 1.00 86.12 398 ALA A O 1
ATOM 3057 N N . THR A 1 399 ? -15.357 -19.151 -0.677 1.00 85.19 399 THR A N 1
ATOM 3058 C CA . THR A 1 399 ? -14.516 -19.509 -1.836 1.00 85.19 399 THR A CA 1
ATOM 3059 C C . THR A 1 399 ? -13.045 -19.208 -1.618 1.00 85.19 399 THR A C 1
ATOM 3061 O O . THR A 1 399 ? -12.217 -19.848 -2.242 1.00 85.19 399 THR A O 1
ATOM 3064 N N . TYR A 1 400 ? -12.714 -18.221 -0.782 1.00 82.94 400 TYR A N 1
ATOM 3065 C CA . TYR A 1 400 ? -11.321 -17.846 -0.534 1.00 82.94 400 TYR A CA 1
ATOM 3066 C C . TYR A 1 400 ? -10.623 -18.799 0.442 1.00 82.94 400 TYR A C 1
ATOM 3068 O O . TYR A 1 400 ? -9.425 -19.024 0.349 1.00 82.94 400 TYR A O 1
ATOM 3076 N N . THR A 1 401 ? -11.381 -19.361 1.382 1.00 87.06 401 THR A N 1
ATOM 3077 C CA . THR A 1 401 ? -10.890 -20.312 2.393 1.00 87.06 401 THR A CA 1
ATOM 3078 C C . THR A 1 401 ? -11.036 -21.776 1.971 1.00 87.06 401 THR A C 1
ATOM 3080 O O . THR A 1 401 ? -10.814 -22.664 2.788 1.00 87.06 401 THR A O 1
ATOM 3083 N N . ASP A 1 402 ? -11.488 -22.033 0.738 1.00 86.50 402 ASP A N 1
ATOM 3084 C CA . ASP A 1 402 ? -11.825 -23.355 0.187 1.00 86.50 402 ASP A CA 1
ATOM 3085 C C . ASP A 1 402 ? -12.881 -24.163 0.973 1.00 86.50 402 ASP A C 1
ATOM 3087 O O . ASP A 1 402 ? -13.236 -25.285 0.600 1.00 86.50 402 ASP A O 1
ATOM 3091 N N . ILE A 1 403 ? -13.483 -23.593 2.024 1.00 92.62 403 ILE A N 1
ATOM 3092 C CA . ILE A 1 403 ? -14.518 -24.276 2.812 1.00 92.62 403 ILE A CA 1
ATOM 3093 C C . ILE A 1 403 ? -15.757 -24.592 1.967 1.00 92.62 403 ILE A C 1
ATOM 3095 O O . ILE A 1 403 ? -16.425 -25.599 2.207 1.00 92.62 403 ILE A O 1
ATOM 3099 N N . LEU A 1 404 ? -16.053 -23.781 0.943 1.00 90.81 404 LEU A N 1
ATOM 3100 C CA . LEU A 1 404 ? -17.153 -24.058 0.026 1.00 90.81 404 LEU A CA 1
ATOM 3101 C C . LEU A 1 404 ? -16.962 -25.396 -0.695 1.00 90.81 404 LEU A C 1
ATOM 3103 O O . LEU A 1 404 ? -17.941 -26.110 -0.893 1.00 90.81 404 LEU A O 1
ATOM 3107 N N . ASP A 1 405 ? -15.738 -25.773 -1.061 1.00 91.31 405 ASP A N 1
ATOM 3108 C CA . ASP A 1 405 ? -15.493 -27.043 -1.745 1.00 91.31 405 ASP A CA 1
ATOM 3109 C C . ASP A 1 405 ? -15.740 -28.232 -0.816 1.00 91.31 405 ASP A C 1
ATOM 3111 O O . ASP A 1 405 ? -16.414 -29.192 -1.202 1.00 91.31 405 ASP A O 1
ATOM 3115 N N . HIS A 1 406 ? -15.323 -28.128 0.447 1.00 94.06 406 HIS A N 1
ATOM 3116 C CA . HIS A 1 406 ? -15.658 -29.124 1.465 1.00 94.06 406 HIS A CA 1
ATOM 3117 C C . HIS A 1 406 ? -17.171 -29.238 1.677 1.00 94.06 406 HIS A C 1
ATOM 3119 O O . HIS A 1 406 ? -17.713 -30.346 1.684 1.00 94.06 406 HIS A O 1
ATOM 3125 N N . LEU A 1 407 ? -17.874 -28.104 1.774 1.00 94.56 407 LEU A N 1
ATOM 3126 C CA . LEU A 1 407 ? -19.331 -28.085 1.892 1.00 94.56 407 LEU A CA 1
ATOM 3127 C C . LEU A 1 407 ? -19.991 -28.733 0.671 1.00 94.56 407 LEU A C 1
ATOM 3129 O O . LEU A 1 407 ? -20.860 -29.585 0.822 1.00 94.56 407 LEU A O 1
ATOM 3133 N N . ARG A 1 408 ? -19.547 -28.421 -0.547 1.00 95.00 408 ARG A N 1
ATOM 3134 C CA . ARG A 1 408 ? -20.083 -29.018 -1.781 1.00 95.00 408 ARG A CA 1
ATOM 3135 C C . ARG A 1 408 ? -19.940 -30.535 -1.810 1.00 95.00 408 ARG A C 1
ATOM 3137 O O . ARG A 1 408 ? -20.863 -31.225 -2.245 1.00 95.00 408 ARG A O 1
ATOM 3144 N N . HIS A 1 409 ? -18.799 -31.060 -1.368 1.00 95.12 409 HIS A N 1
ATOM 3145 C CA . HIS A 1 409 ? -18.592 -32.501 -1.247 1.00 95.12 409 HIS A CA 1
ATOM 3146 C C . HIS A 1 409 ? -19.501 -33.121 -0.185 1.00 95.12 409 HIS A C 1
ATOM 3148 O O . HIS A 1 409 ? -20.108 -34.163 -0.438 1.00 95.12 409 HIS A O 1
ATOM 3154 N N . LEU A 1 410 ? -19.657 -32.454 0.961 1.00 96.25 410 LEU A N 1
ATOM 3155 C CA . LEU A 1 410 ? -20.555 -32.892 2.025 1.00 96.25 410 LEU A CA 1
ATOM 3156 C C . LEU A 1 410 ? -22.008 -32.953 1.536 1.00 96.25 410 LEU A C 1
ATOM 3158 O O . LEU A 1 410 ? -22.647 -33.996 1.672 1.00 96.25 410 LEU A O 1
ATOM 3162 N N . PHE A 1 411 ? -22.508 -31.903 0.884 1.00 96.31 411 PHE A N 1
ATOM 3163 C CA . PHE A 1 411 ? -23.874 -31.858 0.350 1.00 96.31 411 PHE A CA 1
ATOM 3164 C C . PHE A 1 411 ? -24.122 -32.912 -0.735 1.00 96.31 411 PHE A C 1
ATOM 3166 O O . PHE A 1 411 ? -25.166 -33.560 -0.732 1.00 96.31 411 PHE A O 1
ATOM 3173 N N . ALA A 1 412 ? -23.149 -33.156 -1.618 1.00 96.19 412 ALA A N 1
ATOM 3174 C CA . ALA A 1 412 ? -23.234 -34.227 -2.612 1.00 96.19 412 ALA A CA 1
ATOM 3175 C C . ALA A 1 412 ? -23.227 -35.637 -1.994 1.00 96.19 412 ALA A C 1
ATOM 3177 O O . ALA A 1 412 ? -23.692 -36.590 -2.616 1.00 96.19 412 ALA A O 1
ATOM 3178 N N . SER A 1 413 ? -22.708 -35.790 -0.771 1.00 96.06 413 SER A N 1
ATOM 3179 C CA . SER A 1 413 ? -22.675 -37.082 -0.080 1.00 96.06 413 SER A CA 1
ATOM 3180 C C . SER A 1 413 ? -24.008 -37.466 0.584 1.00 96.06 413 SER A C 1
ATOM 3182 O O . SER A 1 413 ? -24.191 -38.646 0.913 1.00 96.06 413 SER A O 1
ATOM 3184 N N . LEU A 1 414 ? -24.933 -36.507 0.744 1.00 97.62 414 LEU A N 1
ATOM 3185 C CA . LEU A 1 414 ? -26.227 -36.699 1.404 1.00 97.62 414 LEU A CA 1
ATOM 3186 C C . LEU A 1 414 ? -27.141 -37.671 0.627 1.00 97.62 414 LEU A C 1
ATOM 3188 O O . LEU A 1 414 ? -27.090 -37.704 -0.607 1.00 97.62 414 LEU A O 1
ATOM 3192 N N . PRO A 1 415 ? -28.014 -38.440 1.313 1.00 97.06 415 PRO A N 1
ATOM 3193 C CA . PRO A 1 415 ? -28.904 -39.411 0.668 1.00 97.06 415 PRO A CA 1
ATOM 3194 C C . PRO A 1 415 ? -29.773 -38.811 -0.445 1.00 97.06 415 PRO A C 1
ATOM 3196 O O . PRO A 1 415 ? -29.824 -39.365 -1.541 1.00 97.06 415 PRO A O 1
ATOM 3199 N N . ASP A 1 416 ? -30.372 -37.642 -0.206 1.00 96.56 416 ASP A N 1
ATOM 3200 C CA . ASP A 1 416 ? -31.232 -36.958 -1.182 1.00 96.56 416 ASP A CA 1
ATOM 3201 C C . ASP A 1 416 ? -30.468 -36.528 -2.439 1.00 96.56 416 ASP A C 1
ATOM 3203 O O . ASP A 1 416 ? -30.991 -36.603 -3.553 1.00 96.56 416 ASP A O 1
ATOM 3207 N N . ALA A 1 417 ? -29.214 -36.099 -2.271 1.00 95.94 417 ALA A N 1
ATOM 3208 C CA . ALA A 1 417 ? -28.346 -35.735 -3.382 1.00 95.94 417 ALA A CA 1
ATOM 3209 C C . ALA A 1 417 ? -27.983 -36.974 -4.210 1.00 95.94 417 ALA A C 1
ATOM 3211 O O . ALA A 1 417 ? -28.091 -36.945 -5.435 1.00 95.94 417 ALA A O 1
ATOM 3212 N N . LYS A 1 418 ? -27.643 -38.089 -3.551 1.00 94.44 418 LYS A N 1
ATOM 3213 C CA . LYS A 1 418 ? -27.360 -39.367 -4.221 1.00 94.44 418 LYS A CA 1
ATOM 3214 C C . LYS A 1 418 ? -28.575 -39.907 -4.974 1.00 94.44 418 LYS A C 1
ATOM 3216 O O . LYS A 1 418 ? -28.419 -40.336 -6.114 1.00 94.44 418 LYS A O 1
ATOM 3221 N N . ALA A 1 419 ? -29.768 -39.829 -4.382 1.00 96.19 419 ALA A N 1
ATOM 3222 C CA . ALA A 1 419 ? -31.018 -40.248 -5.018 1.00 96.19 419 ALA A CA 1
ATOM 3223 C C . ALA A 1 419 ? -31.332 -39.443 -6.291 1.00 96.19 419 ALA A C 1
ATOM 3225 O O . ALA A 1 419 ? -31.895 -39.980 -7.239 1.00 96.19 419 ALA A O 1
ATOM 3226 N N . LYS A 1 420 ? -30.934 -38.164 -6.330 1.00 95.12 420 LYS A N 1
ATOM 3227 C CA . LYS A 1 420 ? -31.090 -37.271 -7.491 1.00 95.12 420 LYS A CA 1
ATOM 3228 C C . LYS A 1 420 ? -29.867 -37.236 -8.416 1.00 95.12 420 LYS A C 1
ATOM 3230 O O . LYS A 1 420 ? -29.842 -36.441 -9.350 1.00 95.12 420 LYS A O 1
ATOM 3235 N N . HIS A 1 421 ? -28.852 -38.068 -8.166 1.00 94.56 421 HIS A N 1
ATOM 3236 C CA . HIS A 1 421 ? -27.571 -38.069 -8.884 1.00 94.56 421 HIS A CA 1
ATOM 3237 C C . HIS A 1 421 ? -26.850 -36.707 -8.900 1.00 94.56 421 HIS A C 1
ATOM 3239 O O . HIS A 1 421 ? -26.109 -36.382 -9.830 1.00 94.56 421 HIS A O 1
ATOM 3245 N N . TYR A 1 422 ? -27.038 -35.905 -7.853 1.00 95.81 422 TYR A N 1
ATOM 3246 C CA . TYR A 1 422 ? -26.349 -34.634 -7.698 1.00 95.81 422 TYR A CA 1
ATOM 3247 C C . TYR A 1 422 ? -24.902 -34.842 -7.257 1.00 95.81 422 TYR A C 1
ATOM 3249 O O . TYR A 1 422 ? -24.589 -35.576 -6.323 1.00 95.81 422 TYR A O 1
ATOM 3257 N N . THR A 1 423 ? -24.010 -34.142 -7.945 1.00 94.81 423 THR A N 1
ATOM 3258 C CA . THR A 1 423 ? -22.570 -34.090 -7.671 1.00 94.81 423 THR A CA 1
ATOM 3259 C C . THR A 1 423 ? -22.193 -32.773 -6.992 1.00 94.81 423 THR A C 1
ATOM 3261 O O . THR A 1 423 ? -22.996 -31.842 -6.939 1.00 94.81 423 THR A O 1
ATOM 3264 N N . SER A 1 424 ? -20.942 -32.630 -6.545 1.00 93.44 424 SER A N 1
ATOM 3265 C CA . SER A 1 424 ? -20.431 -31.372 -5.969 1.00 93.44 424 SER A CA 1
ATOM 3266 C C . SER A 1 424 ? -20.570 -30.167 -6.914 1.00 93.44 424 SER A C 1
ATOM 3268 O O . SER A 1 424 ? -20.576 -29.022 -6.464 1.00 93.44 424 SER A O 1
ATOM 3270 N N . SER A 1 425 ? -20.694 -30.385 -8.227 1.00 93.31 425 SER A N 1
ATOM 3271 C CA . SER A 1 425 ? -20.983 -29.339 -9.217 1.00 93.31 425 SER A CA 1
ATOM 3272 C C . SER A 1 425 ? -22.383 -28.741 -9.058 1.00 93.31 425 SER A C 1
ATOM 3274 O O . SER A 1 425 ? -22.554 -27.551 -9.283 1.00 93.31 425 SER A O 1
ATOM 3276 N N . HIS A 1 426 ? -23.374 -29.523 -8.628 1.00 94.12 426 HIS A N 1
ATOM 3277 C CA . HIS A 1 426 ? -24.749 -29.041 -8.443 1.00 94.12 426 HIS A CA 1
ATOM 3278 C C . HIS A 1 426 ? -24.888 -28.104 -7.236 1.00 94.12 426 HIS A C 1
ATOM 3280 O O . HIS A 1 426 ? -25.842 -27.343 -7.151 1.00 94.12 426 HIS A O 1
ATOM 3286 N N . PHE A 1 427 ? -23.904 -28.109 -6.334 1.00 93.81 427 PHE A N 1
ATOM 3287 C CA . PHE A 1 427 ? -23.832 -27.217 -5.174 1.00 93.81 427 PHE A CA 1
ATOM 3288 C C . PHE A 1 427 ? -22.872 -26.039 -5.395 1.00 93.81 427 PHE A C 1
ATOM 3290 O O . PHE A 1 427 ? -22.444 -25.388 -4.446 1.00 93.81 427 PHE A O 1
ATOM 3297 N N . SER A 1 428 ? -22.494 -25.768 -6.647 1.00 90.75 428 SER A N 1
ATOM 3298 C CA . SER A 1 428 ? -21.641 -24.637 -7.005 1.00 90.75 428 SER A CA 1
ATOM 3299 C C . SER A 1 428 ? -22.408 -23.616 -7.829 1.00 90.75 428 SER A C 1
ATOM 3301 O O . SER A 1 428 ? -22.880 -23.919 -8.923 1.00 90.75 428 SER A O 1
ATOM 3303 N N . TYR A 1 429 ? -22.437 -22.373 -7.354 1.00 88.25 429 TYR A N 1
ATOM 3304 C CA . TYR A 1 429 ? -22.963 -21.242 -8.119 1.00 88.25 429 TYR A CA 1
ATOM 3305 C C . TYR A 1 429 ? -22.039 -20.816 -9.275 1.00 88.25 429 TYR A C 1
ATOM 3307 O O . TYR A 1 429 ? -22.438 -20.034 -10.129 1.00 88.25 429 TYR A O 1
ATOM 3315 N N . ASN A 1 430 ? -20.818 -21.357 -9.365 1.00 86.38 430 ASN A N 1
ATOM 3316 C CA . ASN A 1 430 ? -19.875 -21.033 -10.440 1.00 86.38 430 ASN A CA 1
ATOM 3317 C C . ASN A 1 430 ? -20.062 -21.882 -11.707 1.00 86.38 430 ASN A C 1
ATOM 3319 O O . ASN A 1 430 ? -19.462 -21.578 -12.740 1.00 86.38 430 ASN A O 1
ATOM 3323 N N . VAL A 1 431 ? -20.876 -22.939 -11.652 1.00 88.94 431 VAL A N 1
ATOM 3324 C CA . VAL A 1 431 ? -21.106 -23.850 -12.781 1.00 88.94 431 VAL A CA 1
ATOM 3325 C C . VAL A 1 431 ? -22.585 -23.910 -13.129 1.00 88.94 431 VAL A C 1
ATOM 3327 O O . VAL A 1 431 ? -23.444 -23.842 -12.257 1.00 88.94 431 VAL A O 1
ATOM 3330 N N . LYS A 1 432 ? -22.894 -24.109 -14.415 1.00 89.00 432 LYS A N 1
ATOM 3331 C CA . LYS A 1 432 ? -24.281 -24.123 -14.914 1.00 89.00 432 LYS A CA 1
ATOM 3332 C C . LYS A 1 432 ? -25.196 -25.121 -14.195 1.00 89.00 432 LYS A C 1
ATOM 3334 O O . LYS A 1 432 ? -26.391 -24.888 -14.137 1.00 89.00 432 LYS A O 1
ATOM 3339 N N . ALA A 1 433 ? -24.640 -26.216 -13.675 1.00 89.50 433 ALA A N 1
ATOM 3340 C CA . ALA A 1 433 ? -25.407 -27.251 -12.987 1.00 89.50 433 ALA A CA 1
ATOM 3341 C C . ALA A 1 433 ? -25.995 -26.794 -11.637 1.00 89.50 433 ALA A C 1
ATOM 3343 O O . ALA A 1 433 ? -27.030 -27.317 -11.240 1.00 89.50 433 ALA A O 1
ATOM 3344 N N . GLY A 1 434 ? -25.340 -25.861 -10.935 1.00 86.94 434 GLY A N 1
ATOM 3345 C CA . GLY A 1 434 ? -25.789 -25.346 -9.632 1.00 86.94 434 GLY A CA 1
ATOM 3346 C C . GLY A 1 434 ? -26.121 -23.852 -9.623 1.00 86.94 434 GLY A C 1
ATOM 3347 O O . GLY A 1 434 ? -26.702 -23.351 -8.664 1.00 86.94 434 GLY A O 1
ATOM 3348 N N . ALA A 1 435 ? -25.762 -23.123 -10.680 1.00 90.50 435 ALA A N 1
ATOM 3349 C CA . ALA A 1 435 ? -26.059 -21.706 -10.810 1.00 90.50 435 ALA A CA 1
ATOM 3350 C C . ALA A 1 435 ? -27.551 -21.462 -11.074 1.00 90.50 435 ALA A C 1
ATOM 3352 O O . ALA A 1 435 ? -28.177 -22.145 -11.886 1.00 90.50 435 ALA A O 1
ATOM 3353 N N . CYS A 1 436 ? -28.104 -20.422 -10.446 1.00 89.19 436 CYS A N 1
ATOM 3354 C CA . CYS A 1 436 ? -29.437 -19.930 -10.778 1.00 89.19 436 CYS A CA 1
ATOM 3355 C C . CYS A 1 436 ? -29.478 -19.516 -12.263 1.00 89.19 436 CYS A C 1
ATOM 3357 O O . CYS A 1 436 ? -28.612 -18.749 -12.691 1.00 89.19 436 CYS A O 1
ATOM 3359 N N . PRO A 1 437 ? -30.464 -19.968 -13.058 1.00 89.06 437 PRO A N 1
ATOM 3360 C CA . PRO A 1 437 ? -30.533 -19.649 -14.484 1.00 89.06 437 PRO A CA 1
ATOM 3361 C C . PRO A 1 437 ? -30.783 -18.159 -14.758 1.00 89.06 437 PRO A C 1
ATOM 3363 O O . PRO A 1 437 ? -30.447 -17.682 -15.837 1.00 89.06 437 PRO A O 1
ATOM 3366 N N . THR A 1 438 ? -31.338 -17.424 -13.788 1.00 91.62 438 THR A N 1
ATOM 3367 C CA . THR A 1 438 ? -31.667 -15.999 -13.927 1.00 91.62 438 THR A CA 1
ATOM 3368 C C . THR A 1 438 ? -30.453 -15.101 -13.708 1.00 91.62 438 THR A C 1
ATOM 3370 O O . THR A 1 438 ? -30.144 -14.279 -14.562 1.00 91.62 438 THR A O 1
ATOM 3373 N N . CYS A 1 439 ? -29.749 -15.251 -12.580 1.00 88.44 439 CYS A N 1
ATOM 3374 C CA . CYS A 1 439 ? -28.570 -14.429 -12.281 1.00 88.44 439 CYS A CA 1
ATOM 3375 C C . CYS A 1 439 ? -27.254 -15.065 -12.754 1.00 88.44 439 CYS A C 1
ATOM 3377 O O . CYS A 1 439 ? -26.211 -14.424 -12.752 1.00 88.44 439 CYS A O 1
ATOM 3379 N N . GLY A 1 440 ? -27.263 -16.340 -13.148 1.00 85.25 440 GLY A N 1
ATOM 3380 C CA . GLY A 1 440 ? -26.050 -17.058 -13.535 1.00 85.25 440 GLY A CA 1
ATOM 3381 C C . GLY A 1 440 ? -25.083 -17.301 -12.372 1.00 85.25 440 GLY A C 1
ATOM 3382 O O . GLY A 1 440 ? -23.891 -17.489 -12.621 1.00 85.25 440 GLY A O 1
ATOM 3383 N N . GLY A 1 441 ? -25.577 -17.291 -11.127 1.00 78.38 441 GLY A N 1
ATOM 3384 C CA . GLY A 1 441 ? -24.782 -17.531 -9.918 1.00 78.38 441 GLY A CA 1
ATOM 3385 C C . GLY A 1 441 ? -24.032 -16.309 -9.384 1.00 78.38 441 GLY A C 1
ATOM 3386 O O . GLY A 1 441 ? -22.953 -16.470 -8.814 1.00 78.38 441 GLY A O 1
ATOM 3387 N N . THR A 1 442 ? -24.570 -15.109 -9.612 1.00 73.44 442 THR A N 1
ATOM 3388 C CA . THR A 1 442 ? -24.114 -13.842 -9.012 1.00 73.44 442 THR A CA 1
ATOM 3389 C C . THR A 1 442 ? -25.176 -13.221 -8.135 1.00 73.44 442 THR A C 1
ATOM 3391 O O . THR A 1 442 ? -26.367 -13.374 -8.499 1.00 73.44 442 THR A O 1
#

InterPro domains:
  IPR027417 P-loop containing nucleoside triphosphate hydrolase [G3DSA:3.40.50.300] (186-290)
  IPR027417 P-loop containing nucleoside triphosphate hydrolase [G3DSA:3.40.50.300] (309-387)
  IPR027417 P-loop containing nucleoside triphosphate hydrolase [SSF52540] (156-267)
  IPR027417 P-loop containing nucleoside triphosphate hydrolase [SSF52540] (298-350)
  IPR041552 UvrA DNA-binding domain [PF17755] (1-94)

Solvent-accessible surface area (backbone atoms only — not comparable to full-atom values): 26184 Å² total; per-residue (Å²): 53,70,93,52,75,56,66,44,39,72,39,91,96,29,76,60,44,60,51,46,41,41,71,75,67,39,75,35,83,48,57,67,90,78,45,57,68,70,51,46,44,37,47,48,69,34,73,82,46,68,40,64,39,73,45,80,41,98,83,74,50,72,45,78,36,76,67,45,67,43,62,20,47,50,52,42,47,53,57,49,57,76,70,54,84,48,67,71,59,52,61,64,50,48,80,80,54,85,89,73,71,44,87,79,42,70,63,59,80,51,59,66,82,56,60,76,48,64,60,88,90,34,23,63,55,62,55,29,62,29,29,45,55,55,39,62,66,45,52,63,54,50,58,71,69,44,57,80,89,49,37,68,66,47,47,57,56,51,50,51,50,50,64,62,47,46,53,37,37,42,56,56,47,30,80,42,35,76,66,59,59,75,89,78,50,51,71,48,57,50,50,49,53,51,52,38,54,53,64,70,66,71,62,58,75,45,80,44,77,44,77,42,81,65,49,83,56,42,80,89,35,49,62,33,46,52,52,52,52,51,51,43,40,75,51,51,26,48,78,48,74,47,74,86,54,57,75,61,52,62,70,34,82,64,44,78,42,74,16,92,43,71,74,93,54,23,91,35,81,66,46,74,38,37,40,72,58,41,47,69,38,86,82,40,84,60,15,35,60,70,68,67,69,45,90,71,92,77,76,84,77,80,49,73,69,60,51,70,71,36,47,50,25,34,35,28,39,36,73,54,94,82,38,68,67,41,73,49,78,42,55,51,98,56,95,80,83,91,85,76,56,68,84,69,37,64,62,50,52,43,65,63,38,48,50,42,46,67,65,39,42,96,94,44,68,48,51,88,50,52,42,78,72,38,61,47,84,63,85,79,79,86,86,85,75,87,72,74,78,54,99,44,88,74,48,44,74,46,64,73,67,48,50,46,59,56,48,17,49,53,55,27,68,35,69,71,25,52,75,68,70,38,46,43,55,44,65,27,40,89,37,82,75,31,19,46,87,86,63,60,39,96

Nearest PDB structures (foldseek):
  2r6f-assembly1_B  TM=8.275E-01  e=1.847E-29  Geobacillus stearothermophilus 10
  2r6f-assembly1_A  TM=7.998E-01  e=1.184E-28  Geobacillus stearothermophilus 10
  3uwx-assembly1_A-2  TM=8.071E-01  e=8.439E-28  Geobacillus sp. Y412MC52
  3zqj-assembly4_D  TM=7.557E-01  e=2.252E-23  Mycobacterium tuberculosis
  3zqj-assembly3_C  TM=7.594E-01  e=1.415E-21  Mycobacterium tuberculosis

Radius of gyration: 30.39 Å; Cα contacts (8 Å, |Δi|>4): 554; chains: 1; bounding box: 58×85×77 Å

Secondary structure (DSSP, 8-state):
-TTT-SGGGGSTT-TTHHHHHHHHT--SSS-GGGS-HHHHHHHHH----EEEEEEE-TTSPEEEEEEEE---HHHHHHHHHHH---HHHHHHHGGG------TTTTTS-S-GGGTT-EETTEEHHHHHTSBHHHHHHHHHHHHHHS-HHHHHHHHHHHHHHHHHHHHHIIIIITT-BTTS-GGGS-HHHHHHHHHHHHHHT---S-EEEEE-TTTT--GGGHHHHHHHHHHHHHTT-EEEEE---HHHHHT-S-EEEEESSSGGG--EEEEEE-HHHHHH-TT-SSHHHHTT-S----PPPPPHHHHHHS-EEEEEEEEETTEEEEEEEEETTS-------TTSSHHIIIIIIIHHHHH--SSSPPPTTEEEEE-TT--------S--S-SSTT--HHHHSSHHHHHHHHHHHSHHHHHTT--TTTT-TTSTTTS-TTTS--

Sequence (442 aa):
IRQGAVASWRLPGRNFMPFVAQAIGIDIDTPFQDLPKDQQEQVWHGERKKYAINIPSKTGKIFHMDHAQYENAFNAVEDSLATTKNERAIQRLNRFYEFGICPTCHGSRFAPKLLSQHLVDQNIAQVSDKTLTQLAAFIPEIYHWLPADMQSLAHDIIQELTQLLKPIMDLGLSYLTLSRAAASLSTGELQRIQLSRTLRTETTGVLYVLDEPSIGLHAANVSGLLEVMHGLVNQGNSLVVVDHNTAIIEAADQVIEIGPGAGVAGGRLIDQGSPEAISHDTHSLIAPFLTGAAPLIVRPQAGEQEIKQTKQLQLTVTDRFNLHDLHVHFPVNCFSVVSGFSGAGKSTLIFDALVPALSATADQPAPAFVRDLDRGGLRHVVAIDATPVGKNVRSTVATYTDILDHLRHLFASLPDAKAKHYTSSHFSYNVKAGACPTCGGT